Protein AF-0000000080752454 (afdb_homodimer)

pLDDT: mean 98.05, std 1.27, range [89.69, 98.94]

Organism: Azotobacter vinelandii (strain DJ / ATCC BAA-1303) (NCBI:txid322710)

Radius of gyration: 26.25 Å; Cα contacts (8 Å, |Δi|>4): 1149; chains: 2; bounding box: 46×75×59 Å

Solvent-accessible surface area (backbone atoms only — not comparable to full-atom values): 27510 Å² total; per-residue (Å²): 107,42,40,24,46,23,37,59,36,44,54,46,46,35,62,51,36,47,46,53,42,25,49,75,54,68,38,46,20,30,24,40,30,40,70,49,50,50,50,36,44,75,36,77,44,49,52,66,61,52,37,51,52,33,48,71,62,70,34,40,45,54,30,38,42,53,47,70,46,47,53,49,75,54,70,71,51,25,52,49,45,52,50,51,47,48,53,53,46,50,51,29,38,67,40,63,15,49,31,34,31,34,28,52,56,65,94,59,69,87,50,56,70,69,56,47,53,51,46,33,26,53,40,48,38,56,50,42,53,55,20,64,76,56,68,30,29,36,22,41,41,50,34,39,91,37,89,60,33,42,68,67,60,51,53,49,32,46,60,70,42,63,54,92,46,54,34,25,39,52,38,47,40,30,39,50,51,50,64,79,49,50,42,67,62,50,30,68,41,64,36,88,40,53,64,32,32,36,45,43,17,16,48,61,69,53,93,90,47,70,93,43,59,68,66,37,26,48,29,57,72,84,69,39,69,54,62,58,55,55,43,45,50,15,46,50,65,32,62,51,61,53,40,37,21,49,48,40,43,28,65,49,58,36,43,43,35,54,59,62,45,52,33,52,52,52,52,51,50,41,69,60,68,104,108,41,39,24,47,24,38,58,37,44,52,45,46,37,63,50,34,46,47,53,42,25,49,76,53,69,36,47,19,30,24,41,31,40,70,48,50,49,48,35,44,75,36,77,43,48,53,67,61,50,37,50,54,33,49,71,62,68,36,42,46,55,29,38,42,53,47,70,47,48,54,49,75,54,72,70,50,26,52,49,46,52,50,52,47,49,53,54,45,51,52,29,37,66,42,63,14,50,30,34,31,34,29,53,56,65,94,59,68,87,51,57,70,67,56,47,53,51,46,33,26,53,40,46,37,55,52,42,54,55,21,64,77,55,69,30,29,36,22,43,42,49,33,39,91,37,89,58,31,42,68,67,61,51,53,50,32,46,60,70,43,65,53,91,46,56,34,25,39,52,38,48,37,30,38,51,50,50,64,79,51,51,44,66,62,49,32,68,41,64,37,89,39,53,64,31,32,33,46,42,18,16,48,62,69,54,94,89,46,73,94,42,59,67,64,39,25,47,28,56,72,84,69,39,69,56,62,57,55,55,44,45,49,16,47,51,65,33,62,50,63,54,41,38,21,50,51,40,43,29,65,49,59,36,42,42,34,55,58,62,44,51,34,52,51,52,52,50,51,40,69,61,67,105

Structure (mmCIF, N/CA/C/O backbone):
data_AF-0000000080752454-model_v1
#
loop_
_entity.id
_entity.type
_entity.pdbx_description
1 polymer 'Xylose isomerase-like TIM barrel domain-containing protein'
#
loop_
_atom_site.group_PDB
_atom_site.id
_atom_site.type_symbol
_atom_site.label_atom_id
_atom_site.label_alt_id
_atom_site.label_comp_id
_atom_site.label_asym_id
_atom_site.label_entity_id
_atom_site.label_seq_id
_atom_site.pdbx_PDB_ins_code
_atom_site.Cartn_x
_atom_site.Cartn_y
_atom_site.Cartn_z
_atom_site.occupancy
_atom_site.B_iso_or_equiv
_atom_site.auth_seq_id
_atom_site.auth_comp_id
_atom_site.auth_asym_id
_atom_site.auth_atom_id
_atom_site.pdbx_PDB_model_num
ATOM 1 N N . MET A 1 1 ? 2.121 16.859 25.844 1 94.88 1 MET A N 1
ATOM 2 C CA . MET A 1 1 ? 2.441 16.641 24.438 1 94.88 1 MET A CA 1
ATOM 3 C C . MET A 1 1 ? 2.082 15.211 24.016 1 94.88 1 MET A C 1
ATOM 5 O O . MET A 1 1 ? 2.416 14.25 24.719 1 94.88 1 MET A O 1
ATOM 9 N N . MET A 1 2 ? 1.252 15.047 23 1 98 2 MET A N 1
ATOM 10 C CA . MET A 1 2 ? 0.907 13.758 22.406 1 98 2 MET A CA 1
ATOM 11 C C . MET A 1 2 ? 1.688 13.516 21.125 1 98 2 MET A C 1
ATOM 13 O O . MET A 1 2 ? 1.957 14.453 20.375 1 98 2 MET A O 1
ATOM 17 N N . LYS A 1 3 ? 2.088 12.266 20.922 1 98.69 3 LYS A N 1
ATOM 18 C CA . LYS A 1 3 ? 2.777 11.867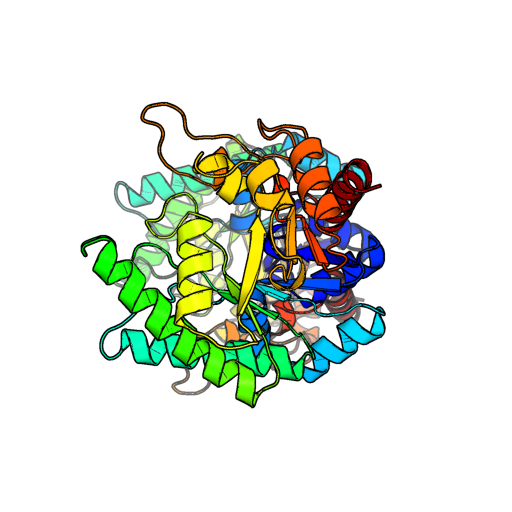 19.688 1 98.69 3 LYS A CA 1
ATOM 19 C C . LYS A 1 3 ? 1.895 10.969 18.828 1 98.69 3 LYS A C 1
ATOM 21 O O . LYS A 1 3 ? 1.38 9.953 19.312 1 98.69 3 LYS A O 1
ATOM 26 N N . ALA A 1 4 ? 1.706 11.375 17.578 1 98.88 4 ALA A N 1
ATOM 27 C CA . ALA A 1 4 ? 0.839 10.625 16.672 1 98.88 4 ALA A CA 1
ATOM 28 C C . ALA A 1 4 ? 1.646 9.977 15.555 1 98.88 4 ALA A C 1
ATOM 30 O O . ALA A 1 4 ? 2.525 10.609 14.969 1 98.88 4 ALA A O 1
ATOM 31 N N . LEU A 1 5 ? 1.422 8.719 15.281 1 98.88 5 LEU A N 1
ATOM 32 C CA . LEU A 1 5 ? 1.955 8.125 14.062 1 98.88 5 LEU A CA 1
ATOM 33 C C . LEU A 1 5 ? 1.236 8.664 12.828 1 98.88 5 LEU A C 1
ATOM 35 O O . LEU A 1 5 ? 0.037 8.438 12.656 1 98.88 5 LEU A O 1
ATOM 39 N N . HIS A 1 6 ? 1.947 9.414 12.062 1 98.81 6 HIS A N 1
ATOM 40 C CA . HIS A 1 6 ? 1.407 9.945 10.82 1 98.81 6 HIS A CA 1
ATOM 41 C C . HIS A 1 6 ? 1.376 8.875 9.727 1 98.81 6 HIS A C 1
ATOM 43 O O . HIS A 1 6 ? 2.418 8.336 9.359 1 98.81 6 HIS A O 1
ATOM 49 N N . GLY A 1 7 ? 0.213 8.664 9.125 1 98.62 7 GLY A N 1
ATOM 50 C CA . GLY A 1 7 ? 0.039 7.621 8.125 1 98.62 7 GLY A CA 1
ATOM 51 C C . GLY A 1 7 ? 0.936 7.805 6.91 1 98.62 7 GLY A C 1
ATOM 52 O O . GLY A 1 7 ? 1.208 6.844 6.184 1 98.62 7 GLY A O 1
ATOM 53 N N . LEU A 1 8 ? 1.366 9 6.664 1 98.38 8 LEU A N 1
ATOM 54 C CA . LEU A 1 8 ? 2.295 9.258 5.57 1 98.38 8 LEU A CA 1
ATOM 55 C C . LEU A 1 8 ? 3.645 8.594 5.836 1 98.38 8 LEU A C 1
ATOM 57 O O . LEU A 1 8 ? 4.34 8.195 4.898 1 98.38 8 LEU A O 1
ATOM 61 N N . SER A 1 9 ? 4.051 8.469 7.094 1 98.25 9 SER A N 1
ATOM 62 C CA . SER A 1 9 ? 5.352 7.918 7.453 1 98.25 9 SER A CA 1
ATOM 63 C C . SER A 1 9 ? 5.438 6.43 7.133 1 98.25 9 SER A C 1
ATOM 65 O O . SER A 1 9 ? 6.5 5.926 6.77 1 98.25 9 SER A O 1
ATOM 67 N N . THR A 1 10 ? 4.305 5.738 7.289 1 98.44 10 THR A N 1
ATOM 68 C CA . THR A 1 10 ? 4.207 4.324 6.953 1 98.44 10 THR A CA 1
ATOM 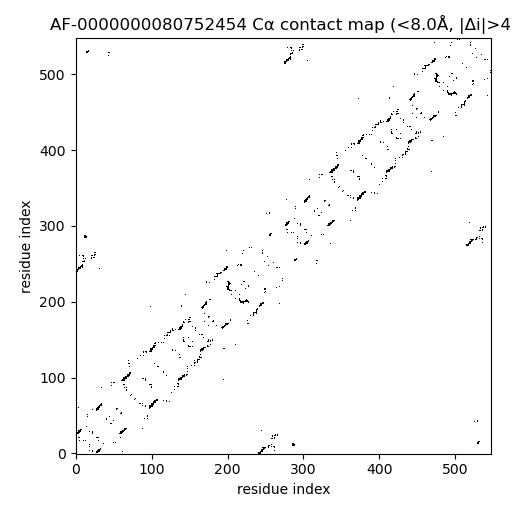69 C C . THR A 1 10 ? 3.34 4.117 5.715 1 98.44 10 THR A C 1
ATOM 71 O O . THR A 1 10 ? 2.443 3.273 5.711 1 98.44 10 THR A O 1
ATOM 74 N N . TYR A 1 11 ? 3.705 4.695 4.691 1 98.5 11 TYR A N 1
ATOM 75 C CA . TYR A 1 11 ? 2.871 4.914 3.514 1 98.5 11 TYR A CA 1
ATOM 76 C C . TYR A 1 11 ? 2.312 3.6 2.986 1 98.5 11 TYR A C 1
ATOM 78 O O . TYR A 1 11 ? 1.143 3.521 2.604 1 98.5 11 TYR A O 1
ATOM 86 N N . HIS A 1 12 ? 3.08 2.533 2.898 1 98.56 12 HIS A N 1
ATOM 87 C CA . HIS A 1 12 ? 2.646 1.254 2.348 1 98.56 12 HIS A CA 1
ATOM 88 C C . HIS A 1 12 ? 2.061 0.357 3.434 1 98.56 12 HIS A C 1
ATOM 90 O O . HIS A 1 12 ? 2.459 -0.803 3.566 1 98.56 12 HIS A O 1
ATOM 96 N N . CYS A 1 13 ? 1.173 0.864 4.254 1 98.81 13 CYS A N 1
ATOM 97 C CA . CYS A 1 13 ? 0.451 0.189 5.324 1 98.81 13 CYS A CA 1
ATOM 98 C C . CYS A 1 13 ? -1.034 0.528 5.281 1 98.81 13 CYS A C 1
ATOM 100 O O . CYS A 1 13 ? -1.496 1.191 4.352 1 98.81 13 CYS A O 1
ATOM 102 N N . ASN A 1 14 ? -1.842 -0.086 6.094 1 98.88 14 ASN A N 1
ATOM 103 C CA . ASN A 1 14 ? -3.246 0.293 6.211 1 98.88 14 ASN A CA 1
ATOM 104 C C . ASN A 1 14 ? -3.574 0.785 7.617 1 98.88 14 ASN A C 1
ATOM 106 O O . ASN A 1 14 ? -2.77 0.633 8.539 1 98.88 14 ASN A O 1
ATOM 110 N N . VAL A 1 15 ? -4.727 1.39 7.801 1 98.88 15 VAL A N 1
ATOM 111 C CA . VAL A 1 15 ? -5.031 2.107 9.031 1 98.88 15 VAL A CA 1
ATOM 112 C C . VAL A 1 15 ? -5.188 1.117 10.188 1 98.88 15 VAL A C 1
ATOM 114 O O . VAL A 1 15 ? -4.875 1.437 11.336 1 98.88 15 VAL A O 1
ATOM 117 N N . VAL A 1 16 ? -5.578 -0.09 9.898 1 98.94 16 VAL A N 1
ATOM 118 C CA . VAL A 1 16 ? -5.805 -1.088 10.938 1 98.94 16 VAL A CA 1
ATOM 119 C C . VAL A 1 16 ? -4.465 -1.562 11.5 1 98.94 16 VAL A C 1
ATOM 121 O O . VAL A 1 16 ? -4.27 -1.599 12.711 1 98.94 16 VAL A O 1
ATOM 124 N N . THR A 1 17 ? -3.559 -1.87 10.625 1 98.94 17 THR A N 1
ATOM 125 C CA . THR A 1 17 ? -2.221 -2.285 11.039 1 98.94 17 THR A CA 1
ATOM 126 C C . THR A 1 17 ? -1.477 -1.134 11.703 1 98.94 17 THR A C 1
ATOM 128 O O . THR A 1 17 ? -0.74 -1.342 12.672 1 98.94 17 THR A O 1
ATOM 131 N N . GLU A 1 18 ? -1.676 0.077 11.219 1 98.94 18 GLU A N 1
ATOM 132 C CA . GLU A 1 18 ? -1.026 1.256 11.781 1 98.94 18 GLU A CA 1
ATOM 133 C C . GLU A 1 18 ? -1.425 1.461 13.234 1 98.94 18 GLU A C 1
ATOM 135 O O . GLU A 1 18 ? -0.616 1.914 14.047 1 98.94 18 GLU A O 1
ATOM 140 N N . ALA A 1 19 ? -2.672 1.15 13.555 1 98.88 19 ALA A N 1
ATOM 141 C CA . ALA A 1 19 ? -3.113 1.277 14.945 1 98.88 19 ALA A CA 1
ATOM 142 C C . ALA A 1 19 ? -2.299 0.375 15.859 1 98.88 19 ALA A C 1
ATOM 144 O O . ALA A 1 19 ? -1.842 0.809 16.922 1 98.88 19 ALA A O 1
ATOM 145 N N . ARG A 1 20 ? -2.086 -0.852 15.43 1 98.75 20 ARG A N 1
ATOM 146 C CA . ARG A 1 20 ? -1.282 -1.764 16.234 1 98.75 20 ARG A CA 1
ATOM 147 C C . ARG A 1 20 ? 0.164 -1.287 16.328 1 98.75 20 ARG A C 1
ATOM 149 O O . ARG A 1 20 ? 0.76 -1.291 17.406 1 98.75 20 ARG A O 1
ATOM 156 N N . ILE A 1 21 ? 0.702 -0.846 15.234 1 98.88 21 ILE A N 1
ATOM 157 C CA . ILE A 1 21 ? 2.088 -0.394 15.188 1 98.88 21 ILE A CA 1
ATOM 158 C C . ILE A 1 21 ? 2.273 0.797 16.125 1 98.88 21 ILE A C 1
ATOM 160 O O . ILE A 1 21 ? 3.256 0.863 16.859 1 98.88 21 ILE A O 1
ATOM 164 N N . ALA A 1 22 ? 1.34 1.716 16.062 1 98.88 22 ALA A N 1
ATOM 165 C CA . ALA A 1 22 ? 1.405 2.883 16.938 1 98.88 22 ALA A CA 1
ATOM 166 C C . ALA A 1 22 ? 1.444 2.467 18.406 1 98.88 22 ALA A C 1
ATOM 168 O O . ALA A 1 22 ? 2.258 2.977 19.172 1 98.88 22 ALA A O 1
ATOM 169 N N . ALA A 1 23 ? 0.587 1.531 18.75 1 98.75 23 ALA A N 1
ATOM 170 C CA . ALA A 1 23 ? 0.527 1.044 20.125 1 98.75 23 ALA A CA 1
ATOM 171 C C . ALA A 1 23 ? 1.835 0.367 20.531 1 98.75 23 ALA A C 1
ATOM 173 O O . ALA A 1 23 ? 2.363 0.618 21.609 1 98.75 23 ALA A O 1
ATOM 174 N N . GLU A 1 24 ? 2.367 -0.408 19.641 1 98.5 24 GLU A N 1
ATOM 175 C CA . GLU A 1 24 ? 3.549 -1.216 19.922 1 98.5 24 GLU A CA 1
ATOM 176 C C . GLU A 1 24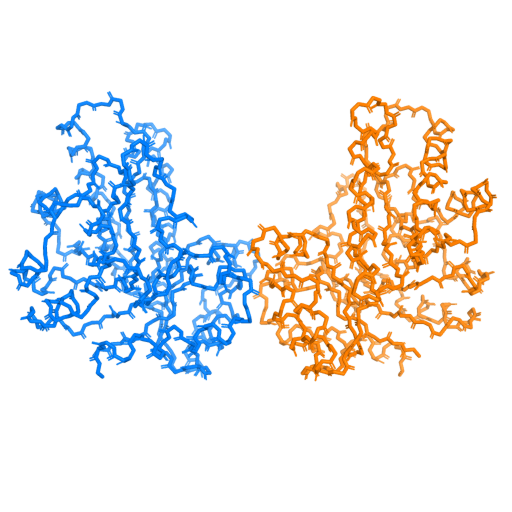 ? 4.805 -0.351 20 1 98.5 24 GLU A C 1
ATOM 178 O O . GLU A 1 24 ? 5.809 -0.755 20.594 1 98.5 24 GLU A O 1
ATOM 183 N N . THR A 1 25 ? 4.742 0.804 19.406 1 98.56 25 THR A N 1
ATOM 184 C CA . THR A 1 25 ? 5.969 1.587 19.297 1 98.56 25 THR A CA 1
ATOM 185 C C . THR A 1 25 ? 5.902 2.82 20.188 1 98.56 25 THR A C 1
ATOM 187 O O . THR A 1 25 ? 6.824 3.639 20.203 1 98.56 25 THR A O 1
ATOM 190 N N . GLY A 1 26 ? 4.789 3.039 20.859 1 98.19 26 GLY A N 1
ATOM 191 C CA . GLY A 1 26 ? 4.785 4.02 21.938 1 98.19 26 GLY A CA 1
ATOM 192 C C . GLY A 1 26 ? 4.133 5.332 21.547 1 98.19 26 GLY A C 1
ATOM 193 O O . GLY A 1 26 ? 4.316 6.348 22.219 1 98.19 26 GLY A O 1
ATOM 194 N N . TYR A 1 27 ? 3.408 5.359 20.516 1 98.81 27 TYR A N 1
ATOM 195 C CA . TYR A 1 27 ? 2.648 6.555 20.156 1 98.81 27 TYR A CA 1
ATOM 196 C C . TYR A 1 27 ? 1.415 6.695 21.047 1 98.81 27 TYR A C 1
ATOM 198 O O . TYR A 1 27 ? 0.957 5.719 21.641 1 98.81 27 TYR A O 1
ATOM 206 N N . ASP A 1 28 ? 0.938 7.918 21.109 1 98.81 28 ASP A N 1
ATOM 207 C CA . ASP A 1 28 ? -0.276 8.195 21.875 1 98.81 28 ASP A CA 1
ATOM 208 C C . ASP A 1 28 ? -1.513 8.117 20.984 1 98.81 28 ASP A C 1
ATOM 210 O O . ASP A 1 28 ? -2.635 7.992 21.469 1 98.81 28 ASP A O 1
ATOM 214 N N . GLY A 1 29 ? -1.278 8.219 19.688 1 98.88 29 GLY A N 1
ATOM 215 C CA . GLY A 1 29 ? -2.4 8.211 18.75 1 98.88 29 GLY A CA 1
ATOM 216 C C . GLY A 1 29 ? -1.975 8.156 17.297 1 98.88 29 GLY A C 1
ATOM 217 O O . GLY A 1 29 ? -0.84 7.789 17 1 98.88 29 GLY A O 1
ATOM 218 N N . LEU A 1 30 ? -2.996 8.406 16.453 1 98.94 30 LEU A N 1
ATOM 219 C CA . LEU A 1 30 ? -2.814 8.273 15.016 1 98.94 30 LEU A CA 1
ATOM 220 C C . LEU A 1 30 ? -3.213 9.562 14.305 1 98.94 30 LEU A C 1
ATOM 222 O O . LEU A 1 30 ? -4.168 10.234 14.703 1 98.94 30 LEU A O 1
ATOM 226 N N . GLU A 1 31 ? -2.479 9.906 13.32 1 98.94 31 GLU A N 1
ATOM 227 C CA . GLU A 1 31 ? -2.91 10.789 12.242 1 98.94 31 GLU A CA 1
ATOM 228 C C . GLU A 1 31 ? -3.123 10.023 10.945 1 98.94 31 GLU A C 1
ATOM 230 O O . GLU A 1 31 ? -2.166 9.742 10.219 1 98.94 31 GLU A O 1
ATOM 235 N N . PHE A 1 32 ? -4.383 9.742 10.656 1 98.88 32 PHE A N 1
ATOM 236 C CA . PHE A 1 32 ? -4.703 8.914 9.5 1 98.88 32 PHE A CA 1
ATOM 237 C C . PHE A 1 32 ? -4.559 9.711 8.203 1 98.88 32 PHE A C 1
ATOM 239 O O . PHE A 1 32 ? -4.992 10.859 8.125 1 98.88 32 PHE A O 1
ATOM 246 N N . LEU A 1 33 ? -3.926 9.086 7.309 1 98.81 33 LEU A N 1
ATOM 247 C CA . LEU A 1 33 ? -3.971 9.609 5.949 1 98.81 33 LEU A CA 1
ATOM 248 C C . LEU A 1 33 ? -5.34 9.383 5.32 1 98.81 33 LEU A C 1
ATOM 250 O O . LEU A 1 33 ? -5.883 8.273 5.395 1 98.81 33 LEU A O 1
ATOM 254 N N . PHE A 1 34 ? -5.879 10.352 4.672 1 98.69 34 PHE A N 1
ATOM 255 C CA . PHE A 1 34 ? -7.27 10.32 4.23 1 98.69 34 PHE A CA 1
ATOM 256 C C . PHE A 1 34 ? -7.492 9.195 3.232 1 98.69 34 PHE A C 1
ATOM 258 O O . PHE A 1 34 ? -8.516 8.508 3.281 1 98.69 34 PHE A O 1
ATOM 265 N N . ASN A 1 35 ? -6.547 9.008 2.332 1 98.31 35 ASN A N 1
ATOM 266 C CA . ASN A 1 35 ? -6.77 8.016 1.291 1 98.31 35 ASN A CA 1
ATOM 267 C C . ASN A 1 35 ? -6.785 6.598 1.864 1 98.31 35 ASN A C 1
ATOM 269 O O . ASN A 1 35 ? -7.527 5.738 1.391 1 98.31 35 ASN A O 1
ATOM 273 N N . LYS A 1 36 ? -5.973 6.316 2.885 1 98.81 36 LYS A N 1
ATOM 274 C CA . LYS A 1 36 ? -6.008 5.023 3.557 1 98.81 36 LYS A CA 1
ATOM 275 C C . LYS A 1 36 ? -7.312 4.836 4.324 1 98.81 36 LYS A C 1
ATOM 277 O O . LYS A 1 36 ? -7.914 3.764 4.285 1 98.81 36 LYS A O 1
ATOM 282 N N . LEU A 1 37 ? -7.691 5.922 5.031 1 98.94 37 LEU A N 1
ATOM 283 C CA . LEU A 1 37 ? -8.922 5.863 5.809 1 98.94 37 LEU A CA 1
ATOM 284 C C . LEU A 1 37 ? -10.125 5.617 4.906 1 98.94 37 LEU A C 1
ATOM 286 O O . LEU A 1 37 ? -10.953 4.746 5.188 1 98.94 37 LEU A O 1
ATOM 290 N N . LEU A 1 38 ? -10.219 6.367 3.801 1 98.81 38 LEU A N 1
ATOM 291 C CA . LEU A 1 38 ? -11.359 6.246 2.895 1 98.81 38 LEU A CA 1
ATOM 292 C C . LEU A 1 38 ? -11.344 4.895 2.186 1 98.81 38 LEU A C 1
ATOM 294 O O . LEU A 1 38 ? -12.398 4.305 1.942 1 98.81 38 LEU A O 1
ATOM 298 N N . ARG A 1 39 ? -10.18 4.414 1.843 1 98.81 39 ARG A N 1
ATOM 299 C CA . ARG A 1 39 ? -10.078 3.086 1.25 1 98.81 39 ARG A CA 1
ATOM 300 C C . ARG A 1 39 ? -10.625 2.023 2.195 1 98.81 39 ARG A C 1
ATOM 302 O O . ARG A 1 39 ? -11.383 1.142 1.777 1 98.81 39 ARG A O 1
ATOM 309 N N . TYR A 1 40 ? -10.227 2.111 3.471 1 98.88 40 TYR A N 1
ATOM 310 C CA . TYR A 1 40 ? -10.742 1.216 4.5 1 98.88 40 TYR A CA 1
ATOM 311 C C . TYR A 1 40 ? -12.266 1.271 4.551 1 98.88 40 TYR A C 1
ATOM 313 O O . TYR A 1 40 ? -12.93 0.234 4.535 1 98.88 40 TYR A O 1
ATOM 321 N N . LEU A 1 41 ? -12.797 2.48 4.527 1 98.88 41 LEU A N 1
ATOM 322 C CA . LEU A 1 41 ? -14.234 2.666 4.633 1 98.88 41 LEU A CA 1
ATOM 323 C C . LEU A 1 41 ? -14.938 2.199 3.363 1 98.88 41 LEU A C 1
ATOM 325 O O . LEU A 1 41 ? -16.031 1.621 3.428 1 98.88 41 LEU A O 1
ATOM 329 N N . ASP A 1 42 ? -14.375 2.426 2.215 1 98.69 42 ASP A N 1
ATOM 330 C CA . ASP A 1 42 ? -14.977 2.094 0.928 1 98.69 42 ASP A CA 1
ATOM 331 C C . ASP A 1 42 ? -14.938 0.588 0.673 1 98.69 42 ASP A C 1
ATOM 333 O O . ASP A 1 42 ? -15.609 0.087 -0.23 1 98.69 42 ASP A O 1
ATOM 337 N N . ASN A 1 43 ? -14.18 -0.143 1.471 1 98.19 43 ASN A N 1
ATOM 338 C CA . ASN A 1 43 ? -14.047 -1.583 1.271 1 98.19 43 ASN A CA 1
ATOM 339 C C . ASN A 1 43 ? -14.586 -2.363 2.465 1 98.19 43 ASN A C 1
ATOM 341 O O . ASN A 1 43 ? -14 -3.365 2.875 1 98.19 43 ASN A O 1
ATOM 345 N N . GLY A 1 44 ? -15.586 -1.802 3.113 1 97.69 44 GLY A N 1
ATOM 346 C CA . GLY A 1 44 ? -16.375 -2.561 4.07 1 97.69 44 GLY A CA 1
ATOM 347 C C . GLY A 1 44 ? -16.031 -2.246 5.516 1 97.69 44 GLY A C 1
ATOM 348 O O . GLY A 1 44 ? -16.719 -2.689 6.438 1 97.69 44 GLY A O 1
ATOM 349 N N . GLY A 1 45 ? -14.914 -1.509 5.73 1 98.5 45 GLY A N 1
ATOM 350 C CA . GLY A 1 45 ? -14.625 -1.05 7.078 1 98.5 45 GLY A CA 1
ATOM 351 C C . GLY A 1 45 ? -15.609 -0.013 7.586 1 98.5 45 GLY A C 1
ATOM 352 O O . GLY A 1 45 ? -16.266 0.657 6.793 1 98.5 45 GLY A O 1
ATOM 353 N N . THR A 1 46 ? -15.688 0.113 8.914 1 98.75 46 THR A N 1
ATOM 354 C CA . THR A 1 46 ? -16.547 1.118 9.523 1 98.75 46 THR A CA 1
ATOM 355 C C . THR A 1 46 ? -15.773 1.952 10.539 1 98.75 46 THR A C 1
ATOM 357 O O . THR A 1 46 ? -14.805 1.475 11.133 1 98.75 46 THR A O 1
ATOM 360 N N . THR A 1 47 ? -16.219 3.154 10.711 1 98.88 47 THR A N 1
ATOM 361 C CA . THR A 1 47 ? -15.602 3.994 11.734 1 98.88 47 THR A CA 1
ATOM 362 C C . THR A 1 47 ? -15.773 3.381 13.117 1 98.88 47 THR A C 1
ATOM 364 O O . THR A 1 47 ? -14.883 3.486 13.961 1 98.88 47 THR A O 1
ATOM 367 N N . ALA A 1 48 ? -16.875 2.752 13.352 1 98.81 48 ALA A N 1
ATOM 368 C CA . ALA A 1 48 ? -17.125 2.107 14.641 1 98.81 48 ALA A CA 1
ATOM 369 C C . ALA A 1 48 ? -16.078 1.029 14.922 1 98.81 48 ALA A C 1
ATOM 371 O O . ALA A 1 48 ? -15.523 0.97 16.016 1 98.81 48 ALA A O 1
ATOM 372 N N . ALA A 1 49 ? -15.859 0.156 13.945 1 98.81 49 ALA A N 1
ATOM 373 C CA . ALA A 1 49 ? -14.875 -0.913 14.117 1 98.81 49 ALA A CA 1
ATOM 374 C C . ALA A 1 49 ? -13.469 -0.344 14.297 1 98.81 49 ALA A C 1
ATOM 376 O O . ALA A 1 49 ? -12.703 -0.828 15.125 1 98.81 49 ALA A O 1
ATOM 377 N N . LEU A 1 50 ? -13.156 0.638 13.492 1 98.88 50 LEU A N 1
ATOM 378 C CA . LEU A 1 50 ? -11.836 1.258 13.594 1 98.88 50 LEU A CA 1
ATOM 379 C C . LEU A 1 50 ? -11.656 1.94 14.945 1 98.88 50 LEU A C 1
ATOM 381 O O . LEU A 1 50 ? -10.609 1.812 15.578 1 98.88 50 LEU A O 1
ATOM 385 N N . LYS A 1 51 ? -12.688 2.676 15.398 1 98.88 51 LYS A N 1
ATOM 386 C CA . LYS A 1 51 ? -12.633 3.324 16.703 1 98.88 51 LYS A CA 1
ATOM 387 C C . LYS A 1 51 ? -12.438 2.301 17.828 1 98.88 51 LYS A C 1
ATOM 389 O O . LYS A 1 51 ? -11.648 2.523 18.734 1 98.88 51 LYS A O 1
ATOM 394 N N . ARG A 1 52 ? -13.148 1.259 17.766 1 98.75 52 ARG A N 1
ATOM 395 C CA . ARG A 1 52 ? -13.008 0.204 18.75 1 98.75 52 ARG A CA 1
ATOM 396 C C . ARG A 1 52 ? -11.578 -0.314 18.812 1 98.75 52 ARG A C 1
ATOM 398 O O . ARG A 1 52 ? -11.031 -0.557 19.891 1 98.75 52 ARG A O 1
ATOM 405 N N . ARG A 1 53 ? -11.008 -0.517 17.703 1 98.62 53 ARG A N 1
ATOM 406 C CA . ARG A 1 53 ? -9.633 -1.001 17.625 1 98.62 53 ARG A CA 1
ATOM 407 C C . ARG A 1 53 ? -8.664 0.016 18.219 1 98.62 53 ARG A C 1
ATOM 409 O O . ARG A 1 53 ? -7.793 -0.339 19.016 1 98.62 53 ARG A O 1
ATOM 416 N N . VAL A 1 54 ? -8.797 1.247 17.781 1 98.81 54 VAL A N 1
ATOM 417 C CA . VAL A 1 54 ? -7.93 2.318 18.266 1 98.81 54 VAL A CA 1
ATOM 418 C C . VAL A 1 54 ? -8.055 2.445 19.781 1 98.81 54 VAL A C 1
ATOM 420 O O . VAL A 1 54 ? -7.051 2.457 20.5 1 98.81 54 VAL A O 1
ATOM 423 N N . ASP A 1 55 ? -9.32 2.451 20.281 1 98.75 55 ASP A N 1
ATOM 424 C CA . ASP A 1 55 ? -9.586 2.531 21.703 1 98.75 55 ASP A CA 1
ATOM 425 C C . ASP A 1 55 ? -9.016 1.318 22.438 1 98.75 55 ASP A C 1
ATOM 427 O O . ASP A 1 55 ? -8.508 1.441 23.562 1 98.75 55 ASP A O 1
ATOM 431 N N . GLY A 1 56 ? -9.188 0.237 21.812 1 98.75 56 GLY A N 1
ATOM 432 C CA . GLY A 1 56 ? -8.703 -0.995 22.406 1 98.75 56 GLY A CA 1
ATOM 433 C C . GLY A 1 56 ? -7.207 -0.973 22.688 1 98.75 56 GLY A C 1
ATOM 434 O O . GLY A 1 56 ? -6.734 -1.63 23.609 1 98.75 56 GLY A O 1
ATOM 435 N N . PHE A 1 57 ? -6.449 -0.223 21.969 1 98.75 57 PHE A N 1
ATOM 436 C CA . PHE A 1 57 ? -5.008 -0.093 22.141 1 98.75 57 PHE A CA 1
ATOM 437 C C . PHE A 1 57 ? -4.684 1.062 23.094 1 98.75 57 PHE A C 1
ATOM 439 O O . PHE A 1 57 ? -3.512 1.347 23.344 1 98.75 57 PHE A O 1
ATOM 446 N N . GLY A 1 58 ? -5.73 1.766 23.516 1 98.69 58 GLY A N 1
ATOM 447 C CA . GLY A 1 58 ? -5.52 2.939 24.344 1 98.69 58 GLY A CA 1
ATOM 448 C C . GLY A 1 58 ? -5.043 4.148 23.562 1 98.69 58 GLY A C 1
ATOM 449 O O . GLY A 1 58 ? -4.441 5.062 24.125 1 98.69 58 GLY A O 1
ATOM 450 N N . LEU A 1 59 ? -5.238 4.152 22.266 1 98.88 59 LEU A N 1
ATOM 451 C CA . LEU A 1 59 ? -4.805 5.227 21.391 1 98.88 59 LEU A CA 1
ATOM 452 C C . LEU A 1 59 ? -5.949 6.195 21.094 1 98.88 59 LEU A C 1
ATOM 454 O O . LEU A 1 59 ? -7.102 5.918 21.438 1 98.88 59 LEU A O 1
ATOM 458 N N . LYS A 1 60 ? -5.617 7.312 20.5 1 98.75 60 LYS A N 1
ATOM 459 C CA . LYS A 1 60 ? -6.582 8.289 20 1 98.75 60 LYS A CA 1
ATOM 460 C C . LYS A 1 60 ? -6.387 8.555 18.516 1 98.75 60 LYS A C 1
ATOM 462 O O . LYS A 1 60 ? -5.27 8.438 18 1 98.75 60 LYS A O 1
ATOM 467 N N . THR A 1 61 ? -7.457 8.789 17.859 1 98.81 61 THR A N 1
ATOM 468 C CA . THR A 1 61 ? -7.336 9.414 16.531 1 98.81 61 THR A CA 1
ATOM 469 C C . THR A 1 61 ? -7.227 10.93 16.656 1 98.81 61 THR A C 1
ATOM 471 O O . THR A 1 61 ? -8.172 11.594 17.094 1 98.81 61 THR A O 1
ATOM 474 N N . LEU A 1 62 ? -6.109 11.445 16.203 1 98.88 62 LEU A N 1
ATOM 475 C CA . LEU A 1 62 ? -5.801 12.812 16.609 1 98.88 62 LEU A CA 1
ATOM 476 C C . LEU A 1 62 ? -5.973 13.773 15.43 1 98.88 62 LEU A C 1
ATOM 478 O O . LEU A 1 62 ? -6.227 14.969 15.633 1 98.88 62 LEU A O 1
ATOM 482 N N . CYS A 1 63 ? -5.812 13.234 14.289 1 98.94 63 CYS A N 1
ATOM 483 C CA . CYS A 1 63 ? -5.957 14.055 13.086 1 98.94 63 CYS A CA 1
ATOM 484 C C . CYS A 1 63 ? -6.266 13.188 11.867 1 98.94 63 CYS A C 1
ATOM 486 O O . CYS A 1 63 ? -5.848 12.031 11.805 1 98.94 63 CYS A O 1
ATOM 488 N N . VAL A 1 64 ? -7.086 13.672 11 1 98.94 64 VAL A N 1
ATOM 489 C CA . VAL A 1 64 ? -7.238 13.102 9.664 1 98.94 64 VAL A CA 1
ATOM 490 C C . VAL A 1 64 ? -6.57 14.008 8.633 1 98.94 64 VAL A C 1
ATOM 492 O O . VAL A 1 64 ? -6.926 15.18 8.5 1 98.94 64 VAL A O 1
ATOM 495 N N . ASN A 1 65 ? -5.555 13.492 8.039 1 98.81 65 ASN A N 1
ATOM 496 C CA . ASN A 1 65 ? -4.738 14.195 7.059 1 98.81 65 ASN A CA 1
ATOM 497 C C . ASN A 1 65 ? -4.992 13.68 5.645 1 98.81 65 ASN A C 1
ATOM 499 O O . ASN A 1 65 ? -4.664 12.531 5.324 1 98.81 65 ASN A O 1
ATOM 503 N N . ALA A 1 66 ? -5.633 14.422 4.68 1 98.25 66 ALA A N 1
ATOM 504 C CA . ALA A 1 66 ? -6.023 15.828 4.645 1 98.25 66 ALA A CA 1
ATOM 505 C C . ALA A 1 66 ? -7.09 16.078 3.58 1 98.25 66 ALA A C 1
ATOM 507 O O . ALA A 1 66 ? -7.301 15.234 2.699 1 98.25 66 ALA A O 1
ATOM 508 N N . LEU A 1 67 ? -7.914 17.047 3.758 1 98.75 67 LEU A N 1
ATOM 509 C CA . LEU A 1 67 ? -8.703 17.625 2.678 1 98.75 67 LEU A CA 1
ATOM 510 C C . LEU A 1 67 ? -7.824 18.453 1.737 1 98.75 67 LEU A C 1
ATOM 512 O O . LEU A 1 67 ? -7.316 19.5 2.115 1 98.75 67 LEU A O 1
ATOM 516 N N . VAL A 1 68 ? -7.676 17.969 0.503 1 98.62 68 VAL A N 1
ATOM 517 C CA . VAL A 1 68 ? -6.738 18.578 -0.441 1 98.62 68 VAL A CA 1
ATOM 518 C C . VAL A 1 68 ? -7.504 19.344 -1.509 1 98.62 68 VAL A C 1
ATOM 520 O O . VAL A 1 68 ? -8.625 18.984 -1.874 1 98.62 68 VAL A O 1
ATOM 523 N N . GLY A 1 69 ? -6.934 20.328 -1.996 1 98.5 69 GLY A N 1
ATOM 524 C CA . GLY A 1 69 ? -7.52 21.094 -3.086 1 98.5 69 GLY A CA 1
ATOM 525 C C . GLY A 1 69 ? -8.648 22 -2.637 1 98.5 69 GLY A C 1
ATOM 526 O O . GLY A 1 69 ? -9.711 22.047 -3.266 1 98.5 69 GLY A O 1
ATOM 527 N N . ILE A 1 70 ? -8.398 22.719 -1.547 1 98.75 70 ILE A N 1
ATOM 528 C CA . ILE A 1 70 ? -9.484 23.5 -0.964 1 98.75 70 ILE A CA 1
ATOM 529 C C . ILE A 1 70 ? -9.648 24.797 -1.74 1 98.75 70 ILE A C 1
ATOM 531 O O . ILE A 1 70 ? -10.516 25.625 -1.412 1 98.75 70 ILE A O 1
ATOM 535 N N . GLU A 1 71 ? -8.859 24.984 -2.801 1 98.5 71 GLU A N 1
ATOM 536 C CA . GLU A 1 71 ? -8.992 26.188 -3.623 1 98.5 71 GLU A CA 1
ATOM 537 C C . GLU A 1 71 ? -9.984 25.969 -4.762 1 98.5 71 GLU A C 1
ATOM 539 O O . GLU A 1 71 ? -10.289 26.891 -5.516 1 98.5 71 GLU A O 1
ATOM 544 N N . ARG A 1 72 ? -10.516 24.766 -4.926 1 97.75 72 ARG A N 1
ATOM 545 C CA . ARG A 1 72 ? -11.523 24.484 -5.949 1 97.75 72 ARG A CA 1
ATOM 546 C C . ARG A 1 72 ? -12.766 25.344 -5.727 1 97.75 72 ARG A C 1
ATOM 548 O O . ARG A 1 72 ? -13.391 25.281 -4.668 1 97.75 72 ARG A O 1
ATOM 555 N N . TYR A 1 73 ? -13.203 26.141 -6.797 1 94.19 73 TYR A N 1
ATOM 556 C CA . TYR A 1 73 ? -14.148 27.203 -6.441 1 94.19 73 TYR A CA 1
ATOM 557 C C . TYR A 1 73 ? -15.281 27.281 -7.457 1 94.19 73 TYR A C 1
ATOM 559 O O . TYR A 1 73 ? -16.25 28.016 -7.246 1 94.19 73 TYR A O 1
ATOM 567 N N . GLN A 1 74 ? -15.281 26.531 -8.453 1 92.25 74 GLN A N 1
ATOM 568 C CA . GLN A 1 74 ? -16.312 26.719 -9.477 1 92.25 74 GLN A CA 1
ATOM 569 C C . GLN A 1 74 ? -17.094 25.438 -9.711 1 92.25 74 GLN A C 1
ATOM 571 O O . GLN A 1 74 ? -16.516 24.344 -9.773 1 92.25 74 GLN A O 1
ATOM 576 N N . GLY A 1 75 ? -18.406 25.578 -9.758 1 94.38 75 GLY A N 1
ATOM 577 C CA . GLY A 1 75 ? -19.297 24.531 -10.25 1 94.38 75 GLY A CA 1
ATOM 578 C C . GLY A 1 75 ? -19.156 23.219 -9.516 1 94.38 75 GLY A C 1
ATOM 579 O O . GLY A 1 75 ? -19.219 23.188 -8.281 1 94.38 75 GLY A O 1
ATOM 580 N N . LYS A 1 76 ? -18.953 22.156 -10.398 1 96.12 76 LYS A N 1
ATOM 581 C CA . LYS A 1 76 ? -18.922 20.781 -9.906 1 96.12 76 LYS A CA 1
ATOM 582 C C . LYS A 1 76 ? -17.703 20.531 -9.031 1 96.12 76 LYS A C 1
ATOM 584 O O . LYS A 1 76 ? -17.75 19.75 -8.086 1 96.12 76 LYS A O 1
ATOM 589 N N . GLU A 1 77 ? -16.656 21.25 -9.266 1 96.88 77 GLU A N 1
ATOM 590 C CA . GLU A 1 77 ? -15.43 21.062 -8.492 1 96.88 77 GLU A CA 1
ATOM 591 C C . GLU A 1 77 ? -15.602 21.562 -7.062 1 96.88 77 GLU A C 1
ATOM 593 O O . GLU A 1 77 ? -15.094 20.938 -6.125 1 96.88 77 GLU A O 1
ATOM 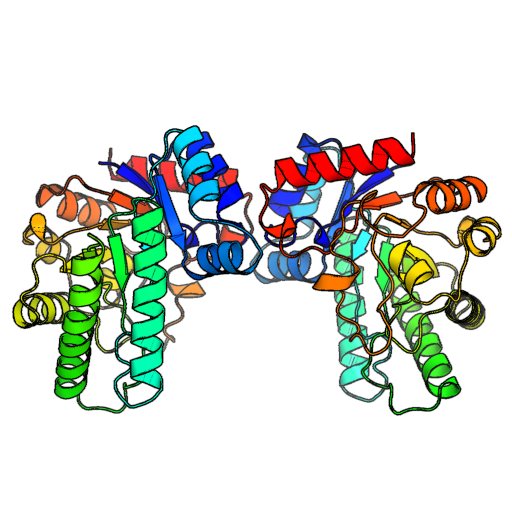598 N N . LYS A 1 78 ? -16.219 22.75 -6.887 1 97.38 78 LYS A N 1
ATOM 599 C CA . LYS A 1 78 ? -16.469 23.25 -5.539 1 97.38 78 LYS A CA 1
ATOM 600 C C . LYS A 1 78 ? -17.438 22.344 -4.789 1 97.38 78 LYS A C 1
ATOM 602 O O . LYS A 1 78 ? -17.234 22.047 -3.607 1 97.38 78 LYS A O 1
ATOM 607 N N . GLU A 1 79 ? -18.438 21.859 -5.5 1 98 79 GLU A N 1
ATOM 608 C CA . GLU A 1 79 ? -19.391 20.938 -4.891 1 98 79 GLU A CA 1
ATOM 609 C C . GLU A 1 79 ? -18.703 19.656 -4.434 1 98 79 GLU A C 1
ATOM 611 O O . GLU A 1 79 ? -18.984 19.141 -3.348 1 98 79 GLU A O 1
ATOM 616 N N . GLN A 1 80 ? -17.828 19.156 -5.277 1 98.25 80 GLN A N 1
ATOM 617 C CA . GLN A 1 80 ? -17.078 17.953 -4.941 1 98.25 80 GLN A CA 1
ATOM 618 C C . GLN A 1 80 ? -16.172 18.188 -3.734 1 98.25 80 GLN A C 1
ATOM 620 O O . GLN A 1 80 ? -16.078 17.328 -2.857 1 98.25 80 GLN A O 1
ATOM 625 N N . MET A 1 81 ? -15.555 19.297 -3.701 1 98.5 81 MET A N 1
ATOM 626 C CA . MET A 1 81 ? -14.688 19.656 -2.574 1 98.5 81 MET A CA 1
ATOM 627 C C . MET A 1 81 ? -15.484 19.688 -1.273 1 98.5 81 MET A C 1
ATOM 629 O O . MET A 1 81 ? -15.055 19.141 -0.261 1 98.5 81 MET A O 1
ATOM 633 N N . LEU A 1 82 ? -16.641 20.281 -1.284 1 98.62 82 LEU A N 1
ATOM 634 C CA . LEU A 1 82 ? -17.453 20.375 -0.085 1 98.62 82 LEU A CA 1
ATOM 635 C C . LEU A 1 82 ? -18 19.016 0.318 1 98.62 82 LEU A C 1
ATOM 637 O O . LEU A 1 82 ? -18.141 18.719 1.508 1 98.62 82 LEU A O 1
ATOM 641 N N . ALA A 1 83 ? -18.297 18.203 -0.679 1 98.69 83 ALA A N 1
ATOM 642 C CA . ALA A 1 83 ? -18.719 16.844 -0.388 1 98.69 83 ALA A CA 1
ATOM 643 C C . ALA A 1 83 ? -17.594 16.047 0.265 1 98.69 83 ALA A C 1
ATOM 645 O O . ALA A 1 83 ? -17.828 15.281 1.205 1 98.69 83 ALA A O 1
ATOM 646 N N . GLU A 1 84 ? -16.406 16.188 -0.247 1 98.81 84 GLU A N 1
ATOM 647 C CA . GLU A 1 84 ? -15.242 15.555 0.348 1 98.81 84 GLU A CA 1
ATOM 648 C C . GLU A 1 84 ? -15.016 16.047 1.775 1 98.81 84 GLU A C 1
ATOM 650 O O . GLU A 1 84 ? -14.727 15.242 2.672 1 98.81 84 GLU A O 1
ATOM 655 N N . ALA A 1 85 ? -15.133 17.344 1.949 1 98.88 85 ALA A N 1
ATOM 656 C CA . ALA A 1 85 ? -15.016 17.922 3.287 1 98.88 85 ALA A CA 1
ATOM 657 C C . ALA A 1 85 ? -16.031 17.297 4.242 1 98.88 85 ALA A C 1
ATOM 659 O O . ALA A 1 85 ? -15.688 16.922 5.367 1 98.88 85 ALA A O 1
ATOM 660 N N . THR A 1 86 ? -17.219 17.188 3.785 1 98.88 86 THR A N 1
ATOM 661 C CA . THR A 1 86 ? -18.281 16.641 4.617 1 98.88 86 THR A CA 1
ATOM 662 C C . THR A 1 86 ? -17.984 15.188 4.98 1 98.88 86 THR A C 1
ATOM 664 O O . THR A 1 86 ? -18.094 14.797 6.148 1 98.88 86 THR A O 1
ATOM 667 N N . ARG A 1 87 ? -17.594 14.391 4.027 1 98.88 87 ARG A N 1
ATOM 668 C CA . ARG A 1 87 ? -17.312 12.977 4.254 1 98.88 87 ARG A CA 1
ATOM 669 C C . ARG A 1 87 ? -16.172 12.797 5.258 1 98.88 87 ARG A C 1
ATOM 671 O O . ARG A 1 87 ? -16.281 12 6.195 1 98.88 87 ARG A O 1
ATOM 678 N N . LEU A 1 88 ? -15.094 13.547 5.086 1 98.88 88 LEU A N 1
ATOM 679 C CA . LEU A 1 88 ? -13.953 13.445 5.984 1 98.88 88 LEU A CA 1
ATOM 680 C C . LEU A 1 88 ? -14.312 13.922 7.387 1 98.88 88 LEU A C 1
ATOM 682 O O . LEU A 1 88 ? -13.891 13.328 8.383 1 98.88 88 LEU A O 1
ATOM 686 N N . THR A 1 89 ? -15.07 15.016 7.418 1 98.88 89 THR A N 1
ATOM 687 C CA . THR A 1 89 ? -15.477 15.57 8.703 1 98.88 89 THR A CA 1
ATOM 688 C C . THR A 1 89 ? -16.375 14.586 9.461 1 98.88 89 THR A C 1
ATOM 690 O O . THR A 1 89 ? -16.219 14.398 10.664 1 98.88 89 THR A O 1
ATOM 693 N N . GLN A 1 90 ? -17.266 13.984 8.742 1 98.88 90 GLN A N 1
ATOM 694 C CA . GLN A 1 90 ? -18.141 12.984 9.359 1 98.88 90 GLN A CA 1
ATOM 695 C C . GLN A 1 90 ? -17.328 11.805 9.891 1 98.88 90 GLN A C 1
ATOM 697 O O . GLN A 1 90 ? -17.578 11.344 11.008 1 98.88 90 GLN A O 1
ATOM 702 N N . ALA A 1 91 ? -16.422 11.297 9.109 1 98.88 91 ALA A N 1
ATOM 703 C CA . ALA A 1 91 ? -15.555 10.203 9.555 1 98.88 91 ALA A CA 1
ATOM 704 C C . ALA A 1 91 ? -14.758 10.602 10.797 1 98.88 91 ALA A C 1
ATOM 706 O O . ALA A 1 91 ? -14.648 9.828 11.75 1 98.88 91 ALA A O 1
ATOM 707 N N . ALA A 1 92 ? -14.203 11.812 10.766 1 98.94 92 ALA A N 1
ATOM 708 C CA . ALA A 1 92 ? -13.453 12.32 11.914 1 98.94 92 ALA A CA 1
ATOM 709 C C . ALA A 1 92 ? -14.328 12.367 13.164 1 98.94 92 ALA A C 1
ATOM 711 O O . ALA A 1 92 ? -13.922 11.898 14.227 1 98.94 92 ALA A O 1
ATOM 712 N N . ALA A 1 93 ? -15.508 12.906 12.992 1 98.94 93 ALA A N 1
ATOM 713 C CA . ALA A 1 93 ? -16.438 13.016 14.117 1 98.94 93 ALA A CA 1
ATOM 714 C C . ALA A 1 93 ? -16.766 11.641 14.695 1 98.94 93 ALA A C 1
ATOM 716 O O . ALA A 1 93 ? -16.75 11.453 15.914 1 98.94 93 ALA A O 1
ATOM 717 N N . GLU A 1 94 ? -17.031 10.711 13.836 1 98.88 94 GLU A N 1
ATOM 718 C CA . GLU A 1 94 ? -17.375 9.359 14.258 1 98.88 94 GLU A CA 1
ATOM 719 C C . GLU A 1 94 ? -16.188 8.68 14.953 1 98.88 94 GLU A C 1
ATOM 721 O O . GLU A 1 94 ? -16.391 7.855 15.852 1 98.88 94 GLU A O 1
ATOM 726 N N . LEU A 1 95 ? -15 9.031 14.633 1 98.88 95 LEU A N 1
ATOM 727 C CA . LEU A 1 95 ? -13.781 8.492 15.234 1 98.88 95 LEU A CA 1
ATOM 728 C C . LEU A 1 95 ? -13.383 9.297 16.469 1 98.88 95 LEU A C 1
ATOM 730 O O . LEU A 1 95 ? -12.344 9.023 17.078 1 98.88 95 LEU A O 1
ATOM 734 N N . GLU A 1 96 ? -14.133 10.352 16.719 1 98.75 96 GLU A N 1
ATOM 735 C CA . GLU A 1 96 ? -13.828 11.297 17.797 1 98.75 96 GLU A CA 1
ATOM 736 C C . GLU A 1 96 ? -12.469 11.961 17.578 1 98.75 96 GLU A C 1
ATOM 738 O O . GLU A 1 96 ? -11.711 12.148 18.531 1 98.75 96 GLU A O 1
ATOM 743 N N . CYS A 1 97 ? -12.164 12.117 16.391 1 98.88 97 CYS A N 1
ATOM 744 C CA . CYS A 1 97 ? -10.992 12.883 15.969 1 98.88 97 CYS A CA 1
ATOM 745 C C . CYS A 1 97 ? -11.297 14.375 15.945 1 98.88 97 CYS A C 1
ATOM 747 O O . CYS A 1 97 ? -12.195 14.82 15.227 1 98.88 97 CYS A O 1
ATOM 749 N N . PRO A 1 98 ? -10.578 15.148 16.609 1 98.75 98 PRO A N 1
ATOM 750 C CA . PRO A 1 98 ? -10.938 16.562 16.734 1 98.75 98 PRO A CA 1
ATOM 751 C C . PRO A 1 98 ? -10.531 17.375 15.516 1 98.75 98 PRO A C 1
ATOM 753 O O . PRO A 1 98 ? -11.055 18.469 15.289 1 98.75 98 PRO A O 1
ATOM 756 N N . THR A 1 99 ? -9.602 16.875 14.719 1 98.94 99 THR A N 1
ATOM 757 C CA . THR A 1 99 ? -8.945 17.766 13.773 1 98.94 99 THR A CA 1
ATOM 758 C C . THR A 1 99 ? -8.867 17.141 12.391 1 98.94 99 THR A C 1
ATOM 760 O O . THR A 1 99 ? -8.547 15.953 12.258 1 98.94 99 THR A O 1
ATOM 763 N N . VAL A 1 100 ? -9.18 17.844 11.367 1 98.94 100 VAL A N 1
ATOM 764 C CA . VAL A 1 100 ? -8.914 17.516 9.969 1 98.94 100 VAL A CA 1
ATOM 765 C C . VAL A 1 100 ? -7.969 18.547 9.367 1 98.94 100 VAL A C 1
ATOM 767 O O . VAL A 1 100 ? -8.102 19.75 9.617 1 98.94 100 VAL A O 1
ATOM 770 N N . GLN A 1 101 ? -7.02 18.094 8.625 1 98.94 101 GLN A N 1
ATOM 771 C CA . GLN A 1 101 ? -6.109 19.016 7.945 1 98.94 101 GLN A CA 1
ATOM 772 C C . GLN A 1 101 ? -6.668 19.438 6.586 1 98.94 101 GLN A C 1
ATOM 774 O O . GLN A 1 101 ? -7.344 18.656 5.918 1 98.94 101 GLN A O 1
ATOM 779 N N . MET A 1 102 ? -6.379 20.641 6.188 1 98.88 102 MET A N 1
ATOM 780 C CA . MET A 1 102 ? -6.746 21.094 4.848 1 98.88 102 MET A CA 1
ATOM 781 C C . MET A 1 102 ? -5.594 21.844 4.191 1 98.88 102 MET A C 1
ATOM 783 O O . MET A 1 102 ? -4.793 22.484 4.879 1 98.88 102 MET A O 1
ATOM 787 N N . GLN A 1 103 ? -5.539 21.781 2.906 1 98.81 103 GLN A N 1
ATOM 788 C CA . GLN A 1 103 ? -4.449 22.438 2.186 1 98.81 103 GLN A CA 1
ATOM 789 C C . GLN A 1 103 ? -4.871 22.812 0.768 1 98.81 103 GLN A C 1
ATOM 791 O O . GLN A 1 103 ? -5.676 22.109 0.15 1 98.81 103 GLN A O 1
ATOM 796 N N . ALA A 1 104 ? -4.324 23.953 0.309 1 98.56 104 ALA A N 1
ATOM 797 C CA . ALA A 1 104 ? -4.418 24.344 -1.098 1 98.56 104 ALA A CA 1
ATOM 798 C C . ALA A 1 104 ? -3.217 23.812 -1.887 1 98.56 104 ALA A C 1
ATOM 800 O O . ALA A 1 104 ? -2.131 23.641 -1.332 1 98.56 104 ALA A O 1
ATOM 801 N N . VAL A 1 105 ? -3.492 23.609 -3.133 1 97.75 105 VAL A N 1
ATOM 802 C CA . VAL A 1 105 ? -2.418 23.094 -3.979 1 97.75 105 VAL A CA 1
ATOM 803 C C . VAL A 1 105 ? -2.291 23.969 -5.23 1 97.75 105 VAL A C 1
ATOM 805 O O . VAL A 1 105 ? -2.021 25.156 -5.141 1 97.75 105 VAL A O 1
ATOM 808 N N . HIS A 1 106 ? -2.572 23.469 -6.496 1 97.62 106 HIS A N 1
ATOM 809 C CA . HIS A 1 106 ? -2.094 24.188 -7.672 1 97.62 106 HIS A CA 1
ATOM 810 C C . HIS A 1 106 ? -3.238 24.5 -8.625 1 97.62 106 HIS A C 1
ATOM 812 O O . HIS A 1 106 ? -3.021 25.109 -9.688 1 97.62 106 HIS A O 1
ATOM 818 N N . SER A 1 107 ? -4.461 24.078 -8.352 1 96.12 107 SER A N 1
ATOM 819 C CA . SER A 1 107 ? -5.496 24.016 -9.375 1 96.12 107 SER A CA 1
ATOM 820 C C . SER A 1 107 ? -5.859 25.406 -9.898 1 96.12 107 SER A C 1
ATOM 822 O O . SER A 1 107 ? -6.449 25.531 -10.969 1 96.12 107 SER A O 1
ATOM 824 N N . ILE A 1 108 ? -5.504 26.547 -9.164 1 97.5 108 ILE A N 1
ATOM 825 C CA . ILE A 1 108 ? -5.918 27.859 -9.625 1 97.5 108 ILE A CA 1
ATOM 826 C C . ILE A 1 108 ? -4.703 28.781 -9.711 1 97.5 108 ILE A C 1
ATOM 828 O O . ILE A 1 108 ? -4.828 30 -9.539 1 97.5 108 ILE A O 1
ATOM 832 N N . ASP A 1 109 ? -3.562 28.25 -9.953 1 97.06 109 ASP A N 1
ATOM 833 C CA . ASP A 1 109 ? -2.307 29 -9.992 1 97.06 109 ASP A CA 1
ATOM 834 C C . ASP A 1 109 ? -2.33 30.047 -11.094 1 97.06 109 ASP A C 1
ATOM 836 O O . ASP A 1 109 ? -1.497 30.953 -11.109 1 97.06 109 ASP A O 1
ATOM 840 N N . HIS A 1 110 ? -3.227 29.922 -11.969 1 97.38 110 HIS A N 1
ATOM 841 C CA . HIS A 1 110 ? -3.326 30.844 -13.094 1 97.38 110 HIS A CA 1
ATOM 842 C C . HIS A 1 110 ? -3.965 32.156 -12.664 1 97.38 110 HIS A C 1
ATOM 844 O O . HIS A 1 110 ? -3.902 33.156 -13.391 1 97.38 110 HIS A O 1
ATOM 850 N N . LEU A 1 111 ? -4.527 32.25 -11.516 1 98.12 111 LEU A N 1
ATOM 851 C CA . LEU A 1 111 ? -5.227 33.469 -11.055 1 98.12 111 LEU A CA 1
ATOM 852 C C . LEU A 1 111 ? -4.273 34.406 -10.32 1 98.12 111 LEU A C 1
ATOM 854 O O . LEU A 1 111 ? -3.221 33.969 -9.844 1 98.12 111 LEU A O 1
ATOM 858 N N . PRO A 1 112 ? -4.668 35.656 -10.242 1 98.12 112 PRO A N 1
ATOM 859 C CA . PRO A 1 112 ? -3.895 36.594 -9.422 1 98.12 112 PRO A CA 1
ATOM 860 C C . PRO A 1 112 ? -3.865 36.188 -7.945 1 98.12 112 PRO A C 1
ATOM 862 O O . PRO A 1 112 ? -4.84 35.656 -7.43 1 98.12 112 PRO A O 1
ATOM 865 N N . GLN A 1 113 ? -2.799 36.531 -7.297 1 98 113 GLN A N 1
ATOM 866 C CA . GLN A 1 113 ? -2.553 36.156 -5.914 1 98 113 GLN A CA 1
ATOM 867 C C . GLN A 1 113 ? -3.721 36.531 -5.012 1 98 113 GLN A C 1
ATOM 869 O O . GLN A 1 113 ? -4.188 35.75 -4.203 1 98 113 GLN A O 1
ATOM 874 N N . GLU A 1 114 ? -4.148 37.75 -5.184 1 97.75 114 GLU A N 1
ATOM 875 C CA . GLU A 1 114 ? -5.234 38.219 -4.344 1 97.75 114 GLU A CA 1
ATOM 876 C C . GLU A 1 114 ? -6.496 37.406 -4.52 1 97.75 114 GLU A C 1
ATOM 878 O O . GLU A 1 114 ? -7.199 37.094 -3.547 1 97.75 114 GLU A O 1
ATOM 883 N N . GLN A 1 115 ? -6.758 37 -5.703 1 98.19 115 GLN A N 1
ATOM 884 C CA . GLN A 1 115 ? -7.93 36.188 -5.98 1 98.19 115 GLN A CA 1
ATOM 885 C C . GLN A 1 115 ? -7.789 34.781 -5.355 1 98.19 115 GLN A C 1
ATOM 887 O O . GLN A 1 115 ? -8.758 34.25 -4.828 1 98.19 115 GLN A O 1
ATOM 892 N N . ILE A 1 116 ? -6.648 34.219 -5.465 1 98.44 116 ILE A N 1
ATOM 893 C CA . ILE A 1 116 ? -6.383 32.938 -4.844 1 98.44 116 ILE A CA 1
ATOM 894 C C . ILE A 1 116 ? -6.668 33 -3.348 1 98.44 116 ILE A C 1
ATOM 896 O O . ILE A 1 116 ? -7.387 32.156 -2.803 1 98.44 116 ILE A O 1
ATOM 900 N N . GLU A 1 117 ? -6.141 34.031 -2.73 1 98.25 117 GLU A N 1
ATOM 901 C CA . GLU A 1 117 ? -6.293 34.188 -1.287 1 98.25 117 GLU A CA 1
ATOM 902 C C . GLU A 1 117 ? -7.754 34.375 -0.904 1 98.25 117 GLU A C 1
ATOM 904 O O . GLU A 1 117 ? -8.219 33.844 0.106 1 98.25 117 GLU A O 1
ATOM 909 N N . ASN A 1 118 ? -8.5 35.125 -1.73 1 98.38 118 ASN A N 1
ATOM 910 C CA . ASN A 1 118 ? -9.914 35.344 -1.479 1 98.38 118 ASN A CA 1
ATOM 911 C C . ASN A 1 118 ? -10.711 34.062 -1.588 1 98.38 118 ASN A C 1
ATOM 913 O O . ASN A 1 118 ? -11.547 33.75 -0.733 1 98.38 118 ASN A O 1
ATOM 917 N N . ILE A 1 119 ? -10.43 33.312 -2.629 1 98.56 119 ILE A N 1
ATOM 918 C CA . ILE A 1 119 ? -11.133 32.031 -2.883 1 98.56 119 ILE A CA 1
ATOM 919 C C . ILE A 1 119 ? -10.836 31.047 -1.759 1 98.56 119 ILE A C 1
ATOM 921 O O . ILE A 1 119 ? -11.758 30.438 -1.215 1 98.56 119 ILE A O 1
ATOM 925 N N . VAL A 1 120 ? -9.586 30.906 -1.392 1 98.69 120 VAL A N 1
ATOM 926 C CA . VAL A 1 120 ? -9.18 29.984 -0.341 1 98.69 120 VAL A CA 1
ATOM 927 C C . VAL A 1 120 ? -9.867 30.359 0.973 1 98.69 120 VAL A C 1
ATOM 929 O O . VAL A 1 120 ? -10.438 29.5 1.647 1 98.69 120 VAL A O 1
ATOM 932 N N . ALA A 1 121 ? -9.875 31.656 1.335 1 98.69 121 ALA A N 1
ATOM 933 C CA . ALA A 1 121 ? -10.492 32.094 2.582 1 98.69 121 ALA A CA 1
ATOM 934 C C . ALA A 1 121 ? -11.992 31.812 2.578 1 98.69 121 ALA A C 1
ATOM 936 O O . ALA A 1 121 ? -12.547 31.359 3.584 1 98.69 121 ALA A O 1
ATOM 937 N N . GLU A 1 122 ? -12.602 32.062 1.499 1 98.38 122 GLU A N 1
ATOM 938 C CA . GLU A 1 122 ? -14.031 31.812 1.385 1 98.38 122 GLU A CA 1
ATOM 939 C C . GLU A 1 122 ? -14.336 30.328 1.56 1 98.38 122 GLU A C 1
ATOM 941 O O . GLU A 1 122 ? -15.281 29.953 2.252 1 98.38 122 GLU A O 1
ATOM 946 N N . ASN A 1 123 ? -13.57 29.531 0.86 1 98.81 123 ASN A N 1
ATOM 947 C CA . ASN A 1 123 ? -13.766 28.078 0.951 1 98.81 123 ASN A CA 1
ATOM 948 C C . ASN A 1 123 ? -13.492 27.562 2.359 1 98.81 123 ASN A C 1
ATOM 950 O O . ASN A 1 123 ? -14.203 26.688 2.854 1 98.81 123 ASN A O 1
ATOM 954 N N . ILE A 1 124 ? -12.445 28.094 3.012 1 98.88 124 ILE A N 1
ATOM 955 C CA . ILE A 1 124 ? -12.148 27.703 4.383 1 98.88 124 ILE A CA 1
ATOM 956 C C . ILE A 1 124 ? -13.336 28.016 5.285 1 98.88 124 ILE A C 1
ATOM 958 O O . ILE A 1 124 ? -13.688 27.234 6.172 1 98.88 124 ILE A O 1
ATOM 962 N N . ALA A 1 125 ? -13.938 29.156 5.062 1 98.75 125 ALA A N 1
ATOM 963 C CA . ALA A 1 125 ? -15.109 29.516 5.855 1 98.75 125 ALA A CA 1
ATOM 964 C C . ALA A 1 125 ? -16.219 28.484 5.695 1 98.75 125 ALA A C 1
ATOM 966 O O . ALA A 1 125 ? -16.828 28.062 6.68 1 98.75 125 ALA A O 1
ATOM 967 N N . ARG A 1 126 ? -16.469 28.094 4.449 1 98.62 126 ARG A N 1
ATOM 968 C CA . ARG A 1 126 ? -17.5 27.109 4.18 1 98.62 126 ARG A CA 1
ATOM 969 C C . ARG A 1 126 ? -17.156 25.766 4.82 1 98.62 126 ARG A C 1
ATOM 971 O O . ARG A 1 126 ? -18.016 25.094 5.379 1 98.62 126 ARG A O 1
ATOM 978 N N . ILE A 1 127 ? -15.945 25.359 4.734 1 98.88 127 ILE A N 1
ATOM 979 C CA . ILE A 1 127 ? -15.469 24.109 5.32 1 98.88 127 ILE A CA 1
ATOM 980 C C . ILE A 1 127 ? -15.586 24.172 6.84 1 98.88 127 ILE A C 1
ATOM 982 O O . ILE A 1 127 ? -16.047 23.219 7.473 1 98.88 127 ILE A O 1
ATOM 986 N N . ALA A 1 128 ? -15.172 25.312 7.395 1 98.88 128 ALA A N 1
ATOM 987 C CA . ALA A 1 128 ? -15.266 25.516 8.836 1 98.88 128 ALA A CA 1
ATOM 988 C C . ALA A 1 128 ? -16.703 25.344 9.328 1 98.88 128 ALA A C 1
ATOM 990 O O . ALA A 1 128 ? -16.938 24.781 10.391 1 98.88 128 ALA A O 1
ATOM 991 N N . ASP A 1 129 ? -17.609 25.859 8.562 1 98.88 129 ASP A N 1
ATOM 992 C CA . ASP A 1 129 ? -19.031 25.75 8.914 1 98.88 129 ASP A CA 1
ATOM 993 C C . ASP A 1 129 ? -19.469 24.281 8.953 1 98.88 129 ASP A C 1
ATOM 995 O O . ASP A 1 129 ? -20.297 23.906 9.789 1 98.88 129 ASP A O 1
ATOM 999 N N . ILE A 1 130 ? -19.016 23.469 8.07 1 98.81 130 ILE A N 1
ATOM 1000 C CA . ILE A 1 130 ? -19.281 22.031 8.109 1 98.81 130 ILE A CA 1
ATOM 1001 C C . ILE A 1 130 ? -18.75 21.438 9.414 1 98.81 130 ILE A C 1
ATOM 1003 O O . ILE A 1 130 ? -19.469 20.703 10.102 1 98.81 130 ILE A O 1
ATOM 1007 N N . GLY A 1 131 ? -17.547 21.797 9.734 1 98.81 131 GLY A N 1
ATOM 1008 C CA . GLY A 1 131 ? -16.938 21.297 10.953 1 98.81 131 GLY A CA 1
ATOM 1009 C C . GLY A 1 131 ? -17.719 21.641 12.203 1 98.81 131 GLY A C 1
ATOM 1010 O O . GLY A 1 131 ? -17.812 20.844 13.133 1 98.81 131 GLY A O 1
ATOM 1011 N N . LEU A 1 132 ? -18.25 22.844 12.266 1 98.69 132 LEU A N 1
ATOM 1012 C CA . LEU A 1 132 ? -19.016 23.297 13.43 1 98.69 132 LEU A CA 1
ATOM 1013 C C . LEU A 1 132 ? -20.234 22.406 13.664 1 98.69 132 LEU A C 1
ATOM 1015 O O . LEU A 1 132 ? -20.625 22.172 14.805 1 98.69 132 LEU A O 1
ATOM 1019 N N . LYS A 1 133 ? -20.797 21.859 12.586 1 98.44 133 LYS A N 1
ATOM 1020 C CA . LYS A 1 133 ? -21.953 20.984 12.695 1 98.44 133 LYS A CA 1
ATOM 1021 C C . LYS A 1 133 ? -21.578 19.656 13.328 1 98.44 133 LYS A C 1
ATOM 1023 O O . LYS A 1 133 ? -22.438 18.984 13.914 1 98.44 133 LYS A O 1
ATOM 1028 N N . TYR A 1 134 ? -20.328 19.281 13.227 1 98.5 134 TYR A N 1
ATOM 1029 C CA . TYR A 1 134 ? -19.922 17.938 13.648 1 98.5 134 TYR A CA 1
ATOM 1030 C C . TYR A 1 134 ? -18.969 18.016 14.828 1 98.5 134 TYR A C 1
ATOM 1032 O O . TYR A 1 134 ? -18.5 16.984 15.328 1 98.5 134 TYR A O 1
ATOM 1040 N N . GLY A 1 135 ? -18.578 19.219 15.266 1 98.56 135 GLY A N 1
ATOM 1041 C CA . GLY A 1 135 ? -17.625 19.375 16.344 1 98.56 135 GLY A CA 1
ATOM 1042 C C . GLY A 1 135 ? -16.203 19.094 15.938 1 98.56 135 GLY A C 1
ATOM 1043 O O . GLY A 1 135 ? -15.422 18.516 16.719 1 98.56 135 GLY A O 1
ATOM 1044 N N . VAL A 1 136 ? -15.836 19.359 14.727 1 98.88 136 VAL A N 1
ATOM 1045 C CA . VAL A 1 136 ? -14.508 19.094 14.172 1 98.88 136 VAL A CA 1
ATOM 1046 C C . VAL A 1 136 ? -13.844 20.422 13.797 1 98.88 136 VAL A C 1
ATOM 1048 O O . VAL A 1 136 ? -14.5 21.328 13.281 1 98.88 136 VAL A O 1
ATOM 1051 N N . ARG A 1 137 ? -12.609 20.578 14.109 1 98.94 137 ARG A N 1
ATOM 1052 C CA . ARG A 1 137 ? -11.82 21.75 13.734 1 98.94 137 ARG A CA 1
ATOM 1053 C C . ARG A 1 137 ? -10.875 21.438 12.586 1 98.94 137 ARG A C 1
ATOM 1055 O O . ARG A 1 137 ? -10.711 20.266 12.211 1 98.94 137 ARG A O 1
ATOM 1062 N N . TYR A 1 138 ? -10.289 22.484 11.961 1 98.94 138 TYR A N 1
ATOM 1063 C CA . TYR A 1 138 ? -9.438 22.312 10.789 1 98.94 138 TYR A CA 1
ATOM 1064 C C . TYR A 1 138 ? -8.094 23 10.984 1 98.94 138 TYR A C 1
ATOM 1066 O O . TYR A 1 138 ? -8.031 24.141 11.484 1 98.94 138 TYR A O 1
ATOM 1074 N N . GLN A 1 139 ? -7.031 22.312 10.711 1 98.94 139 GLN A N 1
ATOM 1075 C CA . GLN A 1 139 ? -5.727 22.969 10.656 1 98.94 139 GLN A CA 1
ATOM 1076 C C . GLN A 1 139 ? -5.281 23.203 9.219 1 98.94 139 GLN A C 1
ATOM 1078 O O . GLN A 1 139 ? -5.363 22.297 8.383 1 98.94 139 GLN A O 1
ATOM 1083 N N . ILE A 1 140 ? -4.844 24.406 8.922 1 98.88 140 ILE A N 1
ATOM 1084 C CA . ILE A 1 140 ? -4.332 24.797 7.609 1 98.88 140 ILE A CA 1
ATOM 1085 C C . ILE A 1 140 ? -2.865 24.391 7.488 1 98.88 140 ILE A C 1
ATOM 1087 O O . ILE A 1 140 ? -2.049 24.719 8.352 1 98.88 140 ILE A O 1
ATOM 1091 N N . GLU A 1 141 ? -2.578 23.688 6.492 1 98.75 141 GLU A N 1
ATOM 1092 C CA . GLU A 1 141 ? -1.182 23.484 6.113 1 98.75 141 GLU A CA 1
ATOM 1093 C C . GLU A 1 141 ? -0.806 24.344 4.906 1 98.75 141 GLU A C 1
ATOM 1095 O O . GLU A 1 141 ? -1.423 24.234 3.846 1 98.75 141 GLU A O 1
ATOM 1100 N N . ILE A 1 142 ? 0.137 25.203 5.102 1 97.75 142 ILE A N 1
ATOM 1101 C CA . ILE A 1 142 ? 0.681 25.938 3.967 1 97.75 142 ILE A CA 1
ATOM 1102 C C . ILE A 1 142 ? 1.717 25.078 3.244 1 97.75 142 ILE A C 1
ATOM 1104 O O . ILE A 1 142 ? 2.586 24.484 3.879 1 97.75 142 ILE A O 1
ATOM 1108 N N . ILE A 1 143 ? 1.64 24.969 1.946 1 98.12 143 ILE A N 1
ATOM 1109 C CA . ILE A 1 143 ? 2.465 24.078 1.154 1 98.12 143 ILE A CA 1
ATOM 1110 C C . ILE A 1 143 ? 3.537 24.859 0.413 1 98.12 143 ILE A C 1
ATOM 1112 O O . ILE A 1 143 ? 3.223 25.703 -0.432 1 98.12 143 ILE A O 1
ATOM 1116 N N . ALA A 1 144 ? 4.707 24.562 0.572 1 97.62 144 ALA A N 1
ATOM 1117 C CA . ALA A 1 144 ? 5.871 25.359 0.211 1 97.62 144 ALA A CA 1
ATOM 1118 C C . ALA A 1 144 ? 5.875 25.688 -1.281 1 97.62 144 ALA A C 1
ATOM 1120 O O . ALA A 1 144 ? 6.184 26.812 -1.681 1 97.62 144 ALA A O 1
ATOM 1121 N N . HIS A 1 145 ? 5.523 24.75 -2.105 1 96.81 145 HIS A N 1
ATOM 1122 C CA . HIS A 1 145 ? 5.707 24.875 -3.547 1 96.81 145 HIS A CA 1
ATOM 1123 C C . HIS A 1 145 ? 4.457 25.453 -4.207 1 96.81 145 HIS A C 1
ATOM 1125 O O . HIS A 1 145 ? 4.367 25.5 -5.434 1 96.81 145 HIS A O 1
ATOM 1131 N N . THR A 1 146 ? 3.52 25.906 -3.379 1 97.62 146 THR A N 1
ATOM 1132 C CA . THR A 1 146 ? 2.279 26.469 -3.902 1 97.62 146 THR A CA 1
ATOM 1133 C C . THR A 1 146 ? 2.244 27.984 -3.705 1 97.62 146 THR A C 1
ATOM 1135 O O . THR A 1 146 ? 3.23 28.578 -3.271 1 97.62 146 THR A O 1
ATOM 1138 N N . ARG A 1 147 ? 1.1 28.594 -4.031 1 97.25 147 ARG A N 1
ATOM 1139 C CA . ARG A 1 147 ? 0.965 30.047 -3.939 1 97.25 147 ARG A CA 1
ATOM 1140 C C . ARG A 1 147 ? 0.286 30.453 -2.637 1 97.25 147 ARG A C 1
ATOM 1142 O O . ARG A 1 147 ? 0.121 31.641 -2.359 1 97.25 147 ARG A O 1
ATOM 1149 N N . PHE A 1 148 ? -0.143 29.547 -1.894 1 97.69 148 PHE A N 1
ATOM 1150 C CA . PHE A 1 148 ? -0.6 29.703 -0.517 1 97.69 148 PHE A CA 1
ATOM 1151 C C . PHE A 1 148 ? 0.346 29 0.447 1 97.69 148 PHE A C 1
ATOM 1153 O O . PHE A 1 148 ? 0.096 27.859 0.849 1 97.69 148 PHE A O 1
ATOM 1160 N N . ASN A 1 149 ? 1.479 29.688 0.836 1 97.56 149 ASN A N 1
ATOM 1161 C CA . ASN A 1 149 ? 2.596 28.938 1.401 1 97.56 149 ASN A CA 1
ATOM 1162 C C . ASN A 1 149 ? 3.279 29.703 2.523 1 97.56 149 ASN A C 1
ATOM 1164 O O . ASN A 1 149 ? 4.395 29.375 2.924 1 97.56 149 ASN A O 1
ATOM 1168 N N . THR A 1 150 ? 2.656 30.781 3.037 1 96.81 150 THR A N 1
ATOM 1169 C CA . THR A 1 150 ? 3.324 31.547 4.082 1 96.81 150 THR A CA 1
ATOM 1170 C C . THR A 1 150 ? 2.434 31.672 5.316 1 96.81 150 THR A C 1
ATOM 1172 O O . THR A 1 150 ? 1.207 31.609 5.211 1 96.81 150 THR A O 1
ATOM 1175 N N . LEU A 1 151 ? 3.074 31.844 6.441 1 97.44 151 LEU A N 1
ATOM 1176 C CA . LEU A 1 151 ? 2.357 32.031 7.699 1 97.44 151 LEU A CA 1
ATOM 1177 C C . LEU A 1 151 ? 1.452 33.25 7.637 1 97.44 151 LEU A C 1
ATOM 1179 O O . LEU A 1 151 ? 0.286 33.188 8.031 1 97.44 151 LEU A O 1
ATOM 1183 N N . PRO A 1 152 ? 1.92 34.375 7.07 1 96.69 152 PRO A N 1
ATOM 1184 C CA . PRO A 1 152 ? 1.037 35.531 6.992 1 96.69 152 PRO A CA 1
ATOM 1185 C C . PRO A 1 152 ? -0.216 35.25 6.16 1 96.69 152 PRO A C 1
ATOM 1187 O O . PRO A 1 152 ? -1.309 35.719 6.523 1 96.69 152 PRO A O 1
ATOM 1190 N N . GLN A 1 153 ? -0.103 34.531 5.066 1 97.56 153 GLN A N 1
ATOM 1191 C CA . GLN A 1 153 ? -1.269 34.188 4.266 1 97.56 153 GLN A CA 1
ATOM 1192 C C . GLN A 1 153 ? -2.279 33.406 5.082 1 97.56 153 GLN A C 1
ATOM 1194 O O . GLN A 1 153 ? -3.48 33.656 5.031 1 97.56 153 GLN A O 1
ATOM 1199 N N . ALA A 1 154 ? -1.775 32.406 5.84 1 98.25 154 ALA A N 1
ATOM 1200 C CA . ALA A 1 154 ? -2.648 31.562 6.645 1 98.25 154 ALA A CA 1
ATOM 1201 C C . ALA A 1 154 ? -3.305 32.375 7.77 1 98.25 154 ALA A C 1
ATOM 1203 O O . ALA A 1 154 ? -4.5 32.219 8.031 1 98.25 154 ALA A O 1
ATOM 1204 N N . LEU A 1 155 ? -2.512 33.219 8.422 1 98.25 155 LEU A N 1
ATOM 1205 C CA . LEU A 1 155 ? -3.035 34.031 9.516 1 98.25 155 LEU A CA 1
ATOM 1206 C C . LEU A 1 155 ? -4.09 35 9.016 1 98.25 155 LEU A C 1
ATOM 1208 O O . LEU A 1 155 ? -5.105 35.219 9.68 1 98.25 155 LEU A O 1
ATOM 1212 N N . GLU A 1 156 ? -3.811 35.562 7.883 1 98.31 156 GLU A N 1
ATOM 1213 C CA . GLU A 1 156 ? -4.809 36.438 7.285 1 98.31 156 GLU A CA 1
ATOM 1214 C C . GLU A 1 156 ? -6.094 35.688 6.969 1 98.31 156 GLU A C 1
ATOM 1216 O O . GLU A 1 156 ? -7.195 36.188 7.188 1 98.31 156 GLU A O 1
ATOM 1221 N N . ALA A 1 157 ? -5.977 34.531 6.383 1 98.69 157 ALA A N 1
ATOM 1222 C CA . ALA A 1 157 ? -7.148 33.688 6.094 1 98.69 157 ALA A CA 1
ATOM 1223 C C . ALA A 1 157 ? -7.945 33.406 7.363 1 98.69 157 ALA A C 1
ATOM 1225 O O . ALA A 1 157 ? -9.172 33.5 7.367 1 98.69 157 ALA A O 1
ATOM 1226 N N . ILE A 1 158 ? -7.266 33.031 8.438 1 98.75 158 ILE A N 1
ATOM 1227 C CA . ILE A 1 158 ? -7.918 32.719 9.703 1 98.75 158 ILE A CA 1
ATOM 1228 C C . ILE A 1 158 ? -8.688 33.938 10.203 1 98.75 158 ILE A C 1
ATOM 1230 O O . ILE A 1 158 ? -9.844 33.812 10.625 1 98.75 158 ILE A O 1
ATOM 1234 N N . GLU A 1 159 ? -8.023 35.031 10.109 1 98.25 159 GLU A N 1
ATOM 1235 C CA . GLU A 1 159 ? -8.664 36.281 10.547 1 98.25 159 GLU A CA 1
ATOM 1236 C C . GLU A 1 159 ? -9.914 36.562 9.719 1 98.25 159 GLU A C 1
ATOM 1238 O O . GLU A 1 159 ? -10.969 36.906 10.266 1 98.25 159 GLU A O 1
ATOM 1243 N N . ARG A 1 160 ? -9.805 36.469 8.461 1 97.94 160 ARG A N 1
ATOM 1244 C CA . ARG A 1 160 ? -10.906 36.75 7.547 1 97.94 160 ARG A CA 1
ATOM 1245 C C . ARG A 1 160 ? -12.062 35.781 7.754 1 97.94 160 ARG A C 1
ATOM 1247 O O . ARG A 1 160 ? -13.227 36.188 7.68 1 97.94 160 ARG A O 1
ATOM 1254 N N . VAL A 1 161 ? -11.758 34.562 7.848 1 98.19 161 VAL A N 1
ATOM 1255 C CA . VAL A 1 161 ? -12.758 33.5 8.023 1 98.19 161 VAL A CA 1
ATOM 1256 C C . VAL A 1 161 ? -13.539 33.719 9.312 1 98.19 161 VAL A C 1
ATOM 1258 O O . VAL A 1 161 ? -14.766 33.594 9.336 1 98.19 161 VAL A O 1
ATOM 1261 N N . GLY A 1 162 ? -12.828 34.031 10.383 1 97.69 162 GLY A N 1
ATOM 1262 C CA . GLY A 1 162 ? -13.445 34.438 11.633 1 97.69 162 GLY A CA 1
ATOM 1263 C C . GLY A 1 162 ? -14.211 33.312 12.312 1 97.69 162 GLY A C 1
ATOM 1264 O O . GLY A 1 162 ? -15.203 33.531 13 1 97.69 162 GLY A O 1
ATOM 1265 N N . ARG A 1 163 ? -13.969 32.125 11.984 1 98.25 163 ARG A N 1
ATOM 1266 C CA . ARG A 1 163 ? -14.531 30.969 12.68 1 98.25 163 ARG A CA 1
ATOM 1267 C C . ARG A 1 163 ? -13.594 30.469 13.773 1 98.25 163 ARG A C 1
ATOM 1269 O O . ARG A 1 163 ? -12.367 30.516 13.617 1 98.25 163 ARG A O 1
ATOM 1276 N N . PRO A 1 164 ? -14.125 29.984 14.875 1 98.44 164 PRO A N 1
ATOM 1277 C CA . PRO A 1 164 ? -13.297 29.594 16.016 1 98.44 164 PRO A CA 1
ATOM 1278 C C . PRO A 1 164 ? -12.602 28.25 15.812 1 98.44 164 PRO A C 1
ATOM 1280 O O . PRO A 1 164 ? -11.75 27.859 16.625 1 98.44 164 PRO A O 1
ATOM 1283 N N . ASN A 1 165 ? -13.016 27.469 14.773 1 98.81 165 ASN A N 1
ATOM 1284 C CA . ASN A 1 165 ? -12.531 26.094 14.609 1 98.81 165 ASN A CA 1
ATOM 1285 C C . ASN A 1 165 ? -11.531 26 13.453 1 98.81 165 ASN A C 1
ATOM 1287 O O . ASN A 1 165 ? -11.492 24.984 12.75 1 98.81 165 ASN A O 1
ATOM 1291 N N . VAL A 1 166 ? -10.773 27.031 13.172 1 98.88 166 VAL A N 1
ATOM 1292 C CA . VAL A 1 166 ? -9.734 27.016 12.156 1 98.88 166 VAL A CA 1
ATOM 1293 C C . VAL A 1 166 ? -8.398 27.422 12.773 1 98.88 166 VAL A C 1
ATOM 1295 O O . VAL A 1 166 ? -8.32 28.453 13.461 1 98.88 166 VAL A O 1
ATOM 1298 N N . GLY A 1 167 ? -7.359 26.656 12.602 1 98.81 167 GLY A N 1
ATOM 1299 C CA . GLY A 1 167 ? -6.012 26.938 13.07 1 98.81 167 GLY A CA 1
ATOM 1300 C C . GLY A 1 167 ? -4.938 26.469 12.109 1 98.81 167 GLY A C 1
ATOM 1301 O O . GLY A 1 167 ? -5.148 26.453 10.891 1 98.81 167 GLY A O 1
ATOM 1302 N N . LEU A 1 168 ? -3.771 26.203 12.719 1 98.5 168 LEU A N 1
ATOM 1303 C CA . LEU A 1 168 ? -2.588 25.938 11.906 1 98.5 168 LEU A CA 1
ATOM 1304 C C . LEU A 1 168 ? -1.939 24.609 12.312 1 98.5 168 LEU A C 1
ATOM 1306 O O . LEU A 1 168 ? -1.991 24.234 13.484 1 98.5 168 LEU A O 1
ATOM 1310 N N . VAL A 1 169 ? -1.411 23.922 11.352 1 98.94 169 VAL A N 1
ATOM 1311 C CA . VAL A 1 169 ? -0.355 22.953 11.648 1 98.94 169 VAL A CA 1
ATOM 1312 C C . VAL A 1 169 ? 1.009 23.578 11.383 1 98.94 169 VAL A C 1
ATOM 1314 O O . VAL A 1 169 ? 1.191 24.281 10.383 1 98.94 169 VAL A O 1
ATOM 1317 N N . ILE A 1 170 ? 1.911 23.469 12.312 1 98.75 170 ILE A N 1
ATOM 1318 C CA . ILE A 1 170 ? 3.283 23.922 12.117 1 98.75 170 ILE A CA 1
ATOM 1319 C C . ILE A 1 170 ? 4.105 22.797 11.477 1 98.75 170 ILE A C 1
ATOM 1321 O O . ILE A 1 170 ? 4.555 21.875 12.164 1 98.75 170 ILE A O 1
ATOM 1325 N N . ASP A 1 171 ? 4.273 22.891 10.219 1 98.62 171 ASP A N 1
ATOM 1326 C CA . ASP A 1 171 ? 5.09 21.922 9.484 1 98.62 171 ASP A CA 1
ATOM 1327 C C . ASP A 1 171 ? 6.512 22.453 9.297 1 98.62 171 ASP A C 1
ATOM 1329 O O . ASP A 1 171 ? 6.73 23.406 8.555 1 98.62 171 ASP A O 1
ATOM 1333 N N . PHE A 1 172 ? 7.438 21.797 9.852 1 98.19 172 PHE A N 1
ATOM 1334 C CA . PHE A 1 172 ? 8.812 22.281 9.867 1 98.19 172 PHE A CA 1
ATOM 1335 C C . PHE A 1 172 ? 9.336 22.453 8.445 1 98.19 172 PHE A C 1
ATOM 1337 O O . PHE A 1 172 ? 9.922 23.5 8.117 1 98.19 172 PHE A O 1
ATOM 1344 N N . TRP A 1 173 ? 9.117 21.562 7.594 1 98.25 173 TRP A N 1
ATOM 1345 C CA . TRP A 1 173 ? 9.758 21.625 6.285 1 98.25 173 TRP A CA 1
ATOM 1346 C C . TRP A 1 173 ? 9.086 22.672 5.398 1 98.25 173 TRP A C 1
ATOM 1348 O O . TRP A 1 173 ? 9.766 23.453 4.734 1 98.25 173 TRP A O 1
ATOM 1358 N N . HIS A 1 174 ? 7.781 22.688 5.406 1 98.06 174 HIS A N 1
ATOM 1359 C CA . HIS A 1 174 ? 7.098 23.641 4.535 1 98.06 174 HIS A CA 1
ATOM 1360 C C . HIS A 1 174 ? 7.422 25.078 4.93 1 98.06 174 HIS A C 1
ATOM 1362 O O . HIS A 1 174 ? 7.629 25.922 4.062 1 98.06 174 HIS A O 1
ATOM 1368 N N . LEU A 1 175 ? 7.461 25.312 6.191 1 97.81 175 LEU A N 1
ATOM 1369 C CA . LEU A 1 175 ? 7.809 26.656 6.652 1 97.81 175 LEU A CA 1
ATOM 1370 C C . LEU A 1 175 ? 9.258 26.984 6.312 1 97.81 175 LEU A C 1
ATOM 1372 O O . LEU A 1 175 ? 9.555 28.078 5.801 1 97.81 175 LEU A O 1
ATOM 1376 N N . TYR A 1 176 ? 10.141 26.047 6.496 1 97.62 176 TYR A N 1
ATOM 1377 C CA . TYR A 1 176 ? 11.562 26.219 6.219 1 97.62 176 TYR A CA 1
ATOM 1378 C C . TYR A 1 176 ? 11.812 26.406 4.723 1 97.62 176 TYR A C 1
ATOM 1380 O O . TYR A 1 176 ? 12.547 27.297 4.312 1 97.62 176 TYR A O 1
ATOM 1388 N N . ALA A 1 177 ? 11.18 25.609 3.922 1 96.81 177 ALA A N 1
ATOM 1389 C CA . ALA A 1 177 ? 11.516 25.484 2.506 1 96.81 177 ALA A CA 1
ATOM 1390 C C . ALA A 1 177 ? 11.109 26.734 1.733 1 96.81 177 ALA A C 1
ATOM 1392 O O . ALA A 1 177 ? 11.758 27.094 0.751 1 96.81 177 ALA A O 1
ATOM 1393 N N . THR A 1 178 ? 10.039 27.375 2.188 1 93.12 178 THR A N 1
ATOM 1394 C CA . THR A 1 178 ? 9.625 28.609 1.532 1 93.12 178 THR A CA 1
ATOM 1395 C C . THR A 1 178 ? 10.648 29.719 1.771 1 93.12 178 THR A C 1
ATOM 1397 O O . THR A 1 178 ? 10.789 30.625 0.95 1 93.12 178 THR A O 1
ATOM 1400 N N . GLY A 1 179 ? 11.234 29.656 2.936 1 92.19 179 GLY A N 1
ATOM 1401 C CA . GLY A 1 179 ? 12.164 30.703 3.328 1 92.19 179 GLY A CA 1
ATOM 1402 C C . GLY A 1 179 ? 11.484 31.938 3.873 1 92.19 179 GLY A C 1
ATOM 1403 O O . GLY A 1 179 ? 12.148 32.938 4.215 1 92.19 179 GLY A O 1
ATOM 1404 N N . ALA A 1 180 ? 10.211 31.875 4.012 1 91.44 180 ALA A N 1
ATOM 1405 C CA . ALA A 1 180 ? 9.438 33.062 4.398 1 91.44 180 ALA A CA 1
ATOM 1406 C C . ALA A 1 180 ? 9.172 33.062 5.898 1 91.44 180 ALA A C 1
ATOM 1408 O O . ALA A 1 180 ? 8.625 34.031 6.43 1 91.44 180 ALA A O 1
ATOM 1409 N N . SER A 1 181 ? 9.516 32 6.559 1 93.31 181 SER A N 1
ATOM 1410 C CA . SER A 1 181 ? 9.266 31.875 7.992 1 93.31 181 SER A CA 1
ATOM 1411 C C . SER A 1 181 ? 10.516 31.422 8.742 1 93.31 181 SER A C 1
ATOM 1413 O O . SER A 1 181 ? 11.336 30.688 8.195 1 93.31 181 SER A O 1
ATOM 1415 N N . THR A 1 182 ? 10.656 31.875 9.922 1 96.06 182 THR A N 1
ATOM 1416 C CA . THR A 1 182 ? 11.742 31.5 10.82 1 96.06 182 THR A CA 1
ATOM 1417 C C . THR A 1 182 ? 11.18 30.922 12.117 1 96.06 182 THR A C 1
ATOM 1419 O O . THR A 1 182 ? 9.992 31.062 12.406 1 96.06 182 THR A O 1
ATOM 1422 N N . PRO A 1 183 ? 12.055 30.266 12.867 1 98 183 PRO A N 1
ATOM 1423 C CA . PRO A 1 183 ? 11.617 29.812 14.195 1 98 183 PRO A CA 1
ATOM 1424 C C . PRO A 1 183 ? 11.07 30.938 15.055 1 98 183 PRO A C 1
ATOM 1426 O O . PRO A 1 183 ? 10.125 30.75 15.82 1 98 183 PRO A O 1
ATOM 1429 N N . ALA A 1 184 ? 11.617 32.125 14.891 1 98 184 ALA A N 1
ATOM 1430 C CA . ALA A 1 184 ? 11.148 33.25 15.664 1 98 184 ALA A CA 1
ATOM 1431 C C . ALA A 1 184 ? 9.703 33.594 15.312 1 98 184 ALA A C 1
ATOM 1433 O O . ALA A 1 184 ? 8.93 34 16.188 1 98 184 ALA A O 1
ATOM 1434 N N . ASP A 1 185 ? 9.359 33.5 14.047 1 98.12 185 ASP A N 1
ATOM 1435 C CA . ASP A 1 185 ? 7.984 33.75 13.617 1 98.12 185 ASP A CA 1
ATOM 1436 C C . ASP A 1 185 ? 7.023 32.75 14.273 1 98.12 185 ASP A C 1
ATOM 1438 O O . ASP A 1 185 ? 5.918 33.125 14.672 1 98.12 185 ASP A O 1
ATOM 1442 N N . VAL A 1 186 ? 7.457 31.531 14.438 1 98.44 186 VAL A N 1
ATOM 1443 C CA . VAL A 1 186 ? 6.645 30.484 15.062 1 98.44 186 VAL A CA 1
ATOM 1444 C C . VAL A 1 186 ? 6.523 30.766 16.562 1 98.44 186 VAL A C 1
ATOM 1446 O O . VAL A 1 186 ? 5.43 30.688 17.125 1 98.44 186 VAL A O 1
ATOM 1449 N N . ALA A 1 187 ? 7.613 31.141 17.188 1 98.62 187 ALA A N 1
ATOM 1450 C CA . ALA A 1 187 ? 7.641 31.375 18.625 1 98.62 187 ALA A CA 1
ATOM 1451 C C . ALA A 1 187 ? 6.695 32.5 19.016 1 98.62 187 ALA A C 1
ATOM 1453 O O . ALA A 1 187 ? 6.219 32.562 20.156 1 98.62 187 ALA A O 1
ATOM 1454 N N . ALA A 1 188 ? 6.387 33.344 18.078 1 98.25 188 ALA A N 1
ATOM 1455 C CA . ALA A 1 188 ? 5.57 34.531 18.328 1 98.25 188 ALA A CA 1
ATOM 1456 C C . ALA A 1 188 ? 4.086 34.219 18.156 1 98.25 188 ALA A C 1
ATOM 1458 O O . ALA A 1 188 ? 3.232 35.062 18.453 1 98.25 188 ALA A O 1
ATOM 1459 N N . LEU A 1 189 ? 3.744 33.062 17.734 1 98.56 189 LEU A N 1
ATOM 1460 C CA . LEU A 1 189 ? 2.359 32.719 17.438 1 98.56 189 LEU A CA 1
ATOM 1461 C C . LEU A 1 189 ? 1.564 32.531 18.734 1 98.56 189 LEU A C 1
ATOM 1463 O O . LEU A 1 189 ? 2.117 32.125 19.766 1 98.56 189 LEU A O 1
ATOM 1467 N N . ASP A 1 190 ? 0.285 32.875 18.703 1 98.31 190 ASP A N 1
ATOM 1468 C CA . ASP A 1 190 ? -0.667 32.438 19.719 1 98.31 190 ASP A CA 1
ATOM 1469 C C . ASP A 1 190 ? -0.819 30.922 19.703 1 98.31 190 ASP A C 1
ATOM 1471 O O . ASP A 1 190 ? -1.234 30.328 18.703 1 98.31 190 ASP A O 1
ATOM 1475 N N . PRO A 1 191 ? -0.468 30.266 20.812 1 98.38 191 PRO A N 1
ATOM 1476 C CA . PRO A 1 191 ? -0.56 28.797 20.844 1 98.38 191 PRO A CA 1
ATOM 1477 C C . PRO A 1 191 ? -1.977 28.297 20.578 1 98.38 191 PRO A C 1
ATOM 1479 O O . PRO A 1 191 ? -2.158 27.156 20.125 1 98.38 191 PRO A O 1
ATOM 1482 N N . ALA A 1 192 ? -2.992 29.141 20.766 1 98.25 192 ALA A N 1
ATOM 1483 C CA . ALA A 1 192 ? -4.379 28.734 20.531 1 98.25 192 ALA A CA 1
ATOM 1484 C C . ALA A 1 192 ? -4.641 28.5 19.047 1 98.25 192 ALA A C 1
ATOM 1486 O O . ALA A 1 192 ? -5.605 27.828 18.688 1 98.25 192 ALA A O 1
ATOM 1487 N N . LEU A 1 193 ? -3.779 29 18.203 1 98.5 193 LEU A N 1
ATOM 1488 C CA . LEU A 1 193 ? -3.936 28.859 16.766 1 98.5 193 LEU A CA 1
ATOM 1489 C C . LEU A 1 193 ? -3.238 27.594 16.266 1 98.5 193 LEU A C 1
ATOM 1491 O O . LEU A 1 193 ? -3.441 27.188 15.117 1 98.5 193 LEU A O 1
ATOM 1495 N N . ILE A 1 194 ? -2.447 26.984 17.109 1 98.81 194 ILE A N 1
ATOM 1496 C CA . ILE A 1 194 ? -1.689 25.812 16.703 1 98.81 194 ILE A CA 1
ATOM 1497 C C . ILE A 1 194 ? -2.461 24.547 17.078 1 98.81 194 ILE A C 1
ATOM 1499 O O . ILE A 1 194 ? -2.736 24.312 18.25 1 98.81 194 ILE A O 1
ATOM 1503 N N . TYR A 1 195 ? -2.811 23.75 16.062 1 98.88 195 TYR A N 1
ATOM 1504 C CA . TYR A 1 195 ? -3.586 22.547 16.312 1 98.88 195 TYR A CA 1
ATOM 1505 C C . TYR A 1 195 ? -2.705 21.297 16.219 1 98.88 195 TYR A C 1
ATOM 1507 O O . TYR A 1 195 ? -3.088 20.219 16.688 1 98.88 195 TYR A O 1
ATOM 1515 N N . GLY A 1 196 ? -1.505 21.422 15.641 1 98.81 196 GLY A N 1
ATOM 1516 C CA . GLY A 1 196 ? -0.586 20.297 15.5 1 98.81 196 GLY A CA 1
ATOM 1517 C C . GLY A 1 196 ? 0.777 20.703 14.977 1 98.81 196 GLY A C 1
ATOM 1518 O O . GLY A 1 196 ? 0.969 21.844 14.555 1 98.81 196 GLY A O 1
ATOM 1519 N N . VAL A 1 197 ? 1.688 19.797 15.062 1 98.88 197 VAL A N 1
ATOM 1520 C CA . VAL A 1 197 ? 3.041 19.969 14.547 1 98.88 197 VAL A CA 1
ATOM 1521 C C . VAL A 1 197 ? 3.404 18.797 13.633 1 98.88 197 VAL A C 1
ATOM 1523 O O . VAL A 1 197 ? 3.217 17.641 14.008 1 98.88 197 VAL A O 1
ATOM 1526 N N . HIS A 1 198 ? 3.775 19.109 12.453 1 98.81 198 HIS A N 1
ATOM 1527 C CA . HIS A 1 198 ? 4.41 18.109 11.594 1 98.81 198 HIS A CA 1
ATOM 1528 C C . HIS A 1 198 ? 5.93 18.188 11.695 1 98.81 198 HIS A C 1
ATOM 1530 O O . HIS A 1 198 ? 6.551 19.109 11.164 1 98.81 198 HIS A O 1
ATOM 1536 N N . PHE A 1 199 ? 6.391 17.188 12.367 1 98.19 199 PHE A N 1
ATOM 1537 C CA . PHE A 1 199 ? 7.809 17.062 12.68 1 98.19 199 PHE A CA 1
ATOM 1538 C C . PHE A 1 199 ? 8.547 16.344 11.547 1 98.19 199 PHE A C 1
ATOM 1540 O O . PHE A 1 199 ? 8.281 15.18 11.258 1 98.19 199 PHE A O 1
ATOM 1547 N N . GLY A 1 200 ? 9.391 17.016 10.844 1 96.75 200 GLY A N 1
ATOM 1548 C CA . GLY A 1 200 ? 10.148 16.453 9.734 1 96.75 200 GLY A CA 1
ATOM 1549 C C . GLY A 1 200 ? 11.336 17.312 9.328 1 96.75 200 GLY A C 1
ATOM 1550 O O . GLY A 1 200 ? 11.539 18.391 9.875 1 96.75 200 GLY A O 1
ATOM 1551 N N . ASP A 1 201 ? 12.125 16.828 8.445 1 98.12 201 ASP A N 1
ATOM 1552 C CA . ASP A 1 201 ? 13.352 17.469 7.98 1 98.12 201 ASP A CA 1
ATOM 1553 C C . ASP A 1 201 ? 13.438 17.438 6.457 1 98.12 201 ASP A C 1
ATOM 1555 O O . ASP A 1 201 ? 12.57 16.875 5.789 1 98.12 201 ASP A O 1
ATOM 1559 N N . GLY A 1 202 ? 14.336 18.203 5.93 1 98.19 202 GLY A N 1
ATOM 1560 C CA . GLY A 1 202 ? 14.57 18.281 4.496 1 98.19 202 GLY A CA 1
ATOM 1561 C C . GLY A 1 202 ? 15.539 19.391 4.109 1 98.19 202 GLY A C 1
ATOM 1562 O O . GLY A 1 202 ? 16.375 19.797 4.918 1 98.19 202 GLY A O 1
ATOM 1563 N N . ARG A 1 203 ? 15.469 19.719 2.896 1 98.12 203 ARG A N 1
ATOM 1564 C CA . ARG A 1 203 ? 16.266 20.828 2.379 1 98.12 203 ARG A CA 1
ATOM 1565 C C . ARG A 1 203 ? 15.461 21.656 1.376 1 98.12 203 ARG A C 1
ATOM 1567 O O . ARG A 1 203 ? 14.383 21.234 0.948 1 98.12 203 ARG A O 1
ATOM 1574 N N . LYS A 1 204 ? 15.984 22.828 1.096 1 97.5 204 LYS A N 1
ATOM 1575 C CA . LYS A 1 204 ? 15.438 23.656 0.03 1 97.5 204 LYS A CA 1
ATOM 1576 C C . LYS A 1 204 ? 15.898 23.188 -1.341 1 97.5 204 LYS A C 1
ATOM 1578 O O . LYS A 1 204 ? 16.953 22.547 -1.459 1 97.5 204 LYS A O 1
ATOM 1583 N N . PRO A 1 205 ? 15.047 23.438 -2.34 1 97.06 205 PRO A N 1
ATOM 1584 C CA . PRO A 1 205 ? 15.57 23.156 -3.68 1 97.06 205 PRO A CA 1
ATOM 1585 C C . PRO A 1 205 ? 16.75 24.047 -4.047 1 97.06 205 PRO A C 1
ATOM 1587 O O . PRO A 1 205 ? 16.781 25.219 -3.676 1 97.06 205 PRO A O 1
ATOM 1590 N N . GLY A 1 206 ? 17.688 23.453 -4.719 1 95.88 206 GLY A N 1
ATOM 1591 C CA . GLY A 1 206 ? 18.75 24.25 -5.297 1 95.88 206 GLY A CA 1
ATOM 1592 C C . GLY A 1 206 ? 18.297 25.094 -6.469 1 95.88 206 GLY A C 1
ATOM 1593 O O . GLY A 1 206 ? 17.156 24.969 -6.918 1 95.88 206 GLY A O 1
ATOM 1594 N N . PRO A 1 207 ? 19.234 26.016 -6.895 1 95.31 207 PRO A N 1
ATOM 1595 C CA . PRO A 1 207 ? 18.875 26.812 -8.07 1 95.31 207 PRO A CA 1
ATOM 1596 C C . PRO A 1 207 ? 18.484 25.938 -9.266 1 95.31 207 PRO A C 1
ATOM 1598 O O . PRO A 1 207 ? 19.25 25.078 -9.695 1 95.31 207 PRO A O 1
ATOM 1601 N N . GLY A 1 208 ? 17.328 26.188 -9.727 1 95.81 208 GLY A N 1
ATOM 1602 C CA . GLY A 1 208 ? 16.859 25.469 -10.906 1 95.81 208 GLY A CA 1
ATOM 1603 C C . GLY A 1 208 ? 16.328 24.094 -10.602 1 95.81 208 GLY A C 1
ATOM 1604 O O . GLY A 1 208 ? 15.781 23.422 -11.484 1 95.81 208 GLY A O 1
ATOM 1605 N N . GLU A 1 209 ? 16.438 23.688 -9.383 1 97.12 209 GLU A N 1
ATOM 1606 C CA . GLU A 1 209 ? 15.945 22.359 -9.008 1 97.12 209 GLU A CA 1
ATOM 1607 C C . GLU A 1 209 ? 14.422 22.375 -8.859 1 97.12 209 GLU A C 1
ATOM 1609 O O . GLU A 1 209 ? 13.852 23.312 -8.305 1 97.12 209 GLU A O 1
ATOM 1614 N N . ALA A 1 210 ? 13.82 21.297 -9.383 1 96.75 210 ALA A N 1
ATOM 1615 C CA . ALA A 1 210 ? 12.367 21.172 -9.312 1 96.75 210 ALA A CA 1
ATOM 1616 C C . ALA A 1 210 ? 11.914 20.938 -7.879 1 96.75 210 ALA A C 1
ATOM 1618 O O . ALA A 1 210 ? 12.633 20.344 -7.074 1 96.75 210 ALA A O 1
ATOM 1619 N N . TRP A 1 211 ? 10.703 21.422 -7.574 1 96.38 211 TRP A N 1
ATOM 1620 C CA . TRP A 1 211 ? 10.055 21.109 -6.305 1 96.38 211 TRP A CA 1
ATOM 1621 C C . TRP A 1 211 ? 9.539 19.672 -6.293 1 96.38 211 TRP A C 1
ATOM 1623 O O . TRP A 1 211 ? 8.469 19.391 -6.828 1 96.38 211 TRP A O 1
ATOM 1633 N N . ASP A 1 212 ? 10.352 18.797 -5.832 1 97.69 212 ASP A N 1
ATOM 1634 C CA . ASP A 1 212 ? 10.023 17.375 -5.672 1 97.69 212 ASP A CA 1
ATOM 1635 C C . ASP A 1 212 ? 10.156 16.953 -4.215 1 97.69 212 ASP A C 1
ATOM 1637 O O . ASP A 1 212 ? 11.258 16.703 -3.73 1 97.69 212 ASP A O 1
ATOM 1641 N N . GLU A 1 213 ? 9.039 16.797 -3.541 1 97 213 GLU A N 1
ATOM 1642 C CA . GLU A 1 213 ? 9.07 16.5 -2.109 1 97 213 GLU A CA 1
ATOM 1643 C C . GLU A 1 213 ? 9.695 15.141 -1.835 1 97 213 GLU A C 1
ATOM 1645 O O . GLU A 1 213 ? 10.289 14.922 -0.776 1 97 213 GLU A O 1
ATOM 1650 N N . SER A 1 214 ? 9.57 14.18 -2.779 1 96.94 214 SER A N 1
ATOM 1651 C CA . SER A 1 214 ? 10.148 12.852 -2.605 1 96.94 214 SER A CA 1
ATOM 1652 C C . SER A 1 214 ? 11.672 12.914 -2.572 1 96.94 214 SER A C 1
ATOM 1654 O O . SER A 1 214 ? 12.328 11.945 -2.172 1 96.94 214 SER A O 1
ATOM 1656 N N . VAL A 1 215 ? 12.188 14.023 -2.986 1 97.25 215 VAL A N 1
ATOM 1657 C CA . VAL A 1 215 ? 13.625 14.258 -2.945 1 97.25 215 VAL A CA 1
ATOM 1658 C C . VAL A 1 215 ? 13.961 15.258 -1.842 1 97.25 215 VAL A C 1
ATOM 1660 O O . VAL A 1 215 ? 14.812 14.984 -0.988 1 97.25 215 VAL A O 1
ATOM 1663 N N . LEU A 1 216 ? 13.234 16.328 -1.761 1 98.25 216 LEU A N 1
ATOM 1664 C CA . LEU A 1 216 ? 13.594 17.484 -0.945 1 98.25 216 LEU A CA 1
ATOM 1665 C C . LEU A 1 216 ? 13.25 17.234 0.521 1 98.25 216 LEU A C 1
ATOM 1667 O O . LEU A 1 216 ? 13.805 17.891 1.409 1 98.25 216 LEU A O 1
ATOM 1671 N N . ARG A 1 217 ? 12.352 16.266 0.807 1 96.81 217 ARG A N 1
ATOM 1672 C CA . ARG A 1 217 ? 11.906 16 2.174 1 96.81 217 ARG A CA 1
ATOM 1673 C C . ARG A 1 217 ? 12.266 14.578 2.604 1 96.81 217 ARG A C 1
ATOM 1675 O O . ARG A 1 217 ? 11.891 14.141 3.691 1 96.81 217 ARG A O 1
ATOM 1682 N N . ALA A 1 218 ? 12.969 13.852 1.753 1 97.25 218 ALA A N 1
ATOM 1683 C CA . ALA A 1 218 ? 13.297 12.445 2.01 1 97.25 218 ALA A CA 1
ATOM 1684 C C . ALA A 1 218 ? 14.469 12.328 2.979 1 97.25 218 ALA A C 1
ATOM 1686 O O . ALA A 1 218 ? 15.484 11.703 2.658 1 97.25 218 ALA A O 1
ATOM 1687 N N . TYR A 1 219 ? 14.227 12.977 4.215 1 96.94 219 TYR A N 1
ATOM 168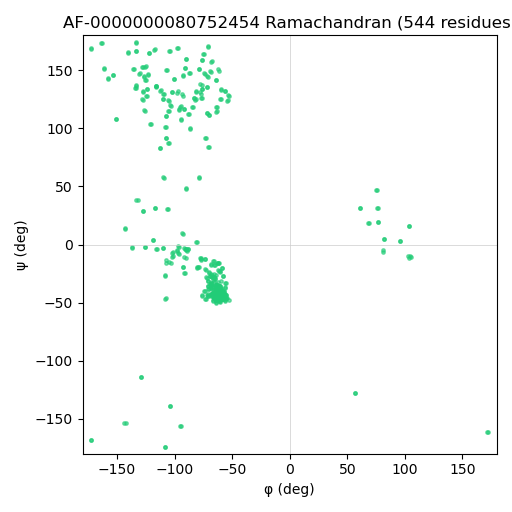8 C CA . TYR A 1 219 ? 15.258 12.984 5.246 1 96.94 219 TYR A CA 1
ATOM 1689 C C . TYR A 1 219 ? 14.672 12.633 6.609 1 96.94 219 TYR A C 1
ATOM 1691 O O . TYR A 1 219 ? 13.57 13.07 6.949 1 96.94 219 TYR A O 1
ATOM 1699 N N . LEU A 1 220 ? 15.406 11.805 7.328 1 95.38 220 LEU A N 1
ATOM 1700 C CA . LEU A 1 220 ? 15.117 11.695 8.758 1 95.38 220 LEU A CA 1
ATOM 1701 C C . LEU A 1 220 ? 15.562 12.953 9.492 1 95.38 220 LEU A C 1
ATOM 1703 O O . LEU A 1 220 ? 16.578 13.555 9.148 1 95.38 220 LEU A O 1
ATOM 1707 N N . PRO A 1 221 ? 14.75 13.258 10.508 1 94.62 221 PRO A N 1
ATOM 1708 C CA . PRO A 1 221 ? 15.172 14.445 11.258 1 94.62 221 PRO A CA 1
ATOM 1709 C C . PRO A 1 221 ? 16.609 14.352 11.742 1 94.62 221 PRO A C 1
ATOM 1711 O O . PRO A 1 221 ? 17.016 13.328 12.32 1 94.62 221 PRO A O 1
ATOM 1714 N N . GLY A 1 222 ? 17.328 15.32 11.461 1 94.81 222 GLY A N 1
ATOM 1715 C CA . GLY A 1 222 ? 18.75 15.359 11.789 1 94.81 222 GLY A CA 1
ATOM 1716 C C . GLY A 1 222 ? 19.641 15.133 10.586 1 94.81 222 GLY A C 1
ATOM 1717 O O . GLY A 1 222 ? 20.844 15.391 10.648 1 94.81 222 GLY A O 1
ATOM 1718 N N . GLU A 1 223 ? 19.094 14.758 9.5 1 96.62 223 GLU A N 1
ATOM 1719 C CA . GLU A 1 223 ? 19.891 14.43 8.32 1 96.62 223 GLU A CA 1
ATOM 1720 C C . GLU A 1 223 ? 19.766 15.5 7.246 1 96.62 223 GLU A C 1
ATOM 1722 O O . GLU A 1 223 ? 20.547 15.539 6.301 1 96.62 223 GLU A O 1
ATOM 1727 N N . GLY A 1 224 ? 18.734 16.375 7.387 1 97.94 224 GLY A N 1
ATOM 1728 C CA . GLY A 1 224 ? 18.531 17.438 6.426 1 97.94 224 GLY A CA 1
ATOM 1729 C C . GLY A 1 224 ? 19.172 18.75 6.848 1 97.94 224 GLY A C 1
ATOM 1730 O O . GLY A 1 224 ? 20.172 18.766 7.566 1 97.94 224 GLY A O 1
ATOM 1731 N N . ASP A 1 225 ? 18.609 19.828 6.297 1 98.12 225 ASP A N 1
ATOM 1732 C CA . ASP A 1 225 ? 19.234 21.125 6.48 1 98.12 225 ASP A CA 1
ATOM 1733 C C . ASP A 1 225 ? 18.516 21.938 7.551 1 98.12 225 ASP A C 1
ATOM 1735 O O . ASP A 1 225 ? 18.984 23 7.953 1 98.12 225 ASP A O 1
ATOM 1739 N N . ILE A 1 226 ? 17.406 21.453 8.055 1 98.12 226 ILE A N 1
ATOM 1740 C CA . ILE A 1 226 ? 16.609 22.219 9.008 1 98.12 226 ILE A CA 1
ATOM 1741 C C . ILE A 1 226 ? 17.25 22.141 10.391 1 98.12 226 ILE A C 1
ATOM 1743 O O . ILE A 1 226 ? 17.672 21.062 10.836 1 98.12 226 ILE A O 1
ATOM 1747 N N . ASP A 1 227 ? 17.406 23.266 11.023 1 98 227 ASP A N 1
ATOM 1748 C CA . ASP A 1 227 ? 17.734 23.25 12.445 1 98 227 ASP A CA 1
ATOM 1749 C C . ASP A 1 227 ? 16.547 22.797 13.281 1 98 227 ASP A C 1
ATOM 1751 O O . ASP A 1 227 ? 15.844 23.625 13.875 1 98 227 ASP A O 1
ATOM 1755 N N . ILE A 1 228 ? 16.391 21.516 13.398 1 98.06 228 ILE A N 1
ATOM 1756 C CA . ILE A 1 228 ? 15.203 20.875 13.969 1 98.06 228 ILE A CA 1
ATOM 1757 C C . ILE A 1 228 ? 15.023 21.328 15.422 1 98.06 228 ILE A C 1
ATOM 1759 O O . ILE A 1 228 ? 13.898 21.578 15.867 1 98.06 228 ILE A O 1
ATOM 1763 N N . GLN A 1 229 ? 16.141 21.422 16.094 1 98.25 229 GLN A N 1
ATOM 1764 C CA . GLN A 1 229 ? 16.047 21.812 17.5 1 98.25 229 GLN A CA 1
ATOM 1765 C C . GLN A 1 229 ? 15.516 23.234 17.641 1 98.25 229 GLN A C 1
ATOM 1767 O O . GLN A 1 229 ? 14.695 23.516 18.516 1 98.25 229 GLN A O 1
ATOM 1772 N N . ALA A 1 230 ? 15.969 24.141 16.812 1 98.44 230 ALA A N 1
ATOM 1773 C CA . ALA A 1 230 ? 15.492 25.531 16.875 1 98.44 230 ALA A CA 1
ATOM 1774 C C . ALA A 1 230 ? 13.992 25.609 16.609 1 98.44 230 ALA A C 1
ATOM 1776 O O . ALA A 1 230 ? 13.281 26.359 17.266 1 98.44 230 ALA A O 1
ATOM 1777 N N . TRP A 1 231 ? 13.508 24.859 15.648 1 98.5 231 TRP A N 1
ATOM 1778 C CA . TRP A 1 231 ? 12.078 24.844 15.344 1 98.5 231 TRP A CA 1
ATOM 1779 C C . TRP A 1 231 ? 11.281 24.219 16.484 1 98.5 231 TRP A C 1
ATOM 1781 O O . TRP A 1 231 ? 10.211 24.703 16.844 1 98.5 231 TRP A O 1
ATOM 1791 N N . THR A 1 232 ? 11.836 23.109 17 1 98.5 232 THR A N 1
ATOM 1792 C CA . THR A 1 232 ? 11.203 22.469 18.141 1 98.5 232 THR A CA 1
ATOM 1793 C C . THR A 1 232 ? 11.094 23.422 19.328 1 98.5 232 THR A C 1
ATOM 1795 O O . THR A 1 232 ? 10.023 23.562 19.906 1 98.5 232 THR A O 1
ATOM 1798 N N . ASP A 1 233 ? 12.172 24.109 19.594 1 98.56 233 ASP A N 1
ATOM 1799 C CA . ASP A 1 233 ? 12.195 25.062 20.688 1 98.56 233 ASP A CA 1
ATOM 1800 C C . ASP A 1 233 ? 11.211 26.203 20.453 1 98.56 233 ASP A C 1
ATOM 1802 O O . ASP A 1 233 ? 10.586 26.703 21.391 1 98.56 233 ASP A O 1
ATOM 1806 N N . ALA A 1 234 ? 11.117 26.625 19.25 1 98.81 234 ALA A N 1
ATOM 1807 C CA . ALA A 1 234 ? 10.203 27.719 18.891 1 98.81 234 ALA A CA 1
ATOM 1808 C C . ALA A 1 234 ? 8.758 27.328 19.188 1 98.81 234 ALA A C 1
ATOM 1810 O O . ALA A 1 234 ? 8.008 28.125 19.766 1 98.81 234 ALA A O 1
ATOM 1811 N N . VAL A 1 235 ? 8.336 26.109 18.797 1 98.75 235 VAL A N 1
ATOM 1812 C CA . VAL A 1 235 ? 6.977 25.672 19.062 1 98.75 235 VAL A CA 1
ATOM 1813 C C . VAL A 1 235 ? 6.754 25.578 20.578 1 98.75 235 VAL A C 1
ATOM 1815 O O . VAL A 1 235 ? 5.738 26.062 21.078 1 98.75 235 VAL A O 1
ATOM 1818 N N . LYS A 1 236 ? 7.703 25.047 21.281 1 98.44 236 LYS A N 1
ATOM 1819 C CA . LYS A 1 236 ? 7.582 24.891 22.719 1 98.44 236 LYS A CA 1
ATOM 1820 C C . LYS A 1 236 ? 7.484 26.25 23.422 1 98.44 236 LYS A C 1
ATOM 1822 O O . LYS A 1 236 ? 6.77 26.391 24.406 1 98.44 236 LYS A O 1
ATOM 1827 N N . ALA A 1 237 ? 8.18 27.172 22.875 1 98.5 237 ALA A N 1
ATOM 1828 C CA . ALA A 1 237 ? 8.203 28.516 23.453 1 98.5 237 ALA A CA 1
ATOM 1829 C C . ALA A 1 237 ? 6.82 29.172 23.406 1 98.5 237 ALA A C 1
ATOM 1831 O O . ALA A 1 237 ? 6.516 30.062 24.188 1 98.5 237 ALA A O 1
ATOM 1832 N N . THR A 1 238 ? 5.988 28.781 22.469 1 98.62 238 THR A N 1
ATOM 1833 C CA . THR A 1 238 ? 4.633 29.312 22.375 1 98.62 238 THR A CA 1
ATOM 1834 C C . THR A 1 238 ? 3.793 28.859 23.562 1 98.62 238 THR A C 1
ATOM 1836 O O . THR A 1 238 ? 2.779 29.469 23.891 1 98.62 238 THR A O 1
ATOM 1839 N N . GLY A 1 239 ? 4.168 27.734 24.109 1 98.38 239 GLY A N 1
ATOM 1840 C CA . GLY A 1 239 ? 3.369 27.094 25.156 1 98.38 239 GLY A CA 1
ATOM 1841 C C . GLY A 1 239 ? 2.43 26.031 24.609 1 98.38 239 GLY A C 1
ATOM 1842 O O . GLY A 1 239 ? 1.663 25.438 25.359 1 98.38 239 GLY A O 1
ATOM 1843 N N . PHE A 1 240 ? 2.461 25.75 23.359 1 98.44 240 PHE A N 1
ATOM 1844 C CA . PHE A 1 240 ? 1.648 24.703 22.766 1 98.44 240 PHE A CA 1
ATOM 1845 C C . PHE A 1 240 ? 1.96 23.359 23.391 1 98.44 240 PHE A C 1
ATOM 1847 O O . PHE A 1 240 ? 3.127 22.984 23.547 1 98.44 240 PHE A O 1
ATOM 1854 N N . ASP A 1 241 ? 0.933 22.641 23.719 1 96.75 241 ASP A N 1
ATOM 1855 C CA . ASP A 1 241 ? 1.107 21.344 24.359 1 96.75 241 ASP A CA 1
ATOM 1856 C C . ASP A 1 241 ? 0.221 20.281 23.719 1 96.75 241 ASP A C 1
ATOM 1858 O O . ASP A 1 241 ? -0.331 19.422 24.391 1 96.75 241 ASP A O 1
ATOM 1862 N N . GLY A 1 242 ? 0.074 20.344 22.406 1 98.12 242 GLY A N 1
ATOM 1863 C CA . GLY A 1 242 ? -0.815 19.438 21.688 1 98.12 242 GLY A CA 1
ATOM 1864 C C . GLY A 1 242 ? -0.079 18.344 20.938 1 98.12 242 GLY A C 1
ATOM 1865 O O . GLY A 1 242 ? 0.855 17.734 21.484 1 98.12 242 GLY A O 1
ATOM 1866 N N . VAL A 1 243 ? -0.489 18.016 19.75 1 98.62 243 VAL A N 1
ATOM 1867 C CA . VAL A 1 243 ? -0.105 16.797 19.031 1 98.62 243 VAL A CA 1
ATOM 1868 C C . VAL A 1 243 ? 1.102 17.078 18.141 1 98.62 243 VAL A C 1
ATOM 1870 O O . VAL A 1 243 ? 1.129 18.078 17.422 1 98.62 243 VAL A O 1
ATOM 1873 N N . TRP A 1 244 ? 2.102 16.266 18.281 1 98.75 244 TRP A N 1
ATOM 1874 C CA . TRP A 1 244 ? 3.246 16.234 17.375 1 98.75 244 TRP A CA 1
ATOM 1875 C C . TRP A 1 244 ? 3.232 14.961 16.531 1 98.75 244 TRP A C 1
ATOM 1877 O O . TRP A 1 244 ? 3.107 13.859 17.062 1 98.75 244 TRP A O 1
ATOM 1887 N N . SER A 1 245 ? 3.363 15.125 15.242 1 98.56 245 SER A N 1
ATOM 1888 C CA . SER A 1 245 ? 3.348 14 14.312 1 98.56 245 SER A CA 1
ATOM 1889 C C . SER A 1 245 ? 4.59 13.992 13.43 1 98.56 245 SER A C 1
ATOM 1891 O O . SER A 1 245 ? 4.805 14.914 12.641 1 98.56 245 SER A O 1
ATOM 1893 N N . PRO A 1 246 ? 5.422 12.984 13.562 1 97.5 246 PRO A N 1
ATOM 1894 C CA . PRO A 1 246 ? 6.453 12.852 12.531 1 97.5 246 PRO A CA 1
ATOM 1895 C C . PRO A 1 246 ? 5.871 12.57 11.141 1 97.5 246 PRO A C 1
ATOM 1897 O O . PRO A 1 246 ? 5.27 11.516 10.93 1 97.5 246 PRO A O 1
ATOM 1900 N N . GLU A 1 247 ? 6.035 13.469 10.305 1 98 247 GLU A N 1
ATOM 1901 C CA . GLU A 1 247 ? 5.547 13.336 8.938 1 98 247 GLU A CA 1
ATOM 1902 C C . GLU A 1 247 ? 6.688 13.055 7.969 1 98 247 GLU A C 1
ATOM 1904 O O . GLU A 1 247 ? 7.262 13.977 7.387 1 98 247 GLU A O 1
ATOM 1909 N N . LEU A 1 248 ? 6.992 11.82 7.816 1 97.81 248 LEU A N 1
ATOM 1910 C CA . LEU A 1 248 ? 8.109 11.391 6.98 1 97.81 248 LEU A CA 1
ATOM 1911 C C . LEU A 1 248 ? 7.645 11.109 5.555 1 97.81 248 LEU A C 1
ATOM 1913 O O . LEU A 1 248 ? 6.797 10.242 5.336 1 97.81 248 LEU A O 1
ATOM 1917 N N . TYR A 1 249 ? 8.188 11.906 4.645 1 97.62 249 TYR A N 1
ATOM 1918 C CA . TYR A 1 249 ? 7.984 11.711 3.213 1 97.62 249 TYR A CA 1
ATOM 1919 C C . TYR A 1 249 ? 9.25 11.188 2.549 1 97.62 249 TYR A C 1
ATOM 1921 O O . TYR A 1 249 ? 10.094 11.969 2.098 1 97.62 249 TYR A O 1
ATOM 1929 N N . SER A 1 250 ? 9.328 9.867 2.482 1 97.94 250 SER A N 1
ATOM 1930 C CA . SER A 1 250 ? 10.562 9.266 1.983 1 97.94 250 SER A CA 1
ATOM 1931 C C . SER A 1 250 ? 10.289 7.922 1.311 1 97.94 250 SER A C 1
ATOM 1933 O O . SER A 1 250 ? 10.07 6.914 1.987 1 97.94 250 SER A O 1
ATOM 1935 N N . PRO A 1 251 ? 10.398 7.922 -0.04 1 98 251 PRO A N 1
ATOM 1936 C CA . PRO A 1 251 ? 10.18 6.664 -0.753 1 98 251 PRO A CA 1
ATOM 1937 C C . PRO A 1 251 ? 11.094 5.539 -0.266 1 98 251 PRO A C 1
ATOM 1939 O O . PRO A 1 251 ? 10.656 4.391 -0.158 1 98 251 PRO A O 1
ATOM 1942 N N . LEU A 1 252 ? 12.305 5.844 0.077 1 97.25 252 LEU A N 1
ATOM 1943 C CA . LEU A 1 252 ? 13.227 4.836 0.595 1 97.25 252 LEU A CA 1
ATOM 1944 C C . LEU A 1 252 ? 12.75 4.309 1.943 1 97.25 252 LEU A C 1
ATOM 1946 O O . LEU A 1 252 ? 12.672 3.094 2.146 1 97.25 252 LEU A O 1
ATOM 1950 N N . CYS A 1 253 ? 12.336 5.191 2.84 1 97.88 253 CYS A N 1
ATOM 1951 C CA . CYS A 1 253 ? 11.953 4.789 4.188 1 97.88 253 CYS A CA 1
ATOM 1952 C C . CYS A 1 253 ? 10.617 4.062 4.184 1 97.88 253 CYS A C 1
ATOM 1954 O O . CYS A 1 253 ? 10.383 3.174 5.008 1 97.88 253 CYS A O 1
ATOM 1956 N N . TRP A 1 254 ? 9.805 4.406 3.207 1 98.56 254 TRP A N 1
ATOM 1957 C CA . TRP A 1 254 ? 8.5 3.76 3.102 1 98.56 254 TRP A CA 1
ATOM 1958 C C . TRP A 1 254 ? 8.656 2.264 2.85 1 98.56 254 TRP A C 1
ATOM 1960 O O . TRP A 1 254 ? 7.699 1.498 3.02 1 98.56 254 TRP A O 1
ATOM 1970 N N . GLU A 1 255 ? 9.875 1.818 2.436 1 98.69 255 GLU A N 1
ATOM 1971 C CA . GLU A 1 255 ? 10.133 0.412 2.139 1 98.69 255 GLU A CA 1
ATOM 1972 C C . GLU A 1 255 ? 10.758 -0.3 3.338 1 98.69 255 GLU A C 1
ATOM 1974 O O . GLU A 1 255 ? 10.984 -1.511 3.297 1 98.69 255 GLU A O 1
ATOM 1979 N N . MET A 1 256 ? 11.016 0.365 4.41 1 98.44 256 MET A N 1
ATOM 1980 C CA . MET A 1 256 ? 11.508 -0.257 5.637 1 98.44 256 MET A CA 1
ATOM 1981 C C . MET A 1 256 ? 10.391 -1.015 6.348 1 98.44 256 MET A C 1
ATOM 1983 O O . MET A 1 256 ? 9.211 -0.836 6.031 1 98.44 256 MET A O 1
ATOM 1987 N N . ASP A 1 257 ? 10.812 -1.875 7.27 1 98.69 257 ASP A N 1
ATOM 1988 C CA . ASP A 1 257 ? 9.797 -2.482 8.117 1 98.69 257 ASP A CA 1
ATOM 1989 C C . ASP A 1 257 ? 8.969 -1.416 8.836 1 98.69 257 ASP A C 1
ATOM 1991 O O . ASP A 1 257 ? 9.523 -0.505 9.453 1 98.69 257 ASP A O 1
ATOM 1995 N N . HIS A 1 258 ? 7.684 -1.558 8.789 1 98.75 258 HIS A N 1
ATOM 1996 C CA . HIS A 1 258 ? 6.797 -0.509 9.281 1 98.75 258 HIS A CA 1
ATOM 1997 C C . HIS A 1 258 ? 7.016 -0.258 10.766 1 98.75 258 HIS A C 1
ATOM 1999 O O . HIS A 1 258 ? 7.027 0.892 11.211 1 98.75 258 HIS A O 1
ATOM 2005 N N . GLY A 1 259 ? 7.121 -1.348 11.516 1 98.62 259 GLY A N 1
ATOM 2006 C CA . GLY A 1 259 ? 7.352 -1.202 12.945 1 98.62 259 GLY A CA 1
ATOM 2007 C C . GLY A 1 259 ? 8.695 -0.589 13.273 1 98.62 259 GLY A C 1
ATOM 2008 O O . GLY A 1 259 ? 8.797 0.288 14.133 1 98.62 259 GLY A O 1
ATOM 2009 N N . GLU A 1 260 ? 9.742 -1.075 12.547 1 98.56 260 GLU A N 1
ATOM 2010 C CA . GLU A 1 260 ? 11.078 -0.524 12.742 1 98.56 260 GLU A CA 1
ATOM 2011 C C . GLU A 1 260 ? 11.117 0.962 12.398 1 98.56 260 GLU A C 1
ATOM 2013 O O . GLU A 1 260 ? 11.734 1.752 13.117 1 98.56 260 GLU A O 1
ATOM 2018 N N . LEU A 1 261 ? 10.469 1.295 11.359 1 98.5 261 LEU A N 1
ATOM 2019 C CA . LEU A 1 261 ? 10.445 2.688 10.93 1 98.5 261 LEU A CA 1
ATOM 2020 C C . LEU A 1 261 ? 9.695 3.555 11.938 1 98.5 261 LEU A C 1
ATOM 2022 O O . LEU A 1 261 ? 10.164 4.637 12.297 1 98.5 261 LEU A O 1
ATOM 2026 N N . ALA A 1 262 ? 8.516 3.096 12.352 1 98.69 262 ALA A N 1
ATOM 2027 C CA . ALA A 1 262 ? 7.727 3.84 13.32 1 98.69 262 ALA A CA 1
ATOM 2028 C C . ALA A 1 262 ? 8.516 4.09 14.602 1 98.69 262 ALA A C 1
ATOM 2030 O O . ALA A 1 262 ? 8.492 5.191 15.156 1 98.69 262 ALA A O 1
ATOM 2031 N N . LYS A 1 263 ? 9.219 3.053 15.031 1 98.56 263 LYS A N 1
ATOM 2032 C CA . LYS A 1 263 ? 10.039 3.176 16.234 1 98.56 263 LYS A CA 1
ATOM 2033 C C . LYS A 1 263 ? 11.164 4.188 16.031 1 98.56 263 LYS A C 1
ATOM 2035 O O . LYS A 1 263 ? 11.391 5.051 16.875 1 98.56 263 LYS A O 1
ATOM 2040 N N . LYS A 1 264 ? 11.828 4.039 14.922 1 97.69 264 LYS A N 1
ATOM 2041 C CA . LYS A 1 264 ? 12.938 4.934 14.602 1 97.69 264 LYS A CA 1
ATOM 2042 C C . LYS A 1 264 ? 12.477 6.391 14.578 1 97.69 264 LYS A C 1
ATOM 2044 O O . LYS A 1 264 ? 13.156 7.266 15.109 1 97.69 264 LYS A O 1
ATOM 2049 N N . VAL A 1 265 ? 11.352 6.656 14.031 1 97.44 265 VAL A N 1
ATOM 2050 C CA . VAL A 1 265 ? 10.867 8.016 13.805 1 97.44 265 VAL A CA 1
ATOM 2051 C C . VAL A 1 265 ? 10.43 8.641 15.125 1 97.44 265 VAL A C 1
ATOM 2053 O O . VAL A 1 265 ? 10.727 9.797 15.406 1 97.44 265 VAL A O 1
ATOM 2056 N N . ILE A 1 266 ? 9.766 7.848 15.992 1 98 266 ILE A N 1
ATOM 2057 C CA . ILE A 1 266 ? 9.32 8.398 17.266 1 98 266 ILE A CA 1
ATOM 2058 C C . ILE A 1 266 ? 10.523 8.641 18.172 1 98 266 ILE A C 1
ATOM 2060 O O . ILE A 1 266 ? 10.547 9.602 18.953 1 98 266 ILE A O 1
ATOM 2064 N N . GLU A 1 267 ? 11.523 7.773 18.109 1 97.62 267 GLU A N 1
ATOM 2065 C CA . GLU A 1 267 ? 12.742 7.953 18.906 1 97.62 267 GLU A CA 1
ATOM 2066 C C . GLU A 1 267 ? 13.477 9.227 18.5 1 97.62 267 GLU A C 1
ATOM 2068 O O . GLU A 1 267 ? 13.992 9.953 19.359 1 97.62 267 GLU A O 1
ATOM 2073 N N . THR A 1 268 ? 13.477 9.453 17.234 1 97 268 THR A N 1
ATOM 2074 C CA . THR A 1 268 ? 14.117 10.672 16.75 1 97 268 THR A CA 1
ATOM 2075 C C . THR A 1 268 ? 13.367 11.906 17.234 1 97 268 THR A C 1
ATOM 2077 O O . THR A 1 268 ? 13.977 12.883 17.672 1 97 268 THR A O 1
ATOM 2080 N N . MET A 1 269 ? 12.055 11.883 17.125 1 97.62 269 MET A N 1
ATOM 2081 C CA . MET A 1 269 ? 11.258 13 17.609 1 97.62 269 MET A CA 1
ATOM 2082 C C . MET A 1 269 ? 11.469 13.211 19.109 1 97.62 269 MET A C 1
ATOM 2084 O O . MET A 1 269 ? 11.578 14.352 19.562 1 97.62 269 MET A O 1
ATOM 2088 N N . THR A 1 270 ? 11.57 12.109 19.859 1 97.31 270 THR A N 1
ATOM 2089 C CA . THR A 1 270 ? 11.766 12.18 21.312 1 97.31 270 THR A CA 1
ATOM 2090 C C . THR A 1 270 ? 13.109 12.812 21.641 1 97.31 270 THR A C 1
ATOM 2092 O O . THR A 1 270 ? 13.219 13.578 22.594 1 97.31 270 THR A O 1
ATOM 2095 N N . LYS A 1 271 ? 14.055 12.547 20.844 1 96.75 271 LYS A N 1
ATOM 2096 C CA . LYS A 1 271 ? 15.375 13.141 21.031 1 96.75 271 LYS A CA 1
ATOM 2097 C C . LYS A 1 271 ? 15.32 14.656 20.953 1 96.75 271 LYS A C 1
ATOM 2099 O O . LYS A 1 271 ? 16 15.352 21.719 1 96.75 271 LYS A O 1
ATOM 2104 N N . TYR A 1 272 ? 14.477 15.18 20.094 1 97.19 272 TYR A N 1
ATOM 2105 C CA . TYR A 1 272 ? 14.438 16.609 19.859 1 97.19 272 TYR A CA 1
ATOM 2106 C C . TYR A 1 272 ? 13.422 17.297 20.781 1 97.19 272 TYR A C 1
ATOM 2108 O O . TYR A 1 272 ? 13.516 18.5 21.031 1 97.19 272 TYR A O 1
ATOM 2116 N N . THR A 1 273 ? 12.445 16.531 21.234 1 96.12 273 THR A N 1
ATOM 2117 C CA . THR A 1 273 ? 11.367 17.156 22 1 96.12 273 THR A CA 1
ATOM 2118 C C . THR A 1 273 ? 11.555 16.906 23.5 1 96.12 273 THR A C 1
ATOM 2120 O O . THR A 1 273 ? 10.93 17.578 24.312 1 96.12 273 THR A O 1
ATOM 2123 N N . GLY A 1 274 ? 12.477 16.031 23.875 1 89.81 274 GLY A N 1
ATOM 2124 C CA . GLY A 1 274 ? 12.695 15.68 25.281 1 89.81 274 GLY A CA 1
ATOM 2125 C C . GLY A 1 274 ? 11.664 14.703 25.812 1 89.81 274 GLY A C 1
ATOM 2126 O O . GLY A 1 274 ? 10.492 15.047 25.953 1 89.81 274 GLY A O 1
ATOM 2127 N N . MET B 1 1 ? 6.133 -30.141 2.061 1 94.81 1 MET B N 1
ATOM 2128 C CA . MET B 1 1 ? 5.297 -29.031 1.619 1 94.81 1 MET B CA 1
ATOM 2129 C C . MET B 1 1 ? 5.727 -27.719 2.291 1 94.81 1 MET B C 1
ATOM 2131 O O . MET B 1 1 ? 5.93 -27.688 3.506 1 94.81 1 MET B O 1
ATOM 2135 N N . MET B 1 2 ? 6.055 -26.703 1.516 1 98 2 MET B N 1
ATOM 2136 C CA . MET B 1 2 ? 6.379 -25.359 2.008 1 98 2 MET B CA 1
ATOM 2137 C C . MET B 1 2 ? 5.188 -24.422 1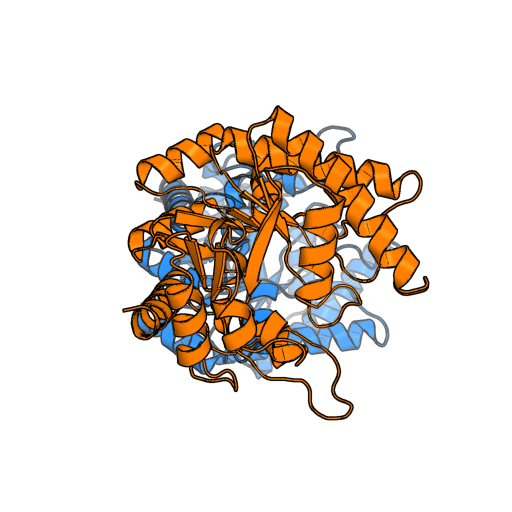.846 1 98 2 MET B C 1
ATOM 2139 O O . MET B 1 2 ? 4.434 -24.531 0.877 1 98 2 MET B O 1
ATOM 2143 N N . LYS B 1 3 ? 5.008 -23.547 2.834 1 98.69 3 LYS B N 1
ATOM 2144 C CA . LYS B 1 3 ? 3.959 -22.531 2.781 1 98.69 3 LYS B CA 1
ATOM 2145 C C . LYS B 1 3 ? 4.555 -21.141 2.609 1 98.69 3 LYS B C 1
ATOM 2147 O O . LYS B 1 3 ? 5.418 -20.719 3.385 1 98.69 3 LYS B O 1
ATOM 2152 N N . ALA B 1 4 ? 4.098 -20.438 1.571 1 98.88 4 ALA B N 1
ATOM 2153 C CA . ALA B 1 4 ? 4.633 -19.125 1.274 1 98.88 4 ALA B CA 1
ATOM 2154 C C . ALA B 1 4 ? 3.578 -18.031 1.506 1 98.88 4 ALA B C 1
ATOM 2156 O O . ALA B 1 4 ? 2.422 -18.188 1.105 1 98.88 4 ALA B O 1
ATOM 2157 N N . LEU B 1 5 ? 3.916 -16.984 2.186 1 98.88 5 LEU B N 1
ATOM 2158 C CA . LEU B 1 5 ? 3.051 -15.812 2.215 1 98.88 5 LEU B CA 1
ATOM 2159 C C . LEU B 1 5 ? 3.049 -15.102 0.863 1 98.88 5 LEU B C 1
ATOM 2161 O O . LEU B 1 5 ? 4.078 -14.586 0.427 1 98.88 5 LEU B O 1
ATOM 2165 N N . HIS B 1 6 ? 1.94 -15.172 0.209 1 98.81 6 HIS B N 1
ATOM 2166 C CA . HIS B 1 6 ? 1.774 -14.484 -1.066 1 98.81 6 HIS B CA 1
ATOM 2167 C C . HIS B 1 6 ? 1.56 -12.984 -0.861 1 98.81 6 HIS B C 1
ATOM 2169 O O . HIS B 1 6 ? 0.596 -12.578 -0.211 1 98.81 6 HIS B O 1
ATOM 2175 N N . GLY B 1 7 ? 2.369 -12.164 -1.516 1 98.62 7 GLY B N 1
ATOM 2176 C CA . GLY B 1 7 ? 2.312 -10.719 -1.348 1 98.62 7 GLY B CA 1
ATOM 2177 C C . GLY B 1 7 ? 0.972 -10.125 -1.74 1 98.62 7 GLY B C 1
ATOM 2178 O O . GLY B 1 7 ? 0.62 -9.031 -1.301 1 98.62 7 GLY B O 1
ATOM 2179 N N . LEU B 1 8 ? 0.239 -10.805 -2.568 1 98.38 8 LEU B N 1
ATOM 2180 C CA . LEU B 1 8 ? -1.097 -10.352 -2.939 1 98.38 8 LEU B CA 1
ATOM 2181 C C . LEU B 1 8 ? -2.039 -10.398 -1.74 1 98.38 8 LEU B C 1
ATOM 2183 O O . LEU B 1 8 ? -2.959 -9.586 -1.637 1 98.38 8 LEU B O 1
ATOM 2187 N N . SER B 1 9 ? -1.839 -11.32 -0.81 1 98.31 9 SER B N 1
ATOM 2188 C CA . SER B 1 9 ? -2.725 -11.492 0.337 1 98.31 9 SER B CA 1
ATOM 2189 C C . SER B 1 9 ? -2.625 -10.312 1.297 1 98.31 9 SER B C 1
ATOM 2191 O O . SER B 1 9 ? -3.615 -9.93 1.925 1 98.31 9 SER B O 1
ATOM 2193 N N . THR B 1 10 ? -1.415 -9.75 1.407 1 98.44 10 THR B N 1
ATOM 2194 C CA . THR B 1 10 ? -1.178 -8.57 2.23 1 98.44 10 THR B CA 1
ATOM 2195 C C . THR B 1 10 ? -0.9 -7.348 1.358 1 98.44 10 THR B C 1
ATOM 2197 O O . THR B 1 10 ? 0.061 -6.613 1.597 1 98.44 10 THR B O 1
ATOM 2200 N N . TYR B 1 11 ? -1.77 -7.047 0.54 1 98.5 11 TYR B N 1
ATOM 2201 C CA . TYR B 1 11 ? -1.578 -6.152 -0.597 1 98.5 11 TYR B CA 1
ATOM 2202 C C . TYR B 1 11 ? -1.04 -4.801 -0.143 1 98.5 11 TYR B C 1
ATOM 2204 O O . TYR B 1 11 ? -0.147 -4.238 -0.778 1 98.5 11 TYR B O 1
ATOM 2212 N N . HIS B 1 12 ? -1.545 -4.203 0.929 1 98.56 12 HIS B N 1
ATOM 2213 C CA . HIS B 1 12 ? -1.133 -2.883 1.395 1 98.56 12 HIS B CA 1
ATOM 2214 C C . HIS B 1 12 ? 0.028 -2.984 2.379 1 98.56 12 HIS B C 1
ATOM 2216 O O . HIS B 1 12 ? -0.03 -2.418 3.473 1 98.56 12 HIS B O 1
ATOM 2222 N N . CYS B 1 13 ? 1.06 -3.736 2.051 1 98.81 13 CYS B N 1
ATOM 2223 C CA . CYS B 1 13 ? 2.291 -3.943 2.805 1 98.81 13 CYS B CA 1
ATOM 2224 C C . CYS B 1 13 ? 3.512 -3.826 1.9 1 98.81 13 CYS B C 1
ATOM 2226 O O . CYS B 1 13 ? 3.385 -3.484 0.723 1 98.81 13 CYS B O 1
ATOM 2228 N N . ASN B 1 14 ? 4.691 -3.857 2.434 1 98.88 14 ASN B N 1
ATOM 2229 C CA . ASN B 1 14 ? 5.902 -3.904 1.62 1 98.88 14 ASN B CA 1
ATOM 2230 C C . ASN B 1 14 ? 6.691 -5.191 1.858 1 98.88 14 ASN B C 1
ATOM 2232 O O . ASN B 1 14 ? 6.398 -5.938 2.795 1 98.88 14 ASN B O 1
ATOM 2236 N N . VAL B 1 15 ? 7.664 -5.477 1.026 1 98.88 15 VAL B N 1
ATO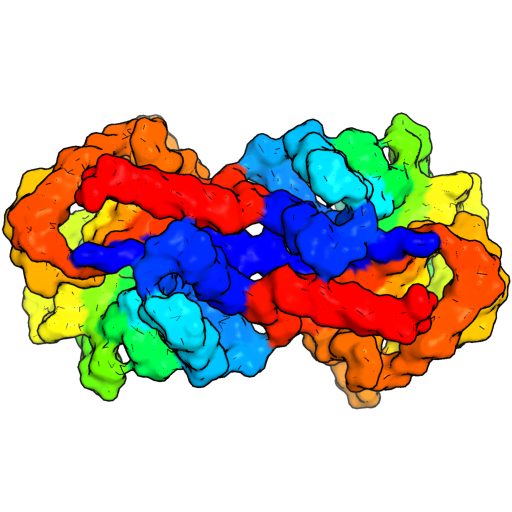M 2237 C CA . VAL B 1 15 ? 8.312 -6.785 1.018 1 98.88 15 VAL B CA 1
ATOM 2238 C C . VAL B 1 15 ? 9.141 -6.961 2.287 1 98.88 15 VAL B C 1
ATOM 2240 O O . VAL B 1 15 ? 9.289 -8.078 2.789 1 98.88 15 VAL B O 1
ATOM 2243 N N . VAL B 1 16 ? 9.609 -5.895 2.861 1 98.94 16 VAL B N 1
ATOM 2244 C CA . VAL B 1 16 ? 10.453 -5.969 4.047 1 98.94 16 VAL B CA 1
ATOM 2245 C C . VAL B 1 16 ? 9.609 -6.348 5.262 1 98.94 16 VAL B C 1
ATOM 2247 O O . VAL B 1 16 ? 9.961 -7.258 6.016 1 98.94 16 VAL B O 1
ATOM 2250 N N . THR B 1 17 ? 8.508 -5.695 5.418 1 98.94 17 THR B N 1
ATOM 2251 C CA . THR B 1 17 ? 7.586 -6.004 6.508 1 98.94 17 THR B CA 1
ATOM 2252 C C . THR B 1 17 ? 6.98 -7.391 6.328 1 98.94 17 THR B C 1
ATOM 2254 O O . THR B 1 17 ? 6.793 -8.125 7.305 1 98.94 17 THR B O 1
ATOM 2257 N N . GLU B 1 18 ? 6.691 -7.777 5.094 1 98.88 18 GLU B N 1
ATOM 2258 C CA . GLU B 1 18 ? 6.117 -9.086 4.805 1 98.88 18 GLU B CA 1
ATOM 2259 C C . GLU B 1 18 ? 7.047 -10.211 5.25 1 98.88 18 GLU B C 1
ATOM 2261 O O . GLU B 1 18 ? 6.59 -11.266 5.691 1 98.88 18 GLU B O 1
ATOM 2266 N N . ALA B 1 19 ? 8.352 -9.984 5.109 1 98.88 19 ALA B N 1
ATOM 2267 C CA . ALA B 1 19 ? 9.305 -11 5.559 1 98.88 19 ALA B CA 1
ATOM 2268 C C . ALA B 1 19 ? 9.164 -11.266 7.055 1 98.88 19 ALA B C 1
ATOM 2270 O O . ALA B 1 19 ? 9.125 -12.414 7.484 1 98.88 19 ALA B O 1
ATOM 2271 N N . ARG B 1 20 ? 9.047 -10.195 7.82 1 98.75 20 ARG B N 1
ATOM 2272 C CA . ARG B 1 20 ? 8.867 -10.367 9.258 1 98.75 20 ARG B CA 1
ATOM 2273 C C . ARG B 1 20 ? 7.531 -11.031 9.57 1 98.75 20 ARG B C 1
ATOM 2275 O O . ARG B 1 20 ? 7.469 -11.945 10.398 1 98.75 20 ARG B O 1
ATOM 2282 N N . ILE B 1 21 ? 6.504 -10.625 8.898 1 98.88 21 ILE B N 1
ATOM 2283 C CA . ILE B 1 21 ? 5.168 -11.164 9.133 1 98.88 21 ILE B CA 1
ATOM 2284 C C . ILE B 1 21 ? 5.16 -12.664 8.828 1 98.88 21 ILE B C 1
ATOM 2286 O O . ILE B 1 21 ? 4.598 -13.453 9.594 1 98.88 21 ILE B O 1
ATOM 2290 N N . ALA B 1 22 ? 5.762 -13.016 7.719 1 98.88 22 ALA B N 1
ATOM 2291 C CA . ALA B 1 22 ? 5.832 -14.422 7.348 1 98.88 22 ALA B CA 1
ATOM 2292 C C . ALA B 1 22 ? 6.512 -15.242 8.445 1 98.88 22 ALA B C 1
ATOM 2294 O O . ALA B 1 22 ? 6.02 -16.312 8.82 1 98.88 22 ALA B O 1
ATOM 2295 N N . ALA B 1 23 ? 7.613 -14.711 8.945 1 98.75 23 ALA B N 1
ATOM 2296 C CA . ALA B 1 23 ? 8.352 -15.398 10 1 98.75 23 ALA B CA 1
ATOM 2297 C C . ALA B 1 23 ? 7.508 -15.531 11.266 1 98.75 23 ALA B C 1
ATOM 2299 O O . ALA B 1 23 ? 7.449 -16.594 11.875 1 98.75 23 ALA B O 1
ATOM 2300 N N . GLU B 1 24 ? 6.812 -14.484 11.602 1 98.5 24 GLU B N 1
ATOM 2301 C CA . GLU B 1 24 ? 6.059 -14.422 12.852 1 98.5 24 GLU B CA 1
ATOM 2302 C C . GLU B 1 24 ? 4.812 -15.297 12.789 1 98.5 24 GLU B C 1
ATOM 2304 O O . GLU B 1 24 ? 4.262 -15.68 13.828 1 98.5 24 GLU B O 1
ATOM 2309 N N . THR B 1 25 ? 4.379 -15.586 11.594 1 98.5 25 THR B N 1
ATOM 2310 C CA . THR B 1 25 ? 3.092 -16.266 11.484 1 98.5 25 THR B CA 1
ATOM 2311 C C . THR B 1 25 ? 3.277 -17.703 11.023 1 98.5 25 THR B C 1
ATOM 2313 O O . THR B 1 25 ? 2.299 -18.422 10.82 1 98.5 25 THR B O 1
ATOM 2316 N N . GLY B 1 26 ? 4.492 -18.109 10.734 1 98.12 26 GLY B N 1
ATOM 2317 C CA . GLY B 1 26 ? 4.754 -19.531 10.578 1 98.12 26 GLY B CA 1
ATOM 2318 C C . GLY B 1 26 ? 4.895 -19.953 9.133 1 98.12 26 GLY B C 1
ATOM 2319 O O . GLY B 1 26 ? 4.805 -21.156 8.812 1 98.12 26 GLY B O 1
ATOM 2320 N N . TYR B 1 27 ? 5.09 -19.078 8.258 1 98.81 27 TYR B N 1
ATOM 2321 C CA . TYR B 1 27 ? 5.363 -19.438 6.871 1 98.81 27 TYR B CA 1
ATOM 2322 C C . TYR B 1 27 ? 6.797 -19.922 6.707 1 98.81 27 TYR B C 1
ATOM 2324 O O . TYR B 1 27 ? 7.656 -19.641 7.547 1 98.81 27 TYR B O 1
ATOM 2332 N N . ASP B 1 28 ? 7 -20.656 5.637 1 98.75 28 ASP B N 1
ATOM 2333 C CA . ASP B 1 28 ? 8.336 -21.141 5.312 1 98.75 28 ASP B CA 1
ATOM 2334 C C . ASP B 1 28 ? 9.062 -20.188 4.375 1 98.75 28 ASP B C 1
ATOM 2336 O O . ASP B 1 28 ? 10.289 -20.234 4.25 1 98.75 28 ASP B O 1
ATOM 2340 N N . GLY B 1 29 ? 8.273 -19.344 3.719 1 98.88 29 GLY B N 1
ATOM 2341 C CA . GLY B 1 29 ? 8.875 -18.422 2.76 1 98.88 29 GLY B CA 1
ATOM 2342 C C . GLY B 1 29 ? 7.887 -17.406 2.213 1 98.88 29 GLY B C 1
ATOM 2343 O O . GLY B 1 29 ? 6.832 -17.172 2.809 1 98.88 29 GLY B O 1
ATOM 2344 N N . LEU B 1 30 ? 8.383 -16.734 1.153 1 98.94 30 LEU B N 1
ATOM 2345 C CA . LEU B 1 30 ? 7.629 -15.633 0.568 1 98.94 30 LEU B CA 1
ATOM 2346 C C . LEU B 1 30 ? 7.41 -15.859 -0.925 1 98.94 30 LEU B C 1
ATOM 2348 O O . LEU B 1 30 ? 8.289 -16.391 -1.613 1 98.94 30 LEU B O 1
ATOM 2352 N N . GLU B 1 31 ? 6.277 -15.5 -1.378 1 98.94 31 GLU B N 1
ATOM 2353 C CA . GLU B 1 31 ? 6.012 -15.188 -2.779 1 98.94 31 GLU B CA 1
ATOM 2354 C C . GLU B 1 31 ? 5.809 -13.688 -2.984 1 98.94 31 GLU B C 1
ATOM 2356 O O . GLU B 1 31 ? 4.715 -13.172 -2.754 1 98.94 31 GLU B O 1
ATOM 2361 N N . PHE B 1 32 ? 6.852 -13.047 -3.473 1 98.88 32 PHE B N 1
ATOM 2362 C CA . PHE B 1 32 ? 6.812 -11.594 -3.605 1 98.88 32 PHE B CA 1
ATOM 2363 C C . PHE B 1 32 ? 5.973 -11.18 -4.809 1 98.88 32 PHE B C 1
ATOM 2365 O O . PHE B 1 32 ? 6.094 -11.773 -5.887 1 98.88 32 PHE B O 1
ATOM 2372 N N . LEU B 1 33 ? 5.156 -10.25 -4.555 1 98.81 33 LEU B N 1
ATOM 2373 C CA . LEU B 1 33 ? 4.512 -9.578 -5.68 1 98.81 33 LEU B CA 1
ATOM 2374 C C . LEU B 1 33 ? 5.504 -8.688 -6.422 1 98.81 33 LEU B C 1
ATOM 2376 O O . LEU B 1 33 ? 6.242 -7.918 -5.797 1 98.81 33 LEU B O 1
ATOM 2380 N N . PHE B 1 34 ? 5.504 -8.719 -7.711 1 98.62 34 PHE B N 1
ATOM 2381 C CA . PHE B 1 34 ? 6.547 -8.094 -8.508 1 98.62 34 PHE B CA 1
ATOM 2382 C C . PHE B 1 34 ? 6.551 -6.582 -8.297 1 98.62 34 PHE B C 1
ATOM 2384 O O . PHE B 1 34 ? 7.617 -5.965 -8.203 1 98.62 34 PHE B O 1
ATOM 2391 N N . ASN B 1 35 ? 5.371 -6 -8.234 1 98.25 35 ASN B N 1
ATOM 2392 C CA . ASN B 1 35 ? 5.332 -4.543 -8.141 1 98.25 35 ASN B CA 1
ATOM 2393 C C . ASN B 1 35 ? 5.871 -4.051 -6.801 1 98.25 35 ASN B C 1
ATOM 2395 O O . ASN B 1 35 ? 6.5 -2.992 -6.734 1 98.25 35 ASN B O 1
ATOM 2399 N N . LYS B 1 36 ? 5.656 -4.785 -5.719 1 98.81 36 LYS B N 1
ATOM 2400 C CA . LYS B 1 36 ? 6.238 -4.438 -4.426 1 98.81 36 LYS B CA 1
ATOM 2401 C C . LYS B 1 36 ? 7.754 -4.617 -4.441 1 98.81 36 LYS B C 1
ATOM 2403 O O . LYS B 1 36 ? 8.492 -3.771 -3.93 1 98.81 36 LYS B O 1
ATOM 2408 N N . LEU B 1 37 ? 8.172 -5.758 -5.031 1 98.94 37 LEU B N 1
ATOM 2409 C CA . LEU B 1 37 ? 9.602 -6.039 -5.102 1 98.94 37 LEU B CA 1
ATOM 2410 C C . LEU B 1 37 ? 10.328 -4.969 -5.91 1 98.94 37 LEU B C 1
ATOM 2412 O O . LEU B 1 37 ? 11.352 -4.445 -5.473 1 98.94 37 LEU B O 1
ATOM 2416 N N . LEU B 1 38 ? 9.773 -4.621 -7.078 1 98.81 38 LEU B N 1
ATOM 2417 C CA . LEU B 1 38 ? 10.414 -3.641 -7.949 1 98.81 38 LEU B CA 1
ATOM 2418 C C . LEU B 1 38 ? 10.383 -2.252 -7.32 1 98.81 38 LEU B C 1
ATOM 2420 O O . LEU B 1 38 ? 11.328 -1.478 -7.461 1 98.81 38 LEU B O 1
ATOM 2424 N N . ARG B 1 39 ? 9.312 -1.936 -6.652 1 98.81 39 ARG B N 1
ATOM 2425 C CA . ARG B 1 39 ? 9.242 -0.663 -5.941 1 98.81 39 ARG B CA 1
ATOM 2426 C C . ARG B 1 39 ? 10.352 -0.562 -4.895 1 98.81 39 ARG B C 1
ATOM 2428 O O . ARG B 1 39 ? 11.016 0.47 -4.785 1 98.81 39 ARG B O 1
ATOM 2435 N N . TYR B 1 40 ? 10.516 -1.634 -4.121 1 98.88 40 TYR B N 1
ATOM 2436 C CA . TYR B 1 40 ? 11.602 -1.706 -3.145 1 98.88 40 TYR B CA 1
ATOM 2437 C C . TYR B 1 40 ? 12.953 -1.468 -3.807 1 98.88 40 TYR B C 1
ATOM 2439 O O . TYR B 1 40 ? 13.742 -0.652 -3.332 1 98.88 40 TYR B O 1
ATOM 2447 N N . LEU B 1 41 ? 13.164 -2.117 -4.934 1 98.88 41 LEU B N 1
ATOM 2448 C CA . LEU B 1 41 ? 14.438 -2.014 -5.633 1 98.88 41 LEU B CA 1
ATOM 2449 C C . LEU B 1 41 ? 14.609 -0.632 -6.25 1 98.88 41 LEU B C 1
ATOM 2451 O O . LEU B 1 41 ? 15.711 -0.081 -6.254 1 98.88 41 LEU B O 1
ATOM 2455 N N . ASP B 1 42 ? 13.562 -0.055 -6.777 1 98.69 42 ASP B N 1
ATOM 2456 C CA . ASP B 1 42 ? 13.609 1.232 -7.465 1 98.69 42 ASP B CA 1
ATOM 2457 C C . ASP B 1 42 ? 13.781 2.379 -6.473 1 98.69 42 ASP B C 1
ATOM 2459 O O . ASP B 1 42 ? 14.094 3.506 -6.863 1 98.69 42 ASP B O 1
ATOM 2463 N N . ASN B 1 43 ? 13.602 2.105 -5.191 1 98.12 43 ASN B N 1
ATOM 2464 C CA . ASN B 1 43 ? 13.703 3.154 -4.184 1 98.12 43 ASN B CA 1
ATOM 2465 C C . ASN B 1 43 ? 14.852 2.893 -3.213 1 98.12 43 ASN B C 1
ATOM 2467 O O . ASN B 1 43 ? 14.719 3.127 -2.01 1 98.12 43 ASN B O 1
ATOM 2471 N N . GLY B 1 44 ? 15.891 2.258 -3.705 1 97.56 44 GLY B N 1
ATOM 2472 C CA . GLY B 1 44 ? 17.156 2.203 -2.98 1 97.56 44 GLY B CA 1
ATOM 2473 C C . GLY B 1 44 ? 17.391 0.869 -2.299 1 97.56 44 GLY B C 1
ATOM 2474 O O . GLY B 1 44 ? 18.484 0.618 -1.778 1 97.56 44 GLY B O 1
ATOM 2475 N N . GLY B 1 45 ? 16.359 -0.001 -2.258 1 98.5 45 GLY B N 1
ATOM 2476 C CA . GLY B 1 45 ? 16.578 -1.35 -1.762 1 98.5 45 GLY B CA 1
ATOM 2477 C C . GLY B 1 45 ? 17.438 -2.189 -2.682 1 98.5 45 GLY B C 1
ATOM 2478 O O . GLY B 1 45 ? 17.547 -1.902 -3.875 1 98.5 45 GLY B O 1
ATOM 2479 N N . THR B 1 46 ? 18.062 -3.225 -2.117 1 98.75 46 THR B N 1
ATOM 2480 C CA . THR B 1 46 ? 18.875 -4.145 -2.904 1 98.75 46 THR B CA 1
ATOM 2481 C C . THR B 1 46 ? 18.438 -5.59 -2.656 1 98.75 46 THR B C 1
ATOM 2483 O O . THR B 1 46 ? 17.938 -5.918 -1.58 1 98.75 46 THR B O 1
ATOM 2486 N N . THR B 1 47 ? 18.672 -6.402 -3.643 1 98.88 47 THR B N 1
ATOM 2487 C CA . THR B 1 47 ? 18.375 -7.82 -3.463 1 98.88 47 THR B CA 1
ATOM 2488 C C . THR B 1 47 ? 19.25 -8.414 -2.354 1 98.88 47 THR B C 1
ATOM 2490 O O . THR B 1 47 ? 18.797 -9.289 -1.609 1 98.88 47 THR B O 1
ATOM 2493 N N . ALA B 1 48 ? 20.453 -7.945 -2.238 1 98.81 48 ALA B N 1
ATOM 2494 C CA . ALA B 1 48 ? 21.344 -8.43 -1.192 1 98.81 48 ALA B CA 1
ATOM 2495 C C . ALA B 1 48 ? 20.766 -8.156 0.194 1 98.81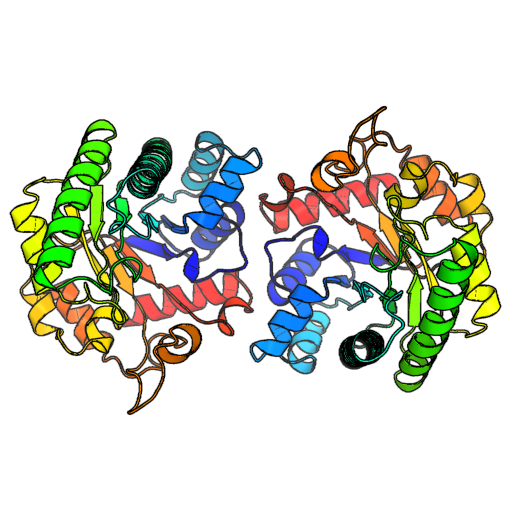 48 ALA B C 1
ATOM 2497 O O . ALA B 1 48 ? 20.75 -9.047 1.052 1 98.81 48 ALA B O 1
ATOM 2498 N N . ALA B 1 49 ? 20.328 -6.922 0.42 1 98.81 49 ALA B N 1
ATOM 2499 C CA . ALA B 1 49 ? 19.75 -6.559 1.714 1 98.81 49 ALA B CA 1
ATOM 2500 C C . ALA B 1 49 ? 18.484 -7.352 1.989 1 98.81 49 ALA B C 1
ATOM 2502 O O . ALA B 1 49 ? 18.266 -7.812 3.109 1 98.81 49 ALA B O 1
ATOM 2503 N N . LEU B 1 50 ? 17.656 -7.461 0.979 1 98.88 50 LEU B N 1
ATOM 2504 C CA . LEU B 1 50 ? 16.422 -8.211 1.137 1 98.88 50 LEU B CA 1
ATOM 2505 C C . LEU B 1 50 ? 16.703 -9.68 1.42 1 98.88 50 LEU B C 1
ATOM 2507 O O . LEU B 1 50 ? 16.078 -10.281 2.293 1 98.88 50 LEU B O 1
ATOM 2511 N N . LYS B 1 51 ? 17.641 -10.273 0.679 1 98.88 51 LYS B N 1
ATOM 2512 C CA . LYS B 1 51 ? 18.031 -11.664 0.909 1 98.88 51 LYS B CA 1
ATOM 2513 C C . LYS B 1 51 ? 18.531 -11.867 2.332 1 98.88 51 LYS B C 1
ATOM 2515 O O . LYS B 1 51 ? 18.188 -12.852 2.99 1 98.88 51 LYS B O 1
ATOM 2520 N N . ARG B 1 52 ? 19.359 -11.008 2.766 1 98.75 52 ARG B N 1
ATOM 2521 C CA . ARG B 1 52 ? 19.875 -11.086 4.129 1 98.75 52 ARG B CA 1
ATOM 2522 C C . ARG B 1 52 ? 18.734 -11.086 5.145 1 98.75 52 ARG B C 1
ATOM 2524 O O . ARG B 1 52 ? 18.766 -11.836 6.121 1 98.75 52 ARG B O 1
ATOM 2531 N N . ARG B 1 53 ? 17.812 -10.258 4.957 1 98.62 53 ARG B N 1
ATOM 2532 C CA . ARG B 1 53 ? 16.672 -10.172 5.859 1 98.62 53 ARG B CA 1
ATOM 2533 C C . ARG B 1 53 ? 15.852 -11.461 5.836 1 98.62 53 ARG B C 1
ATOM 2535 O O . ARG B 1 53 ? 15.5 -12 6.887 1 98.62 53 ARG B O 1
ATOM 2542 N N . VAL B 1 54 ? 15.531 -11.906 4.648 1 98.81 54 VAL B N 1
ATOM 2543 C CA . VAL B 1 54 ? 14.75 -13.133 4.484 1 98.81 54 VAL B CA 1
ATOM 2544 C C . VAL B 1 54 ? 15.477 -14.305 5.133 1 98.81 54 VAL B C 1
ATOM 2546 O O . VAL B 1 54 ? 14.898 -15.047 5.926 1 98.81 54 VAL B O 1
ATOM 2549 N N . ASP B 1 55 ? 16.797 -14.414 4.844 1 98.75 55 ASP B N 1
ATOM 2550 C CA . ASP B 1 55 ? 17.625 -15.469 5.422 1 98.75 55 ASP B CA 1
ATOM 2551 C C . ASP B 1 55 ? 17.688 -15.336 6.945 1 98.75 55 ASP B C 1
ATOM 2553 O O . ASP B 1 55 ? 17.703 -16.344 7.656 1 98.75 55 ASP B O 1
ATOM 2557 N N . GLY B 1 56 ? 17.797 -14.141 7.332 1 98.75 56 GLY B N 1
ATOM 2558 C CA . GLY B 1 56 ? 17.875 -13.883 8.758 1 98.75 56 GLY B CA 1
ATOM 2559 C C . GLY B 1 56 ? 16.672 -14.406 9.523 1 98.75 56 GLY B C 1
ATOM 2560 O O . GLY B 1 56 ? 16.781 -14.773 10.703 1 98.75 56 GLY B O 1
ATOM 2561 N N . PHE B 1 57 ? 15.539 -14.516 8.922 1 98.75 57 PHE B N 1
ATOM 2562 C CA . PHE B 1 57 ? 14.328 -15.031 9.539 1 98.75 57 PHE B CA 1
ATOM 2563 C C . PHE B 1 57 ? 14.203 -16.531 9.32 1 98.75 57 PHE B C 1
ATOM 2565 O O . PHE B 1 57 ? 13.227 -17.156 9.75 1 98.75 57 PHE B O 1
ATOM 2572 N N . GLY B 1 58 ? 15.164 -17.078 8.578 1 98.69 58 GLY B N 1
ATOM 2573 C CA . GLY B 1 58 ? 15.094 -18.5 8.242 1 98.69 58 GLY B CA 1
ATOM 2574 C C . GLY B 1 58 ? 14.086 -18.797 7.148 1 98.69 58 GLY B C 1
ATOM 2575 O O . GLY B 1 58 ? 13.609 -19.938 7.031 1 98.69 58 GLY B O 1
ATOM 2576 N N . LEU B 1 59 ? 13.711 -17.812 6.379 1 98.88 59 LEU B N 1
ATOM 2577 C CA . LEU B 1 59 ? 12.727 -17.938 5.309 1 98.88 59 LEU B CA 1
ATOM 2578 C C . LEU B 1 59 ? 13.414 -18.125 3.959 1 98.88 59 LEU B C 1
ATOM 2580 O O . LEU B 1 59 ? 14.633 -17.969 3.852 1 98.88 59 LEU B O 1
ATOM 2584 N N . LYS B 1 60 ? 12.641 -18.469 2.953 1 98.75 60 LYS B N 1
ATOM 2585 C CA . LYS B 1 60 ? 13.078 -18.531 1.562 1 98.75 60 LYS B CA 1
ATOM 2586 C C . LYS B 1 60 ? 12.211 -17.641 0.669 1 98.75 60 LYS B C 1
ATOM 2588 O O . LYS B 1 60 ? 11.039 -17.422 0.963 1 98.75 60 LYS B O 1
ATOM 2593 N N . THR B 1 61 ? 12.82 -17.109 -0.306 1 98.81 61 THR B N 1
ATOM 2594 C CA . THR B 1 61 ? 12.023 -16.562 -1.401 1 98.81 61 THR B CA 1
ATOM 2595 C C . THR B 1 61 ? 11.664 -17.656 -2.404 1 98.81 61 THR B C 1
ATOM 2597 O O . THR B 1 61 ? 12.547 -18.203 -3.074 1 98.81 61 THR B O 1
ATOM 2600 N N . LEU B 1 62 ? 10.375 -17.875 -2.553 1 98.88 62 LEU B N 1
ATOM 2601 C CA . LEU B 1 62 ? 9.992 -19.109 -3.217 1 98.88 62 LEU B CA 1
ATOM 2602 C C . LEU B 1 62 ? 9.445 -18.828 -4.613 1 98.88 62 LEU B C 1
ATOM 2604 O O . LEU B 1 62 ? 9.508 -19.703 -5.488 1 98.88 62 LEU B O 1
ATOM 2608 N N . CYS B 1 63 ? 8.922 -17.672 -4.75 1 98.94 63 CYS B N 1
ATOM 2609 C CA . CYS B 1 63 ? 8.375 -17.297 -6.043 1 98.94 63 CYS B CA 1
ATOM 2610 C C . CYS B 1 63 ? 8.305 -15.773 -6.18 1 98.94 63 CYS B C 1
ATOM 2612 O O . CYS B 1 63 ? 8.141 -15.062 -5.184 1 98.94 63 CYS B O 1
ATOM 2614 N N . VAL B 1 64 ? 8.57 -15.273 -7.34 1 98.94 64 VAL B N 1
ATOM 2615 C CA . VAL B 1 64 ? 8.258 -13.891 -7.691 1 98.94 64 VAL B CA 1
ATOM 2616 C C . VAL B 1 64 ? 7.035 -13.859 -8.609 1 98.94 64 VAL B C 1
ATOM 2618 O O . VAL B 1 64 ? 7.051 -14.438 -9.695 1 98.94 64 VAL B O 1
ATOM 2621 N N . ASN B 1 65 ? 5.996 -13.289 -8.109 1 98.81 65 ASN B N 1
ATOM 2622 C CA . ASN B 1 65 ? 4.711 -13.188 -8.789 1 98.81 65 ASN B CA 1
ATOM 2623 C C . ASN B 1 65 ? 4.441 -11.758 -9.266 1 98.81 65 ASN B C 1
ATOM 2625 O O . ASN B 1 65 ? 4.258 -10.852 -8.445 1 98.81 65 ASN B O 1
ATOM 2629 N N . ALA B 1 66 ? 4.438 -11.398 -10.602 1 98.25 66 ALA B N 1
ATOM 2630 C CA . ALA B 1 66 ? 4.469 -12.203 -11.82 1 98.25 66 ALA B CA 1
ATOM 2631 C C . ALA B 1 66 ? 4.902 -11.359 -13.016 1 98.25 66 ALA B C 1
ATOM 2633 O O . ALA B 1 66 ? 4.871 -10.125 -12.961 1 98.25 66 ALA B O 1
ATOM 2634 N N . LEU B 1 67 ? 5.512 -11.953 -13.984 1 98.81 67 LEU B N 1
ATOM 2635 C CA . LEU B 1 67 ? 5.629 -11.367 -15.312 1 98.81 67 LEU B CA 1
ATOM 2636 C C . LEU B 1 67 ? 4.285 -11.383 -16.031 1 98.81 67 LEU B C 1
ATOM 2638 O O . LEU B 1 67 ? 3.783 -12.453 -16.391 1 98.81 67 LEU B O 1
ATOM 2642 N N . VAL B 1 68 ? 3.719 -10.211 -16.281 1 98.62 68 VAL B N 1
ATOM 2643 C CA . VAL B 1 68 ? 2.367 -10.094 -16.812 1 98.62 68 VAL B CA 1
ATOM 2644 C C . VAL B 1 68 ? 2.426 -9.656 -18.281 1 98.62 68 VAL B C 1
ATOM 2646 O O . VAL B 1 68 ? 3.336 -8.93 -18.672 1 98.62 68 VAL B O 1
ATOM 2649 N N . GLY B 1 69 ? 1.508 -10.039 -19.016 1 98.5 69 GLY B N 1
ATOM 2650 C CA . GLY B 1 69 ? 1.4 -9.609 -20.406 1 98.5 69 GLY B CA 1
ATOM 2651 C C . GLY B 1 69 ? 2.398 -10.297 -21.312 1 98.5 69 GLY B C 1
ATOM 2652 O O . GLY B 1 69 ? 3.055 -9.641 -22.125 1 98.5 69 GLY B O 1
ATOM 2653 N N . ILE B 1 70 ? 2.492 -11.617 -21.172 1 98.75 70 ILE B N 1
ATOM 2654 C CA . ILE B 1 70 ? 3.537 -12.32 -21.891 1 98.75 70 ILE B CA 1
ATOM 2655 C C . ILE B 1 70 ? 3.086 -12.562 -23.344 1 98.75 70 ILE B C 1
ATOM 2657 O O . ILE B 1 70 ? 3.816 -13.156 -24.125 1 98.75 70 ILE B O 1
ATOM 2661 N N . GLU B 1 71 ? 1.895 -12.062 -23.688 1 98.5 71 GLU B N 1
ATOM 2662 C CA . GLU B 1 71 ? 1.417 -12.203 -25.062 1 98.5 71 GLU B CA 1
ATOM 2663 C C . GLU B 1 71 ? 1.854 -11.016 -25.922 1 98.5 71 GLU B C 1
ATOM 2665 O O . GLU B 1 71 ? 1.607 -11 -27.125 1 98.5 71 GLU B O 1
ATOM 2670 N N . ARG B 1 72 ? 2.494 -10.008 -25.344 1 97.88 72 ARG B N 1
ATOM 2671 C CA . ARG B 1 72 ? 3.006 -8.883 -26.109 1 97.88 72 ARG B CA 1
ATOM 2672 C C . ARG B 1 72 ? 4.023 -9.344 -27.156 1 97.88 72 ARG B C 1
ATOM 2674 O O . ARG B 1 72 ? 5.035 -9.953 -26.812 1 97.88 72 ARG B O 1
ATOM 2681 N N . TYR B 1 73 ? 3.799 -8.984 -28.5 1 94.31 73 TYR B N 1
ATOM 2682 C CA . TYR B 1 73 ? 4.562 -9.734 -29.484 1 94.31 73 TYR B CA 1
ATOM 2683 C C . TYR B 1 73 ? 5.109 -8.82 -30.562 1 94.31 73 TYR B C 1
ATOM 2685 O O . TYR B 1 73 ? 5.902 -9.25 -31.406 1 94.31 73 TYR B O 1
ATOM 2693 N N . GLN B 1 74 ? 4.84 -7.586 -30.531 1 92.38 74 GLN B N 1
ATOM 2694 C CA . GLN B 1 74 ? 5.27 -6.746 -31.641 1 92.38 74 GLN B CA 1
ATOM 2695 C C . GLN B 1 74 ? 6.133 -5.586 -31.156 1 92.38 74 GLN B C 1
ATOM 2697 O O . GLN B 1 74 ? 5.824 -4.957 -30.156 1 92.38 74 GLN B O 1
ATOM 2702 N N . GLY B 1 75 ? 7.246 -5.367 -31.844 1 94.31 75 GLY B N 1
ATOM 2703 C CA . GLY B 1 75 ? 8.039 -4.156 -31.719 1 94.31 75 GLY B CA 1
ATOM 2704 C C . GLY B 1 75 ? 8.492 -3.875 -30.297 1 94.31 75 GLY B C 1
ATOM 2705 O O . GLY B 1 75 ? 9.078 -4.742 -29.641 1 94.31 75 GLY B O 1
ATOM 2706 N N . LYS B 1 76 ? 8.156 -2.572 -29.891 1 96.12 76 LYS B N 1
ATOM 2707 C CA . LYS B 1 76 ? 8.617 -2.049 -28.609 1 96.12 76 LYS B CA 1
ATOM 2708 C C . LYS B 1 76 ? 7.961 -2.781 -27.438 1 96.12 76 LYS B C 1
ATOM 2710 O O . LYS B 1 76 ? 8.57 -2.961 -26.391 1 96.12 76 LYS B O 1
ATOM 2715 N N . GLU B 1 77 ? 6.793 -3.283 -27.656 1 96.94 77 GLU B N 1
ATOM 2716 C CA . GLU B 1 77 ? 6.082 -3.979 -26.594 1 96.94 77 GLU B CA 1
ATOM 2717 C C . GLU B 1 77 ? 6.734 -5.32 -26.281 1 96.94 77 GLU B C 1
ATOM 2719 O O . GLU B 1 77 ? 6.816 -5.719 -25.109 1 96.94 77 GLU B O 1
ATOM 2724 N N . LYS B 1 78 ? 7.102 -6.086 -27.328 1 97.44 78 LYS B N 1
ATOM 2725 C CA . LYS B 1 78 ? 7.797 -7.348 -27.094 1 97.44 78 LYS B CA 1
ATOM 2726 C C . LYS B 1 78 ? 9.156 -7.121 -26.438 1 97.44 78 LYS B C 1
ATOM 2728 O O . LYS B 1 78 ? 9.539 -7.848 -25.531 1 97.44 78 LYS B O 1
ATOM 2733 N N . GLU B 1 79 ? 9.836 -6.086 -26.891 1 98.06 79 GLU B N 1
ATOM 2734 C CA . GLU B 1 79 ? 11.133 -5.742 -26.297 1 98.06 79 GLU B CA 1
ATOM 2735 C C . GLU B 1 79 ? 10.984 -5.395 -24.812 1 98.06 79 GLU B C 1
ATOM 2737 O O . GLU B 1 79 ? 11.797 -5.812 -24 1 98.06 79 GLU B O 1
ATOM 2742 N N . GLN B 1 80 ? 9.953 -4.629 -24.516 1 98.25 80 GLN B N 1
ATOM 2743 C CA . GLN B 1 80 ? 9.68 -4.254 -23.141 1 98.25 80 GLN B CA 1
ATOM 2744 C C . GLN B 1 80 ? 9.359 -5.48 -22.297 1 98.25 80 GLN B C 1
ATOM 2746 O O . GLN B 1 80 ? 9.812 -5.594 -21.156 1 98.25 80 GLN B O 1
ATOM 2751 N N . MET B 1 81 ? 8.586 -6.355 -22.828 1 98.5 81 MET B N 1
ATOM 2752 C CA . MET B 1 81 ? 8.234 -7.586 -22.125 1 98.5 81 MET B CA 1
ATOM 2753 C C . MET B 1 81 ? 9.484 -8.406 -21.812 1 98.5 81 MET B C 1
ATOM 2755 O O . MET B 1 81 ? 9.648 -8.883 -20.688 1 98.5 81 MET B O 1
ATOM 2759 N N . LEU B 1 82 ? 10.367 -8.539 -22.734 1 98.62 82 LEU B N 1
ATOM 2760 C CA . LEU B 1 82 ? 11.586 -9.32 -22.531 1 98.62 82 LEU B CA 1
ATOM 2761 C C . LEU B 1 82 ? 12.516 -8.617 -21.547 1 98.62 82 LEU B C 1
ATOM 2763 O O . LEU B 1 82 ? 13.211 -9.281 -20.766 1 98.62 82 LEU B O 1
ATOM 2767 N N . ALA B 1 83 ? 12.523 -7.309 -21.609 1 98.75 83 ALA B N 1
ATOM 2768 C CA . ALA B 1 83 ? 13.305 -6.555 -20.625 1 98.75 83 ALA B CA 1
ATOM 2769 C C . ALA B 1 83 ? 12.758 -6.75 -19.219 1 98.75 83 ALA B C 1
ATOM 2771 O O . ALA B 1 83 ? 13.523 -6.91 -18.266 1 98.75 83 ALA B O 1
ATOM 2772 N N . GLU B 1 84 ? 11.469 -6.711 -19.094 1 98.81 84 GLU B N 1
ATOM 2773 C CA . GLU B 1 84 ? 10.82 -6.977 -17.797 1 98.81 84 GLU B CA 1
ATOM 2774 C C . GLU B 1 84 ? 11.133 -8.391 -17.312 1 98.81 84 GLU B C 1
ATOM 2776 O O . GLU B 1 84 ? 11.43 -8.594 -16.141 1 98.81 84 GLU B O 1
ATOM 2781 N N . ALA B 1 85 ? 11.047 -9.328 -18.234 1 98.88 85 ALA B N 1
ATOM 2782 C CA . ALA B 1 85 ? 11.391 -10.711 -17.906 1 98.88 85 ALA B CA 1
ATOM 2783 C C . ALA B 1 85 ? 12.82 -10.812 -17.375 1 98.88 85 ALA B C 1
ATOM 2785 O O . ALA B 1 85 ? 13.07 -11.461 -16.359 1 98.88 85 ALA B O 1
ATOM 2786 N N . THR B 1 86 ? 13.695 -10.156 -18.047 1 98.88 86 THR B N 1
ATOM 2787 C CA . THR B 1 86 ? 15.102 -10.195 -17.656 1 98.88 86 THR B CA 1
ATOM 2788 C C . THR B 1 86 ? 15.297 -9.586 -16.281 1 98.88 86 THR B C 1
ATOM 2790 O O . THR B 1 86 ? 15.961 -10.18 -15.422 1 98.88 86 THR B O 1
ATOM 2793 N N . ARG B 1 87 ? 14.695 -8.453 -16.016 1 98.88 87 ARG B N 1
ATOM 2794 C CA . ARG B 1 87 ? 14.836 -7.77 -14.734 1 98.88 87 ARG B CA 1
ATOM 2795 C C . ARG B 1 87 ? 14.305 -8.625 -13.594 1 98.88 87 ARG B C 1
ATOM 2797 O O . ARG B 1 87 ? 14.969 -8.781 -12.562 1 98.88 87 ARG B O 1
ATOM 2804 N N . LEU B 1 88 ? 13.133 -9.195 -13.781 1 98.88 88 LEU B N 1
ATOM 2805 C CA . LEU B 1 88 ? 12.523 -10.023 -12.742 1 98.88 88 LEU B CA 1
ATOM 2806 C C . LEU B 1 88 ? 13.344 -11.289 -12.516 1 98.88 88 LEU B C 1
ATOM 2808 O O . LEU B 1 88 ? 13.523 -11.719 -11.367 1 98.88 88 LEU B O 1
ATOM 2812 N N . THR B 1 89 ? 13.805 -11.867 -13.617 1 98.88 89 THR B N 1
ATOM 2813 C CA . THR B 1 89 ? 14.594 -13.086 -13.523 1 98.88 89 THR B CA 1
ATOM 2814 C C . THR B 1 89 ? 15.906 -12.828 -12.789 1 98.88 89 THR B C 1
ATOM 2816 O O . THR B 1 89 ? 16.328 -13.625 -11.945 1 98.88 89 THR B O 1
ATOM 2819 N N . GLN B 1 90 ? 16.516 -11.727 -13.102 1 98.88 90 GLN B N 1
ATOM 2820 C CA . GLN B 1 90 ? 17.75 -11.352 -12.414 1 98.88 90 GLN B CA 1
ATOM 2821 C C . GLN B 1 90 ? 17.516 -11.156 -10.922 1 98.88 90 GLN B C 1
ATOM 2823 O O . GLN B 1 90 ? 18.297 -11.625 -10.094 1 98.88 90 GLN B O 1
ATOM 2828 N N . ALA B 1 91 ? 16.469 -10.438 -10.562 1 98.88 91 ALA B N 1
ATOM 2829 C CA . ALA B 1 91 ? 16.125 -10.234 -9.156 1 98.88 91 ALA B CA 1
ATOM 2830 C C . ALA B 1 91 ? 15.875 -11.57 -8.461 1 98.88 91 ALA B C 1
ATOM 2832 O O . ALA B 1 91 ? 16.344 -11.797 -7.348 1 98.88 91 ALA B O 1
ATOM 2833 N N . ALA B 1 92 ? 15.125 -12.445 -9.133 1 98.94 92 ALA B N 1
ATOM 2834 C CA . ALA B 1 92 ? 14.852 -13.766 -8.578 1 98.94 92 ALA B CA 1
ATOM 2835 C C . ALA B 1 92 ? 16.141 -14.539 -8.336 1 98.94 92 ALA B C 1
ATOM 2837 O O . ALA B 1 92 ? 16.344 -15.109 -7.258 1 98.94 92 ALA B O 1
ATOM 2838 N N . ALA B 1 93 ? 17 -14.523 -9.328 1 98.94 93 ALA B N 1
ATOM 2839 C CA . ALA B 1 93 ? 18.266 -15.234 -9.211 1 98.94 93 ALA B CA 1
ATOM 2840 C C . ALA B 1 93 ? 19.094 -14.703 -8.039 1 98.94 93 ALA B C 1
ATOM 2842 O O . ALA B 1 93 ? 19.625 -15.484 -7.25 1 98.94 93 ALA B O 1
ATOM 2843 N N . GLU B 1 94 ? 19.156 -13.422 -7.91 1 98.88 94 GLU B N 1
ATOM 2844 C CA . GLU B 1 94 ? 19.922 -12.789 -6.84 1 98.88 94 GLU B CA 1
ATOM 2845 C C . GLU B 1 94 ? 19.312 -13.102 -5.473 1 98.88 94 GLU B C 1
ATOM 2847 O O . GLU B 1 94 ? 20.031 -13.195 -4.477 1 98.88 94 GLU B O 1
ATOM 2852 N N . LEU B 1 95 ? 18.047 -13.336 -5.395 1 98.88 95 LEU B N 1
ATOM 2853 C CA . LEU B 1 95 ? 17.344 -13.688 -4.16 1 98.88 95 LEU B CA 1
ATOM 2854 C C . LEU B 1 95 ? 17.359 -15.195 -3.938 1 98.88 95 LEU B C 1
ATOM 2856 O O . LEU B 1 95 ? 16.766 -15.688 -2.971 1 98.88 95 LEU B O 1
ATOM 2860 N N . GLU B 1 96 ? 17.906 -15.898 -4.895 1 98.75 96 GLU B N 1
ATOM 2861 C CA . GLU B 1 96 ? 17.906 -17.359 -4.902 1 98.75 96 GLU B CA 1
ATOM 2862 C C . GLU B 1 96 ? 16.469 -17.906 -4.926 1 98.75 96 GLU B C 1
ATOM 2864 O O . GLU B 1 96 ? 16.172 -18.891 -4.25 1 98.75 96 GLU B O 1
ATOM 2869 N N . CYS B 1 97 ? 15.656 -17.188 -5.527 1 98.88 97 CYS B N 1
ATOM 2870 C CA . CYS B 1 97 ? 14.289 -17.625 -5.809 1 98.88 97 CYS B CA 1
ATOM 2871 C C . CYS B 1 97 ? 14.242 -18.516 -7.047 1 98.88 97 CYS B C 1
ATOM 2873 O O . CYS B 1 97 ? 14.633 -18.094 -8.133 1 98.88 97 CYS B O 1
ATOM 2875 N N . PRO B 1 98 ? 13.734 -19.641 -6.953 1 98.75 98 PRO B N 1
ATOM 2876 C CA . PRO B 1 98 ? 13.812 -20.578 -8.078 1 98.75 98 PRO B CA 1
ATOM 2877 C C . PRO B 1 98 ? 12.758 -20.281 -9.156 1 98.75 98 PRO B C 1
ATOM 2879 O O . PRO B 1 98 ? 12.906 -20.719 -10.297 1 98.75 98 PRO B O 1
ATOM 2882 N N . THR B 1 99 ? 11.711 -19.562 -8.805 1 98.94 99 THR B N 1
ATOM 2883 C CA . THR B 1 99 ? 10.547 -19.578 -9.688 1 98.94 99 THR B CA 1
ATOM 2884 C C . THR B 1 99 ? 10.016 -18.172 -9.914 1 98.94 99 THR B C 1
ATOM 2886 O O . THR B 1 99 ? 9.922 -17.375 -8.977 1 98.94 99 THR B O 1
ATOM 2889 N N . VAL B 1 100 ? 9.711 -17.812 -11.109 1 98.94 100 VAL B N 1
ATOM 2890 C CA . VAL B 1 100 ? 8.953 -16.625 -11.492 1 98.94 100 VAL B CA 1
ATOM 2891 C C . VAL B 1 100 ? 7.645 -17.031 -12.164 1 98.94 100 VAL B C 1
ATOM 2893 O O . VAL B 1 100 ? 7.625 -17.969 -12.969 1 98.94 100 VAL B O 1
ATOM 2896 N N . GLN B 1 101 ? 6.586 -16.391 -11.805 1 98.94 101 GLN B N 1
ATOM 2897 C CA . GLN B 1 101 ? 5.309 -16.672 -12.453 1 98.94 101 GLN B CA 1
ATOM 2898 C C . GLN B 1 101 ? 5.137 -15.836 -13.719 1 98.94 101 GLN B C 1
ATOM 2900 O O . GLN B 1 101 ? 5.609 -14.695 -13.781 1 98.94 101 GLN B O 1
ATOM 2905 N N . MET B 1 102 ? 4.457 -16.375 -14.695 1 98.88 102 MET B N 1
ATOM 2906 C CA . MET B 1 102 ? 4.117 -15.602 -15.883 1 98.88 102 MET B CA 1
ATOM 2907 C C . MET B 1 102 ? 2.668 -15.844 -16.297 1 98.88 102 MET B C 1
ATOM 2909 O O . MET B 1 102 ? 2.125 -16.922 -16.062 1 98.88 102 MET B O 1
ATOM 2913 N N . GLN B 1 103 ? 2.084 -14.875 -16.906 1 98.81 103 GLN B N 1
ATOM 2914 C CA . GLN B 1 103 ? 0.683 -14.992 -17.297 1 98.81 103 GLN B CA 1
ATOM 2915 C C . GLN B 1 103 ? 0.374 -14.102 -18.5 1 98.81 103 GLN B C 1
ATOM 2917 O O . GLN B 1 103 ? 0.962 -13.031 -18.656 1 98.81 103 GLN B O 1
ATOM 2922 N N . ALA B 1 104 ? -0.548 -14.617 -19.359 1 98.56 104 ALA B N 1
ATOM 2923 C CA . ALA B 1 104 ? -1.145 -13.812 -20.422 1 98.56 104 ALA B CA 1
ATOM 2924 C C . ALA B 1 104 ? -2.432 -13.141 -19.938 1 98.56 104 ALA B C 1
ATOM 2926 O O . ALA B 1 104 ? -3.113 -13.664 -19.047 1 98.56 104 ALA B O 1
ATOM 2927 N N . VAL B 1 105 ? -2.674 -12.031 -20.562 1 97.81 105 VAL B N 1
ATOM 2928 C CA . VAL B 1 105 ? -3.877 -11.305 -20.172 1 97.81 105 VAL B CA 1
ATOM 2929 C C . VAL B 1 105 ? -4.695 -10.961 -21.406 1 97.81 105 VAL B C 1
ATOM 2931 O O . VAL B 1 105 ? -5.141 -11.852 -22.141 1 97.81 105 VAL B O 1
ATOM 2934 N N . HIS B 1 106 ? -4.891 -9.648 -21.828 1 97.62 106 HIS B N 1
ATOM 2935 C CA . HIS B 1 106 ? -5.965 -9.352 -22.781 1 97.62 106 HIS B CA 1
ATOM 2936 C C . HIS B 1 106 ? -5.43 -8.617 -24 1 97.62 106 HIS B C 1
ATOM 2938 O O . HIS B 1 106 ? -6.195 -8.273 -24.906 1 97.62 106 HIS B O 1
ATOM 2944 N N . SER B 1 107 ? -4.152 -8.297 -24.078 1 96.12 107 SER B N 1
ATOM 2945 C CA . SER B 1 107 ? -3.664 -7.281 -25 1 96.12 107 SER B CA 1
ATOM 2946 C C . SER B 1 107 ? -3.854 -7.719 -26.453 1 96.12 107 SER B C 1
ATOM 2948 O O . SER B 1 107 ? -3.828 -6.895 -27.359 1 96.12 107 SER B O 1
ATOM 2950 N N . ILE B 1 108 ? -4.086 -9.07 -26.75 1 97.56 108 ILE B N 1
ATOM 2951 C CA . ILE B 1 108 ? -4.191 -9.492 -28.141 1 97.56 108 ILE B CA 1
ATOM 2952 C C . ILE B 1 108 ? -5.484 -10.281 -28.344 1 97.56 108 ILE B C 1
ATOM 2954 O O . ILE B 1 108 ? -5.555 -11.164 -29.203 1 97.56 108 ILE B O 1
ATOM 2958 N N . ASP B 1 109 ? -6.477 -10.008 -27.594 1 97.06 109 ASP B N 1
ATOM 2959 C CA . ASP B 1 109 ? -7.75 -10.719 -27.625 1 97.06 109 ASP B CA 1
ATOM 2960 C C . ASP B 1 109 ? -8.422 -10.578 -28.984 1 97.06 109 ASP B C 1
ATOM 2962 O O . ASP B 1 109 ? -9.352 -11.328 -29.312 1 97.06 109 ASP B O 1
ATOM 2966 N N . HIS B 1 110 ? -7.984 -9.656 -29.734 1 97.38 110 HIS B N 1
ATOM 2967 C CA . HIS B 1 110 ? -8.57 -9.406 -31.047 1 97.38 110 HIS B CA 1
ATOM 2968 C C . HIS B 1 110 ? -8.094 -10.445 -32.062 1 97.38 110 HIS B C 1
ATOM 2970 O O . HIS B 1 110 ? -8.664 -10.555 -33.156 1 97.38 110 HIS B O 1
ATOM 2976 N N . LEU B 1 111 ? -7.125 -11.242 -31.781 1 98.19 111 LEU B N 1
ATOM 2977 C CA . LEU B 1 111 ? -6.559 -12.211 -32.719 1 98.19 111 LEU B CA 1
ATOM 2978 C C . LEU B 1 111 ? -7.285 -13.547 -32.625 1 98.19 111 LEU B C 1
ATOM 2980 O O . LEU B 1 111 ? -7.91 -13.844 -31.594 1 98.19 111 LEU B O 1
ATOM 2984 N N . PRO B 1 112 ? -7.156 -14.336 -33.656 1 98.12 112 PRO B N 1
ATOM 2985 C CA . PRO B 1 112 ? -7.684 -15.703 -33.594 1 98.12 112 PRO B CA 1
ATOM 2986 C C . PRO B 1 112 ? -6.996 -16.531 -32.5 1 98.12 112 PRO B C 1
ATOM 2988 O O . PRO B 1 112 ? -5.805 -16.359 -32.25 1 98.12 112 PRO B O 1
ATOM 2991 N N . GLN B 1 113 ? -7.73 -17.469 -31.969 1 98 113 GLN B N 1
ATOM 2992 C CA . GLN B 1 113 ? -7.273 -18.281 -30.844 1 98 113 GLN B CA 1
ATOM 2993 C C . GLN B 1 113 ? -5.941 -18.953 -31.156 1 98 113 GLN B C 1
ATOM 2995 O O . GLN B 1 113 ? -5.02 -18.938 -30.344 1 98 113 GLN B O 1
ATOM 3000 N N . GLU B 1 114 ? -5.879 -19.516 -32.312 1 97.75 114 GLU B N 1
ATOM 3001 C CA . GLU B 1 114 ? -4.668 -20.219 -32.688 1 97.75 114 GLU B CA 1
ATOM 3002 C C . GLU B 1 114 ? -3.459 -19.297 -32.719 1 97.75 114 GLU B C 1
ATOM 3004 O O . GLU B 1 114 ? -2.365 -19.672 -32.281 1 97.75 114 GLU B O 1
ATOM 3009 N N . GLN B 1 115 ? -3.646 -18.109 -33.156 1 98.19 115 GLN B N 1
ATOM 3010 C CA . GLN B 1 115 ? -2.564 -17.141 -33.188 1 98.19 115 GLN B CA 1
ATOM 3011 C C . GLN B 1 115 ? -2.137 -16.734 -31.797 1 98.19 115 GLN B C 1
ATOM 3013 O O . GLN B 1 115 ? -0.944 -16.562 -31.516 1 98.19 115 GLN B O 1
ATOM 3018 N N . ILE B 1 116 ? -3.078 -16.516 -30.953 1 98.5 116 ILE B N 1
ATOM 3019 C CA . ILE B 1 116 ? -2.781 -16.188 -29.562 1 98.5 116 ILE B CA 1
ATOM 3020 C C . ILE B 1 116 ? -1.909 -17.281 -28.938 1 98.5 116 ILE B C 1
ATOM 3022 O O . ILE B 1 116 ? -0.869 -17 -28.344 1 98.5 116 ILE B O 1
ATOM 3026 N N . GLU B 1 117 ? -2.312 -18.516 -29.141 1 98.19 117 GLU B N 1
ATOM 3027 C CA . GLU B 1 117 ? -1.594 -19.641 -28.562 1 98.19 117 GLU B CA 1
ATOM 3028 C C . GLU B 1 117 ? -0.185 -19.75 -29.125 1 98.19 117 GLU B C 1
ATOM 3030 O O . GLU B 1 117 ? 0.765 -20.047 -28.406 1 98.19 117 GLU B O 1
ATOM 3035 N N . ASN B 1 118 ? -0.04 -19.484 -30.438 1 98.31 118 ASN B N 1
ATOM 3036 C CA . ASN B 1 118 ? 1.274 -19.516 -31.062 1 98.31 118 ASN B CA 1
ATOM 3037 C C . ASN B 1 118 ? 2.193 -18.438 -30.516 1 98.31 118 ASN B C 1
ATOM 3039 O O . ASN B 1 118 ? 3.355 -18.703 -30.203 1 98.31 118 ASN B O 1
ATOM 3043 N N . ILE B 1 119 ? 1.658 -17.234 -30.375 1 98.56 119 ILE B N 1
ATOM 3044 C CA . ILE B 1 119 ? 2.424 -16.094 -29.891 1 98.56 119 ILE B CA 1
ATOM 3045 C C . ILE B 1 119 ? 2.85 -16.328 -28.438 1 98.56 119 ILE B C 1
ATOM 3047 O O . ILE B 1 119 ? 4.016 -16.141 -28.094 1 98.56 119 ILE B O 1
ATOM 3051 N N . VAL B 1 120 ? 1.931 -16.766 -27.609 1 98.69 120 VAL B N 1
ATOM 3052 C CA . VAL B 1 120 ? 2.211 -17.016 -26.203 1 98.69 120 VAL B CA 1
ATOM 3053 C C . VAL B 1 120 ? 3.293 -18.094 -26.078 1 98.69 120 VAL B C 1
ATOM 3055 O O . VAL B 1 120 ? 4.266 -17.922 -25.328 1 98.69 120 VAL B O 1
ATOM 3058 N N . ALA B 1 121 ? 3.189 -19.188 -26.844 1 98.69 121 ALA B N 1
ATOM 3059 C CA . ALA B 1 121 ? 4.172 -20.266 -26.766 1 98.69 121 ALA B CA 1
ATOM 3060 C C . ALA B 1 121 ? 5.551 -19.781 -27.203 1 98.69 121 ALA B C 1
ATOM 3062 O O . ALA B 1 121 ? 6.559 -20.109 -26.578 1 98.69 121 ALA B O 1
ATOM 3063 N N . GLU B 1 122 ? 5.578 -19.016 -28.234 1 98.38 122 GLU B N 1
ATOM 3064 C CA . GLU B 1 122 ? 6.848 -18.469 -28.703 1 98.38 122 GLU B CA 1
ATOM 3065 C C . GLU B 1 122 ? 7.492 -17.578 -27.656 1 98.38 122 GLU B C 1
ATOM 3067 O O . GLU B 1 122 ? 8.703 -17.656 -27.422 1 98.38 122 GLU B O 1
ATOM 3072 N N . ASN B 1 123 ? 6.684 -16.719 -27.109 1 98.81 123 ASN B N 1
ATOM 3073 C CA . ASN B 1 123 ? 7.195 -15.805 -26.078 1 98.81 123 ASN B CA 1
ATOM 3074 C C . ASN B 1 123 ? 7.66 -16.562 -24.844 1 98.81 123 ASN B C 1
ATOM 3076 O O . ASN B 1 123 ? 8.68 -16.219 -24.25 1 98.81 123 ASN B O 1
ATOM 3080 N N . ILE B 1 124 ? 6.906 -17.594 -24.453 1 98.88 124 ILE B N 1
ATOM 3081 C CA . ILE B 1 124 ? 7.312 -18.406 -23.297 1 98.88 124 ILE B CA 1
ATOM 3082 C C . ILE B 1 124 ? 8.68 -19.047 -23.578 1 98.88 124 ILE B C 1
ATOM 3084 O O . ILE B 1 124 ? 9.523 -19.109 -22.688 1 98.88 124 ILE B O 1
ATOM 3088 N N . ALA B 1 125 ? 8.875 -19.484 -24.781 1 98.75 125 ALA B N 1
ATOM 3089 C CA . ALA B 1 125 ? 10.172 -20.062 -25.125 1 98.75 125 ALA B CA 1
ATOM 3090 C C . ALA B 1 125 ? 11.297 -19.047 -24.938 1 98.75 125 ALA B C 1
ATOM 3092 O O . ALA B 1 125 ? 12.336 -19.375 -24.359 1 98.75 125 ALA B O 1
ATOM 3093 N N . ARG B 1 126 ? 11.062 -17.844 -25.406 1 98.62 126 ARG B N 1
ATOM 3094 C CA . ARG B 1 126 ? 12.062 -16.781 -25.25 1 98.62 126 ARG B CA 1
ATOM 3095 C C . ARG B 1 126 ? 12.305 -16.469 -23.781 1 98.62 126 ARG B C 1
ATOM 3097 O O . ARG B 1 126 ? 13.445 -16.266 -23.359 1 98.62 126 ARG B O 1
ATOM 3104 N N . ILE B 1 127 ? 11.281 -16.375 -23.016 1 98.88 127 ILE B N 1
ATOM 3105 C CA . ILE B 1 127 ? 11.367 -16.109 -21.578 1 98.88 127 ILE B CA 1
ATOM 3106 C C . ILE B 1 127 ? 12.109 -17.25 -20.891 1 98.88 127 ILE B C 1
ATOM 3108 O O . ILE B 1 127 ? 12.984 -17 -20.047 1 98.88 127 ILE B O 1
ATOM 3112 N N . ALA B 1 128 ? 11.742 -18.469 -21.25 1 98.88 128 ALA B N 1
ATOM 3113 C CA . ALA B 1 128 ? 12.398 -19.641 -20.672 1 98.88 128 ALA B CA 1
ATOM 3114 C C . ALA B 1 128 ? 13.906 -19.609 -20.906 1 98.88 128 ALA B C 1
ATOM 3116 O O . ALA B 1 128 ? 14.688 -19.969 -20.031 1 98.88 128 ALA B O 1
ATOM 3117 N N . ASP B 1 129 ? 14.289 -19.188 -22.078 1 98.88 129 ASP B N 1
ATOM 3118 C CA . ASP B 1 129 ? 15.703 -19.094 -22.422 1 98.88 129 ASP B CA 1
ATOM 3119 C C . ASP B 1 129 ? 16.422 -18.078 -21.516 1 98.88 129 ASP B C 1
ATOM 3121 O O . ASP B 1 129 ? 17.578 -18.281 -21.141 1 98.88 129 ASP B O 1
ATOM 3125 N N . ILE B 1 130 ? 15.797 -16.984 -21.172 1 98.81 130 ILE B N 1
ATOM 3126 C CA . ILE B 1 130 ? 16.344 -16.047 -20.203 1 98.81 130 ILE B CA 1
ATOM 3127 C C . ILE B 1 130 ? 16.562 -16.734 -18.859 1 98.81 130 ILE B C 1
ATOM 3129 O O . ILE B 1 130 ? 17.641 -16.625 -18.266 1 98.81 130 ILE B O 1
ATOM 3133 N N . GLY B 1 131 ? 15.562 -17.453 -18.453 1 98.81 131 GLY B N 1
ATOM 3134 C CA . GLY B 1 131 ? 15.648 -18.156 -17.172 1 98.81 131 GLY B CA 1
ATOM 3135 C C . GLY B 1 131 ? 16.797 -19.141 -17.109 1 98.81 131 GLY B C 1
ATOM 3136 O O . GLY B 1 131 ? 17.438 -19.281 -16.062 1 98.81 131 GLY B O 1
ATOM 3137 N N . LEU B 1 132 ? 17.062 -19.828 -18.188 1 98.69 132 LEU B N 1
ATOM 3138 C CA . LEU B 1 132 ? 18.125 -20.828 -18.234 1 98.69 132 LEU B CA 1
ATOM 3139 C C . LEU B 1 132 ? 19.484 -20.172 -17.969 1 98.69 132 LEU B C 1
ATOM 3141 O O . LEU B 1 132 ? 20.359 -20.781 -17.375 1 98.69 132 LEU B O 1
ATOM 3145 N N . LYS B 1 133 ? 19.625 -18.922 -18.391 1 98.44 133 LYS B N 1
ATOM 3146 C CA . LYS B 1 133 ? 20.891 -18.203 -18.188 1 98.44 133 LYS B CA 1
ATOM 3147 C C . LYS B 1 133 ? 21.094 -17.875 -16.719 1 98.44 133 LYS B C 1
ATOM 3149 O O . LYS B 1 133 ? 22.234 -17.688 -16.266 1 98.44 133 LYS B O 1
ATOM 3154 N N . TYR B 1 134 ? 20.031 -17.812 -15.945 1 98.5 134 TYR B N 1
ATOM 3155 C CA . TYR B 1 134 ? 20.125 -17.344 -14.57 1 98.5 134 TYR B CA 1
ATOM 3156 C C . TYR B 1 134 ? 19.766 -18.453 -13.586 1 98.5 134 TYR B C 1
ATOM 3158 O O . TYR B 1 134 ? 19.781 -18.25 -12.375 1 98.5 134 TYR B O 1
ATOM 3166 N N . GLY B 1 135 ? 19.359 -19.625 -14.078 1 98.56 135 GLY B N 1
ATOM 3167 C CA . GLY B 1 135 ? 18.969 -20.719 -13.211 1 98.56 135 GLY B CA 1
ATOM 3168 C C . GLY B 1 135 ? 17.578 -20.531 -12.602 1 98.56 135 GLY B C 1
ATOM 3169 O O . GLY B 1 135 ? 17.359 -20.891 -11.445 1 98.56 135 GLY B O 1
ATOM 3170 N N . VAL B 1 136 ? 16.688 -19.891 -13.281 1 98.88 136 VAL B N 1
ATOM 3171 C CA . VAL B 1 136 ? 15.336 -19.594 -12.82 1 98.88 136 VAL B CA 1
ATOM 3172 C C . VAL B 1 136 ? 14.32 -20.312 -13.711 1 98.88 136 VAL B C 1
ATOM 3174 O O . VAL B 1 136 ? 14.484 -20.375 -14.93 1 98.88 136 VAL B O 1
ATOM 3177 N N . ARG B 1 137 ? 13.336 -20.891 -13.141 1 98.94 137 ARG B N 1
ATOM 3178 C CA . ARG B 1 137 ? 12.242 -21.531 -13.867 1 98.94 137 ARG B CA 1
ATOM 3179 C C . ARG B 1 137 ? 10.977 -20.672 -13.828 1 98.94 137 ARG B C 1
ATOM 3181 O O . ARG B 1 137 ? 10.922 -19.688 -13.102 1 98.94 137 ARG B O 1
ATOM 3188 N N . TYR B 1 138 ? 9.984 -21.016 -14.688 1 98.94 138 TYR B N 1
ATOM 3189 C CA . TYR B 1 138 ? 8.773 -20.219 -14.812 1 98.94 138 TYR B CA 1
ATOM 3190 C C . TYR B 1 138 ? 7.527 -21.094 -14.648 1 98.94 138 TYR B C 1
ATOM 3192 O O . TYR B 1 138 ? 7.457 -22.188 -15.188 1 98.94 138 TYR B O 1
ATOM 3200 N N . GLN B 1 139 ? 6.613 -20.656 -13.836 1 98.94 139 GLN B N 1
ATOM 3201 C CA . GLN B 1 139 ? 5.309 -21.297 -13.781 1 98.94 139 GLN B CA 1
ATOM 3202 C C . GLN B 1 139 ? 4.258 -20.484 -14.523 1 98.94 139 GLN B C 1
ATOM 3204 O O . GLN B 1 139 ? 4.156 -19.266 -14.328 1 98.94 139 GLN B O 1
ATOM 3209 N N . ILE B 1 140 ? 3.488 -21.141 -15.375 1 98.88 140 ILE B N 1
ATOM 3210 C CA . ILE B 1 140 ? 2.398 -20.531 -16.125 1 98.88 140 ILE B CA 1
ATOM 3211 C C . ILE B 1 140 ? 1.139 -20.484 -15.266 1 98.88 140 ILE B C 1
ATOM 3213 O O . ILE B 1 140 ? 0.722 -21.5 -14.711 1 98.88 140 ILE B O 1
ATOM 3217 N N . GLU B 1 141 ? 0.603 -19.344 -15.156 1 98.75 141 GLU B N 1
ATOM 3218 C CA . GLU B 1 141 ? -0.747 -19.234 -14.609 1 98.75 141 GLU B CA 1
ATOM 3219 C C . GLU B 1 141 ? -1.767 -18.969 -15.719 1 98.75 141 GLU B C 1
ATOM 3221 O O . GLU B 1 141 ? -1.65 -18 -16.469 1 98.75 141 GLU B O 1
ATOM 3226 N N . ILE B 1 142 ? -2.689 -19.859 -15.844 1 97.69 142 ILE B N 1
ATOM 3227 C CA . ILE B 1 142 ? -3.805 -19.609 -16.75 1 97.69 142 ILE B CA 1
ATOM 3228 C C . ILE B 1 142 ? -4.848 -18.734 -16.062 1 97.69 142 ILE B C 1
ATOM 3230 O O . ILE B 1 142 ? -5.219 -19 -14.906 1 97.69 142 ILE B O 1
ATOM 3234 N N . ILE B 1 143 ? -5.316 -17.703 -16.688 1 98.12 143 ILE B N 1
ATOM 3235 C CA . ILE B 1 143 ? -6.191 -16.703 -16.078 1 98.12 143 ILE B CA 1
ATOM 3236 C C . ILE B 1 143 ? -7.617 -16.891 -16.594 1 98.12 143 ILE B C 1
ATOM 3238 O O . ILE B 1 143 ? -7.871 -16.75 -17.797 1 98.12 143 ILE B O 1
ATOM 3242 N N . ALA B 1 144 ? -8.516 -17.047 -15.789 1 97.56 144 ALA B N 1
ATOM 3243 C CA . ALA B 1 144 ? -9.859 -17.531 -16.078 1 97.56 144 ALA B CA 1
ATOM 3244 C C . ALA B 1 144 ? -10.562 -16.641 -17.094 1 97.56 144 ALA B C 1
ATOM 3246 O O . ALA B 1 144 ? -11.234 -17.141 -18 1 97.56 144 ALA B O 1
ATOM 3247 N N . HIS B 1 145 ? -10.406 -15.359 -17 1 96.75 145 HIS B N 1
ATOM 3248 C CA . HIS B 1 145 ? -11.211 -14.43 -17.781 1 96.75 145 HIS B CA 1
ATOM 3249 C C . HIS B 1 145 ? -10.508 -14.062 -19.078 1 96.75 145 HIS B C 1
ATOM 3251 O O . HIS B 1 145 ? -10.969 -13.18 -19.812 1 96.75 145 HIS B O 1
ATOM 3257 N N . THR B 1 146 ? -9.422 -14.766 -19.375 1 97.56 146 THR B N 1
ATOM 3258 C CA . THR B 1 146 ? -8.672 -14.492 -20.594 1 97.56 146 THR B CA 1
ATOM 3259 C C . THR B 1 146 ? -8.867 -15.609 -21.609 1 97.56 146 THR B C 1
ATOM 3261 O O . THR B 1 146 ? -9.672 -16.516 -21.406 1 97.56 146 THR B O 1
ATOM 3264 N N . ARG B 1 147 ? -8.125 -15.531 -22.734 1 97.25 147 ARG B N 1
ATOM 3265 C CA . ARG B 1 147 ? -8.273 -16.516 -23.812 1 97.25 147 ARG B CA 1
ATOM 3266 C C . ARG B 1 147 ? -7.199 -17.594 -23.719 1 97.25 147 ARG B C 1
ATOM 3268 O O . ARG B 1 147 ? -7.176 -18.531 -24.516 1 97.25 147 ARG B O 1
ATOM 3275 N N . PHE B 1 148 ? -6.32 -17.469 -22.844 1 97.69 148 PHE B N 1
ATOM 3276 C CA . PHE B 1 148 ? -5.363 -18.484 -22.422 1 97.69 148 PHE B CA 1
ATOM 3277 C C . PHE B 1 148 ? -5.641 -18.922 -21 1 97.69 148 PHE B C 1
ATOM 3279 O O . PHE B 1 148 ? -5.02 -18.438 -20.062 1 97.69 148 PHE B O 1
ATOM 3286 N N . ASN B 1 149 ? -6.617 -19.891 -20.812 1 97.5 149 ASN B N 1
ATOM 3287 C CA . ASN B 1 149 ? -7.203 -20.062 -19.484 1 97.5 149 ASN B CA 1
ATOM 3288 C C . ASN B 1 149 ? -7.488 -21.516 -19.172 1 97.5 149 ASN B C 1
ATOM 3290 O O . ASN B 1 149 ? -8.234 -21.828 -18.234 1 97.5 149 ASN B O 1
ATOM 3294 N N . THR B 1 150 ? -6.941 -22.453 -19.953 1 96.81 150 THR B N 1
ATOM 3295 C CA . THR B 1 150 ? -7.242 -23.859 -19.688 1 96.81 150 THR B CA 1
ATOM 3296 C C . THR B 1 150 ? -5.957 -24.672 -19.516 1 96.81 150 THR B C 1
ATOM 3298 O O . THR B 1 150 ? -4.91 -24.297 -20.047 1 96.81 150 THR B O 1
ATOM 3301 N N . LEU B 1 151 ? -6.078 -25.734 -18.766 1 97.38 151 LEU B N 1
ATOM 3302 C CA . LEU B 1 151 ? -4.945 -26.625 -18.547 1 97.38 151 LEU B CA 1
ATOM 3303 C C . LEU B 1 151 ? -4.426 -27.188 -19.875 1 97.38 151 LEU B C 1
ATOM 3305 O O . LEU B 1 151 ? -3.219 -27.203 -20.125 1 97.38 151 LEU B O 1
ATOM 3309 N N . PRO B 1 152 ? -5.305 -27.594 -20.797 1 96.69 152 PRO B N 1
ATOM 3310 C CA . PRO B 1 152 ? -4.801 -28.094 -22.062 1 96.69 152 PRO B CA 1
ATOM 3311 C C . PRO B 1 152 ? -3.998 -27.062 -22.844 1 96.69 152 PRO B C 1
ATOM 3313 O O . PRO B 1 152 ? -2.973 -27.391 -23.453 1 96.69 152 PRO B O 1
ATOM 3316 N N . GLN B 1 153 ? -4.426 -25.828 -22.844 1 97.56 153 GLN B N 1
ATOM 3317 C CA . GLN B 1 153 ? -3.67 -24.766 -23.5 1 97.56 153 GLN B CA 1
ATOM 3318 C C . GLN B 1 153 ? -2.266 -24.641 -22.922 1 97.56 153 GLN B C 1
ATOM 3320 O O . GLN B 1 153 ? -1.286 -24.547 -23.656 1 97.56 153 GLN B O 1
ATOM 3325 N N . ALA B 1 154 ? -2.186 -24.656 -21.578 1 98.25 154 ALA B N 1
ATOM 3326 C CA . ALA B 1 154 ? -0.897 -24.531 -20.906 1 98.25 154 ALA B CA 1
ATOM 3327 C C . ALA B 1 154 ? -0.006 -25.734 -21.188 1 98.25 154 ALA B C 1
ATOM 3329 O O . ALA B 1 154 ? 1.19 -25.594 -21.438 1 98.25 154 ALA B O 1
ATOM 3330 N N . LEU B 1 155 ? -0.593 -26.922 -21.125 1 98.25 155 LEU B N 1
ATOM 3331 C CA . LEU B 1 155 ? 0.169 -28.156 -21.359 1 98.25 155 LEU B CA 1
ATOM 3332 C C . LEU B 1 155 ? 0.684 -28.203 -22.797 1 98.25 155 LEU B C 1
ATOM 3334 O O . LEU B 1 155 ? 1.817 -28.625 -23.047 1 98.25 155 LEU B O 1
ATOM 3338 N N . GLU B 1 156 ? -0.164 -27.797 -23.688 1 98.31 156 GLU B N 1
ATOM 3339 C CA . GLU B 1 156 ? 0.278 -27.719 -25.078 1 98.31 156 GLU B CA 1
ATOM 3340 C C . GLU B 1 156 ? 1.433 -26.734 -25.234 1 98.31 156 GLU B C 1
ATOM 3342 O O . GLU B 1 156 ? 2.389 -27 -25.969 1 98.31 156 GLU B O 1
ATOM 3347 N N . ALA B 1 157 ? 1.32 -25.562 -24.641 1 98.69 157 ALA B N 1
ATOM 3348 C CA . ALA B 1 157 ? 2.398 -24.578 -24.688 1 98.69 157 ALA B CA 1
ATOM 3349 C C . ALA B 1 157 ? 3.701 -25.172 -24.141 1 98.69 157 ALA B C 1
ATOM 3351 O O . ALA B 1 157 ? 4.766 -25 -24.734 1 98.69 157 ALA B O 1
ATOM 3352 N N . ILE B 1 158 ? 3.635 -25.859 -23.016 1 98.75 158 ILE B N 1
ATOM 3353 C CA . ILE B 1 158 ? 4.812 -26.453 -22.391 1 98.75 158 ILE B CA 1
ATOM 3354 C C . ILE B 1 158 ? 5.457 -27.453 -23.344 1 98.75 158 ILE B C 1
ATOM 3356 O O . ILE B 1 158 ? 6.676 -27.453 -23.531 1 98.75 158 ILE B O 1
ATOM 3360 N N . GLU B 1 159 ? 4.609 -28.219 -23.938 1 98.19 159 GLU B N 1
ATOM 3361 C CA . GLU B 1 159 ? 5.102 -29.219 -24.891 1 98.19 159 GLU B CA 1
ATOM 3362 C C . GLU B 1 159 ? 5.789 -28.531 -26.078 1 98.19 159 GLU B C 1
ATOM 3364 O O . GLU B 1 159 ? 6.883 -28.938 -26.469 1 98.19 159 GLU B O 1
ATOM 3369 N N . ARG B 1 160 ? 5.18 -27.562 -26.594 1 97.94 160 ARG B N 1
ATOM 3370 C CA . ARG B 1 160 ? 5.703 -26.859 -27.766 1 97.94 160 ARG B CA 1
ATOM 3371 C C . ARG B 1 160 ? 7.012 -26.141 -27.438 1 97.94 160 ARG B C 1
ATOM 3373 O O . ARG B 1 160 ? 7.926 -26.109 -28.266 1 97.94 160 ARG B O 1
ATOM 3380 N N . VAL B 1 161 ? 7.043 -25.469 -26.359 1 98.12 161 VAL B N 1
ATOM 3381 C CA . VAL B 1 161 ? 8.211 -24.719 -25.906 1 98.12 161 VAL B CA 1
ATOM 3382 C C . VAL B 1 161 ? 9.398 -25.672 -25.734 1 98.12 161 VAL B C 1
ATOM 3384 O O . VAL B 1 161 ? 10.516 -25.359 -26.156 1 98.12 161 VAL B O 1
ATOM 3387 N N . GLY B 1 162 ? 9.156 -26.781 -25.078 1 97.62 162 GLY B N 1
ATOM 3388 C CA . GLY B 1 162 ? 10.148 -27.844 -24.984 1 97.62 162 GLY B CA 1
ATOM 3389 C C . GLY B 1 162 ? 11.344 -27.453 -24.125 1 97.62 162 GLY B C 1
ATOM 3390 O O . GLY B 1 162 ? 12.461 -27.922 -24.375 1 97.62 162 GLY B O 1
ATOM 3391 N N . ARG B 1 163 ? 11.25 -26.5 -23.328 1 98.25 163 ARG B N 1
ATOM 3392 C CA . ARG B 1 163 ? 12.281 -26.156 -22.359 1 98.25 163 ARG B CA 1
ATOM 3393 C C . ARG B 1 163 ? 12.023 -26.828 -21.016 1 98.25 163 ARG B C 1
ATOM 3395 O O . ARG B 1 163 ? 10.867 -27 -20.609 1 98.25 163 ARG B O 1
ATOM 3402 N N . PRO B 1 164 ? 13.055 -27.219 -20.297 1 98.44 164 PRO B N 1
ATOM 3403 C CA . PRO B 1 164 ? 12.898 -27.984 -19.062 1 98.44 164 PRO B CA 1
ATOM 3404 C C . PRO B 1 164 ? 12.469 -27.094 -17.891 1 98.44 164 PRO B C 1
ATOM 3406 O O . PRO B 1 164 ? 12.156 -27.609 -16.812 1 98.44 164 PRO B O 1
ATOM 3409 N N . ASN B 1 165 ? 12.555 -25.734 -18.016 1 98.81 165 ASN B N 1
ATOM 3410 C CA . ASN B 1 165 ? 12.328 -24.828 -16.891 1 98.81 165 ASN B CA 1
ATOM 3411 C C . ASN B 1 165 ? 10.977 -24.125 -17 1 98.81 165 ASN B C 1
ATOM 3413 O O . ASN B 1 165 ? 10.852 -22.969 -16.609 1 98.81 165 ASN B O 1
ATOM 3417 N N . VAL B 1 166 ? 9.984 -24.75 -17.594 1 98.88 166 VAL B N 1
ATOM 3418 C CA . VAL B 1 166 ? 8.641 -24.188 -17.672 1 98.88 166 VAL B CA 1
ATOM 3419 C C . VAL B 1 166 ? 7.641 -25.188 -17.094 1 98.88 166 VAL B C 1
ATOM 3421 O O . VAL B 1 166 ? 7.652 -26.375 -17.438 1 98.88 166 VAL B O 1
ATOM 3424 N N . GLY B 1 167 ? 6.812 -24.781 -16.156 1 98.81 167 GLY B N 1
ATOM 3425 C CA . GLY B 1 167 ? 5.766 -25.578 -15.547 1 98.81 167 GLY B CA 1
ATOM 3426 C C . GLY B 1 167 ? 4.5 -24.797 -15.258 1 98.81 167 GLY B C 1
ATOM 3427 O O . GLY B 1 167 ? 4.172 -23.844 -15.984 1 98.81 167 GLY B O 1
ATOM 3428 N N . LEU B 1 168 ? 3.791 -25.312 -14.242 1 98.5 168 LEU B N 1
ATOM 3429 C CA . LEU B 1 168 ? 2.459 -24.781 -13.961 1 98.5 168 LEU B CA 1
ATOM 3430 C C . LEU B 1 168 ? 2.334 -24.359 -12.5 1 98.5 168 LEU B C 1
ATOM 3432 O O . LEU B 1 168 ? 2.955 -24.969 -11.625 1 98.5 168 LEU B O 1
ATOM 3436 N N . VAL B 1 169 ? 1.604 -23.297 -12.266 1 98.94 169 VAL B N 1
ATOM 3437 C CA . VAL B 1 169 ? 1 -23.125 -10.953 1 98.94 169 VAL B CA 1
ATOM 3438 C C . VAL B 1 169 ? -0.447 -23.609 -10.977 1 98.94 169 VAL B C 1
ATOM 3440 O O . VAL B 1 169 ? -1.178 -23.359 -11.938 1 98.94 169 VAL B O 1
ATOM 3443 N N . ILE B 1 170 ? -0.824 -24.406 -10.016 1 98.75 170 ILE B N 1
ATOM 3444 C CA . ILE B 1 170 ? -2.213 -24.828 -9.867 1 98.75 170 ILE B CA 1
ATOM 3445 C C . ILE B 1 170 ? -2.977 -23.797 -9.031 1 98.75 170 ILE B C 1
ATOM 3447 O O . ILE B 1 170 ? -2.889 -23.812 -7.797 1 98.75 170 ILE B O 1
ATOM 3451 N N . ASP B 1 171 ? -3.678 -22.984 -9.688 1 98.62 171 ASP B N 1
ATOM 3452 C CA . ASP B 1 171 ? -4.512 -21.984 -9.016 1 98.62 171 ASP B CA 1
ATOM 3453 C C . ASP B 1 171 ? -5.953 -22.469 -8.891 1 98.62 171 ASP B C 1
ATOM 3455 O O . ASP B 1 171 ? -6.66 -22.594 -9.898 1 98.62 171 ASP B O 1
ATOM 3459 N N . PHE B 1 172 ? -6.398 -22.656 -7.719 1 98.19 172 PHE B N 1
ATOM 3460 C CA . PHE B 1 172 ? -7.707 -23.266 -7.488 1 98.19 172 PHE B CA 1
ATOM 3461 C C . PHE B 1 172 ? -8.812 -22.438 -8.141 1 98.19 172 PHE B C 1
ATOM 3463 O O . PHE B 1 172 ? -9.68 -22.969 -8.828 1 98.19 172 PHE B O 1
ATOM 3470 N N . TRP B 1 173 ? -8.789 -21.188 -8.016 1 98.25 173 TRP B N 1
ATOM 3471 C CA . TRP B 1 173 ? -9.93 -20.391 -8.477 1 98.25 173 TRP B CA 1
ATOM 3472 C C . TRP B 1 173 ? -9.93 -20.266 -10 1 98.25 173 TRP B C 1
ATOM 3474 O O . TRP B 1 173 ? -10.969 -20.438 -10.641 1 98.25 173 TRP B O 1
ATOM 3484 N N . HIS B 1 174 ? -8.781 -20.016 -10.562 1 98.12 174 HIS B N 1
ATOM 3485 C CA . HIS B 1 174 ? -8.75 -19.859 -12.016 1 98.12 174 HIS B CA 1
ATOM 3486 C C . HIS B 1 174 ? -9.164 -21.141 -12.727 1 98.12 174 HIS B C 1
ATOM 3488 O O . HIS B 1 174 ? -9.891 -21.094 -13.719 1 98.12 174 HIS B O 1
ATOM 3494 N N . LEU B 1 175 ? -8.711 -22.234 -12.234 1 97.81 175 LEU B N 1
ATOM 3495 C CA . LEU B 1 175 ? -9.102 -23.5 -12.828 1 97.81 175 LEU B CA 1
ATOM 3496 C C . LEU B 1 175 ? -10.594 -23.766 -12.625 1 97.81 175 LEU B C 1
ATOM 3498 O O . LEU B 1 175 ? -11.289 -24.141 -13.57 1 97.81 175 LEU B O 1
ATOM 3502 N N . TYR B 1 176 ? -11.094 -23.484 -11.453 1 97.62 176 TYR B N 1
ATOM 3503 C CA . TYR B 1 176 ? -12.5 -23.672 -11.117 1 97.62 176 TYR B CA 1
ATOM 3504 C C . TYR B 1 176 ? -13.391 -22.734 -11.93 1 97.62 176 TYR B C 1
ATOM 3506 O O . TYR B 1 176 ? -14.398 -23.172 -12.492 1 97.62 176 TYR B O 1
ATOM 3514 N N . ALA B 1 177 ? -13.008 -21.5 -12.031 1 96.75 177 ALA B N 1
ATOM 3515 C CA . ALA B 1 177 ? -13.883 -20.453 -12.539 1 96.75 177 ALA B CA 1
ATOM 3516 C C . ALA B 1 177 ? -14.117 -20.609 -14.039 1 96.75 177 ALA B C 1
ATOM 3518 O O . ALA B 1 177 ? -15.188 -20.266 -14.547 1 96.75 177 ALA B O 1
ATOM 3519 N N . THR B 1 178 ? -13.109 -21.141 -14.734 1 93.12 178 THR B N 1
ATOM 3520 C CA . THR B 1 178 ? -13.281 -21.359 -16.156 1 93.12 178 THR B CA 1
ATOM 3521 C C . THR B 1 178 ? -14.312 -22.469 -16.422 1 93.12 178 THR B C 1
ATOM 3523 O O . THR B 1 178 ? -14.969 -22.469 -17.453 1 93.12 178 THR B O 1
ATOM 3526 N N . GLY B 1 179 ? -14.312 -23.406 -15.508 1 92.12 179 GLY B N 1
ATOM 3527 C CA . GLY B 1 179 ? -15.18 -24.562 -15.672 1 92.12 179 GLY B CA 1
ATOM 3528 C C . GLY B 1 179 ? -14.602 -25.625 -16.594 1 92.12 179 GLY B C 1
ATOM 3529 O O . GLY B 1 179 ? -15.242 -26.641 -16.859 1 92.12 179 GLY B O 1
ATOM 3530 N N . ALA B 1 180 ? -13.422 -25.406 -17.016 1 91.44 180 ALA B N 1
ATOM 3531 C CA . ALA B 1 180 ? -12.82 -26.297 -18.016 1 91.44 180 ALA B CA 1
ATOM 3532 C C . ALA B 1 180 ? -11.945 -27.359 -17.359 1 91.44 180 ALA B C 1
ATOM 3534 O O . ALA B 1 180 ? -11.438 -28.25 -18.016 1 91.44 180 ALA B O 1
ATOM 3535 N N . SER B 1 181 ? -11.734 -27.219 -16.078 1 93.12 181 SER B N 1
ATOM 3536 C CA . SER B 1 181 ? -10.875 -28.156 -15.352 1 93.12 181 SER B CA 1
ATOM 3537 C C . SER B 1 181 ? -11.562 -28.672 -14.086 1 93.12 181 SER B C 1
ATOM 3539 O O . SER B 1 181 ? -12.359 -27.953 -13.469 1 93.12 181 SER B O 1
ATOM 3541 N N . THR B 1 182 ? -11.281 -29.859 -13.727 1 96 182 THR B N 1
ATOM 3542 C CA . THR B 1 182 ? -11.773 -30.5 -12.516 1 96 182 THR B CA 1
ATOM 3543 C C . THR B 1 182 ? -10.609 -30.969 -11.641 1 96 182 THR B C 1
ATOM 3545 O O . THR B 1 182 ? -9.469 -31.031 -12.102 1 96 182 THR B O 1
ATOM 3548 N N . PRO B 1 183 ? -10.922 -31.281 -10.398 1 98 183 PRO B N 1
ATOM 3549 C CA . PRO B 1 183 ? -9.883 -31.859 -9.555 1 98 183 PRO B CA 1
ATOM 3550 C C . PRO B 1 183 ? -9.273 -33.125 -10.172 1 98 183 PRO B C 1
ATOM 3552 O O . PRO B 1 183 ? -8.07 -33.375 -10.031 1 98 183 PRO B O 1
ATOM 3555 N N . ALA B 1 184 ? -10.055 -33.875 -10.875 1 98 184 ALA B N 1
ATOM 3556 C CA . ALA B 1 184 ? -9.555 -35.094 -11.516 1 98 184 ALA B CA 1
ATOM 3557 C C . ALA B 1 184 ? -8.508 -34.75 -12.57 1 98 184 ALA B C 1
ATOM 3559 O O . ALA B 1 184 ? -7.535 -35.5 -12.742 1 98 184 ALA B O 1
ATOM 3560 N N . ASP B 1 185 ? -8.734 -33.688 -13.32 1 98.12 185 ASP B N 1
ATOM 3561 C CA . ASP B 1 185 ? -7.754 -33.25 -14.305 1 98.12 185 ASP B CA 1
ATOM 3562 C C . ASP B 1 185 ? -6.422 -32.906 -13.648 1 98.12 185 ASP B C 1
ATOM 3564 O O . ASP B 1 185 ? -5.355 -33.219 -14.188 1 98.12 185 ASP B O 1
ATOM 3568 N N . VAL B 1 186 ? -6.469 -32.312 -12.469 1 98.44 186 VAL B N 1
ATOM 3569 C CA . VAL B 1 186 ? -5.273 -31.938 -11.719 1 98.44 186 VAL B CA 1
ATOM 3570 C C . VAL B 1 186 ? -4.586 -33.188 -11.18 1 98.44 186 VAL B C 1
ATOM 3572 O O . VAL B 1 186 ? -3.365 -33.312 -11.297 1 98.44 186 VAL B O 1
ATOM 3575 N N . ALA B 1 187 ? -5.359 -34.125 -10.664 1 98.62 187 ALA B N 1
ATOM 3576 C CA . ALA B 1 187 ? -4.812 -35.344 -10.07 1 98.62 187 ALA B CA 1
ATOM 3577 C C . ALA B 1 187 ? -4.051 -36.156 -11.102 1 98.62 187 ALA B C 1
ATOM 3579 O O . ALA B 1 187 ? -3.162 -36.938 -10.75 1 98.62 187 ALA B O 1
ATOM 3580 N N . ALA B 1 188 ? -4.352 -35.938 -12.352 1 98.25 188 ALA B N 1
ATOM 3581 C CA . ALA B 1 188 ? -3.766 -36.719 -13.43 1 98.25 188 ALA B CA 1
ATOM 3582 C C . ALA B 1 188 ? -2.475 -36.094 -13.938 1 98.25 188 ALA B C 1
ATOM 3584 O O . ALA B 1 188 ? -1.771 -36.688 -14.766 1 98.25 188 ALA B O 1
ATOM 3585 N N . LEU B 1 189 ? -2.115 -34.969 -13.445 1 98.56 189 LEU B N 1
ATOM 3586 C CA . LEU B 1 189 ? -0.945 -34.219 -13.93 1 98.56 189 LEU B CA 1
ATOM 3587 C C . LEU B 1 189 ? 0.341 -34.906 -13.453 1 98.56 189 LEU B C 1
ATOM 3589 O O . LEU B 1 189 ? 0.375 -35.5 -12.383 1 98.56 189 LEU B O 1
ATOM 3593 N N . ASP B 1 190 ? 1.385 -34.844 -14.273 1 98.31 190 ASP B N 1
ATOM 3594 C CA . ASP B 1 190 ? 2.746 -35.125 -13.82 1 98.31 190 ASP B CA 1
ATOM 3595 C C . ASP B 1 190 ? 3.191 -34.094 -12.773 1 98.31 190 ASP B C 1
ATOM 3597 O O . ASP B 1 190 ? 3.246 -32.906 -13.039 1 98.31 190 ASP B O 1
ATOM 3601 N N . PRO B 1 191 ? 3.492 -34.562 -11.547 1 98.38 191 PRO B N 1
ATOM 3602 C CA . PRO B 1 191 ? 3.885 -33.625 -10.5 1 98.38 191 PRO B CA 1
ATOM 3603 C C . PRO B 1 191 ? 5.129 -32.812 -10.867 1 98.38 191 PRO B C 1
ATOM 3605 O O . PRO B 1 191 ? 5.328 -31.719 -10.352 1 98.38 191 PRO B O 1
ATOM 3608 N N . ALA B 1 192 ? 5.93 -33.281 -11.828 1 98.25 192 ALA B N 1
ATOM 3609 C CA . ALA B 1 192 ? 7.137 -32.594 -12.242 1 98.25 192 ALA B CA 1
ATOM 3610 C C . ALA B 1 192 ? 6.785 -31.281 -12.961 1 98.25 192 ALA B C 1
ATOM 3612 O O . ALA B 1 192 ? 7.617 -30.375 -13.062 1 98.25 192 ALA B O 1
ATOM 3613 N N . LEU B 1 193 ? 5.559 -31.141 -13.398 1 98.5 193 LEU B N 1
ATOM 3614 C CA . LEU B 1 193 ? 5.109 -29.953 -14.125 1 98.5 193 LEU B CA 1
ATOM 3615 C C . LEU B 1 193 ? 4.539 -28.922 -13.164 1 98.5 193 LEU B C 1
ATOM 3617 O O . LEU B 1 193 ? 4.312 -27.766 -13.547 1 98.5 193 LEU B O 1
ATOM 3621 N N . ILE B 1 194 ? 4.332 -29.312 -11.938 1 98.81 194 ILE B N 1
ATOM 3622 C CA . ILE B 1 194 ? 3.73 -28.406 -10.961 1 98.81 194 ILE B CA 1
ATOM 3623 C C . ILE B 1 194 ? 4.828 -27.719 -10.164 1 98.81 194 ILE B C 1
ATOM 3625 O O . ILE B 1 194 ? 5.617 -28.359 -9.477 1 98.81 194 ILE B O 1
ATOM 3629 N N . TYR B 1 195 ? 4.879 -26.391 -10.273 1 98.88 195 TYR B N 1
ATOM 3630 C CA . TYR B 1 195 ? 5.918 -25.625 -9.578 1 98.88 195 TYR B CA 1
ATOM 3631 C C . TYR B 1 195 ? 5.359 -24.938 -8.336 1 98.88 195 TYR B C 1
ATOM 3633 O O . TYR B 1 195 ? 6.117 -24.516 -7.465 1 98.88 195 TYR B O 1
ATOM 3641 N N . GLY B 1 196 ? 4.035 -24.828 -8.211 1 98.81 196 GLY B N 1
ATOM 3642 C CA . GLY B 1 196 ? 3.396 -24.203 -7.07 1 98.81 196 GLY B CA 1
ATOM 3643 C C . GLY B 1 196 ? 1.888 -24.359 -7.062 1 98.81 196 GLY B C 1
ATOM 3644 O O . GLY B 1 196 ? 1.304 -24.812 -8.047 1 98.81 196 GLY B O 1
ATOM 3645 N N . VAL B 1 197 ? 1.307 -24.016 -5.969 1 98.88 197 VAL B N 1
ATOM 3646 C CA . VAL B 1 197 ? -0.142 -24.031 -5.797 1 98.88 197 VAL B CA 1
ATOM 3647 C C . VAL B 1 197 ? -0.604 -22.672 -5.254 1 98.88 197 VAL B C 1
ATOM 3649 O O . VAL B 1 197 ? -0.038 -22.156 -4.289 1 98.88 197 VAL B O 1
ATOM 3652 N N . HIS B 1 198 ? -1.502 -22.078 -5.938 1 98.81 198 HIS B N 1
ATOM 3653 C CA . HIS B 1 198 ? -2.225 -20.938 -5.387 1 98.81 198 HIS B CA 1
ATOM 3654 C C . HIS B 1 198 ? -3.535 -21.375 -4.742 1 98.81 198 HIS B C 1
ATOM 3656 O O . HIS B 1 198 ? -4.496 -21.703 -5.438 1 98.81 198 HIS B O 1
ATOM 3662 N N . PHE B 1 199 ? -3.457 -21.297 -3.455 1 98.19 199 PHE B N 1
ATOM 3663 C CA . PHE B 1 199 ? -4.547 -21.75 -2.592 1 98.19 199 PHE B CA 1
ATOM 3664 C C . PHE B 1 199 ? -5.535 -20.609 -2.35 1 98.19 199 PHE B C 1
ATOM 3666 O O . PHE B 1 199 ? -5.184 -19.594 -1.75 1 98.19 199 PHE B O 1
ATOM 3673 N N . GLY B 1 200 ? -6.707 -20.703 -2.857 1 96.88 200 GLY B N 1
ATOM 3674 C CA . GLY B 1 200 ? -7.723 -19.672 -2.719 1 96.88 200 GLY B CA 1
ATOM 3675 C C . GLY B 1 200 ? -9.117 -20.172 -3.041 1 96.88 200 GLY B C 1
ATOM 3676 O O . GLY B 1 200 ? -9.297 -21.312 -3.459 1 96.88 200 GLY B O 1
ATOM 3677 N N . ASP B 1 201 ? -10.086 -19.359 -2.816 1 98.19 201 ASP B N 1
ATOM 3678 C CA . ASP B 1 201 ? -11.5 -19.688 -2.99 1 98.19 201 ASP B CA 1
ATOM 3679 C C . ASP B 1 201 ? -12.227 -18.562 -3.742 1 98.19 201 ASP B C 1
ATOM 3681 O O . ASP B 1 201 ? -11.633 -17.531 -4.055 1 98.19 201 ASP B O 1
ATOM 3685 N N . GLY B 1 202 ? -13.406 -18.859 -4.191 1 98.19 202 GLY B N 1
ATOM 3686 C CA . GLY B 1 202 ? -14.234 -17.906 -4.902 1 98.19 202 GLY B CA 1
ATOM 3687 C C . GLY B 1 202 ? -15.477 -18.531 -5.504 1 98.19 202 GLY B C 1
ATOM 3688 O O . GLY B 1 202 ? -15.961 -19.562 -5.027 1 98.19 202 GLY B O 1
ATOM 3689 N N . ARG B 1 203 ? -16 -17.828 -6.414 1 98.12 203 ARG B N 1
ATOM 3690 C CA . ARG B 1 203 ? -17.156 -18.328 -7.164 1 98.12 203 ARG B CA 1
ATOM 3691 C C . ARG B 1 203 ? -17.047 -17.953 -8.641 1 98.12 203 ARG B C 1
ATOM 3693 O O . ARG B 1 203 ? -16.203 -17.156 -9.023 1 98.12 203 ARG B O 1
ATOM 3700 N N . LYS B 1 204 ? -17.875 -18.625 -9.422 1 97.5 204 LYS B N 1
ATOM 3701 C CA . LYS B 1 204 ? -18.016 -18.266 -10.828 1 97.5 204 LYS B CA 1
ATOM 3702 C C . LYS B 1 204 ? -18.922 -17.047 -11 1 97.5 204 LYS B C 1
ATOM 3704 O O . LYS B 1 204 ? -19.766 -16.766 -10.148 1 97.5 204 LYS B O 1
ATOM 3709 N N . PRO B 1 205 ? -18.641 -16.297 -12.07 1 97.06 205 PRO B N 1
ATOM 3710 C CA . PRO B 1 205 ? -19.625 -15.242 -12.352 1 97.06 205 PRO B CA 1
ATOM 3711 C C . PRO B 1 205 ? -21 -15.789 -12.703 1 97.06 205 PRO B C 1
ATOM 3713 O O . PRO B 1 205 ? -21.109 -16.828 -13.352 1 97.06 205 PRO B O 1
ATOM 3716 N N . GLY B 1 206 ? -22 -15.094 -12.211 1 95.81 206 GLY B N 1
ATOM 3717 C CA . GLY B 1 206 ? -23.344 -15.406 -12.656 1 95.81 206 GLY B CA 1
ATOM 3718 C C . GLY B 1 206 ? -23.609 -14.984 -14.094 1 95.81 206 GLY B C 1
ATOM 3719 O O . GLY B 1 206 ? -22.766 -14.344 -14.719 1 95.81 206 GLY B O 1
ATOM 3720 N N . PRO B 1 207 ? -24.797 -15.453 -14.594 1 95.25 207 PRO B N 1
ATOM 3721 C CA . PRO B 1 207 ? -25.141 -15.023 -15.953 1 95.25 207 PRO B CA 1
ATOM 3722 C C . PRO B 1 207 ? -25.109 -13.508 -16.109 1 95.25 207 PRO B C 1
ATOM 3724 O O . PRO B 1 207 ? -25.797 -12.789 -15.375 1 95.25 207 PRO B O 1
ATOM 3727 N N . GLY B 1 208 ? -24.344 -13.094 -17.031 1 95.69 208 GLY B N 1
ATOM 3728 C CA . GLY B 1 208 ? -24.297 -11.672 -17.328 1 95.69 208 GLY B CA 1
ATOM 3729 C C . GLY B 1 208 ? -23.406 -10.891 -16.375 1 95.69 208 GLY B C 1
ATOM 3730 O O . GLY B 1 208 ? -23.172 -9.703 -16.578 1 95.69 208 GLY B O 1
ATOM 3731 N N . GLU B 1 209 ? -22.922 -11.555 -15.375 1 97.12 209 GLU B N 1
ATOM 3732 C CA . GLU B 1 209 ? -22.047 -10.883 -14.422 1 97.12 209 GLU B CA 1
ATOM 3733 C C . GLU B 1 209 ? -20.656 -10.68 -14.992 1 97.12 209 GLU B C 1
ATOM 3735 O O . GLU B 1 209 ? -20.094 -11.578 -15.633 1 97.12 209 GLU B O 1
ATOM 3740 N N . ALA B 1 210 ? -20.109 -9.477 -14.742 1 96.81 210 ALA B N 1
ATOM 3741 C CA . ALA B 1 210 ? -18.766 -9.148 -15.227 1 96.81 210 ALA B CA 1
ATOM 3742 C C . ALA B 1 210 ? -17.703 -9.969 -14.508 1 96.81 210 ALA B C 1
ATOM 3744 O O . ALA B 1 210 ? -17.875 -10.32 -13.336 1 96.81 210 ALA B O 1
ATOM 3745 N N . TRP B 1 211 ? -16.625 -10.266 -15.219 1 96.38 211 TRP B N 1
ATOM 3746 C CA . TRP B 1 211 ? -15.438 -10.859 -14.594 1 96.38 211 TRP B CA 1
ATOM 3747 C C . TRP B 1 211 ? -14.688 -9.836 -13.758 1 96.38 211 TRP B C 1
ATOM 3749 O O . TRP B 1 211 ? -13.914 -9.031 -14.289 1 96.38 211 TRP B O 1
ATOM 3759 N N . ASP B 1 212 ? -15.016 -9.773 -12.516 1 97.69 212 ASP B N 1
ATOM 3760 C CA . ASP B 1 212 ? -14.359 -8.906 -11.539 1 97.69 212 ASP B CA 1
ATOM 3761 C C . ASP B 1 212 ? -13.766 -9.727 -10.391 1 97.69 212 ASP B C 1
ATOM 3763 O O . ASP B 1 212 ? -14.492 -10.164 -9.492 1 97.69 212 ASP B O 1
ATOM 3767 N N . GLU B 1 213 ? -12.477 -9.898 -10.398 1 97 213 GLU B N 1
ATOM 3768 C CA . GLU B 1 213 ? -11.828 -10.766 -9.414 1 97 213 GLU B CA 1
ATOM 3769 C C . GLU B 1 213 ? -11.977 -10.211 -8 1 97 213 GLU B C 1
ATOM 3771 O O . GLU B 1 213 ? -12 -10.969 -7.031 1 97 213 GLU B O 1
ATOM 3776 N N . SER B 1 214 ? -12.078 -8.883 -7.852 1 96.94 214 SER B N 1
ATOM 3777 C CA . SER B 1 214 ? -12.242 -8.266 -6.539 1 96.94 214 SER B CA 1
ATOM 3778 C C . SER B 1 214 ? -13.586 -8.633 -5.918 1 96.94 214 SER B C 1
ATOM 3780 O O . SER B 1 214 ? -13.797 -8.438 -4.719 1 96.94 214 SER B O 1
ATOM 3782 N N . VAL B 1 215 ? -14.438 -9.164 -6.734 1 97.25 215 VAL B N 1
ATOM 3783 C CA . VAL B 1 215 ? -15.734 -9.633 -6.27 1 97.25 215 VAL B CA 1
ATOM 3784 C C . VAL B 1 215 ? -15.766 -11.156 -6.277 1 97.25 215 VAL B C 1
ATOM 3786 O O . VAL B 1 215 ? -16.094 -11.781 -5.266 1 97.25 215 VAL B O 1
ATOM 3789 N N . LEU B 1 216 ? -15.32 -11.75 -7.336 1 98.25 216 LEU B N 1
ATOM 3790 C CA . LEU B 1 216 ? -15.531 -13.172 -7.594 1 98.25 216 LEU B CA 1
ATOM 3791 C C . LEU B 1 216 ? -14.547 -14.023 -6.789 1 98.25 216 LEU B C 1
ATOM 3793 O O . LEU B 1 216 ? -14.797 -15.211 -6.559 1 98.25 216 LEU B O 1
ATOM 3797 N N . ARG B 1 217 ? -13.43 -13.43 -6.309 1 96.81 217 ARG B N 1
ATOM 3798 C CA . ARG B 1 217 ? -12.398 -14.172 -5.582 1 96.81 217 ARG B CA 1
ATOM 3799 C C . ARG B 1 217 ? -12.242 -13.641 -4.16 1 96.81 217 ARG B C 1
ATOM 3801 O O . ARG B 1 217 ? -11.359 -14.078 -3.426 1 96.81 217 ARG B O 1
ATOM 3808 N N . ALA B 1 218 ? -13.078 -12.688 -3.785 1 97.31 218 ALA B N 1
ATOM 3809 C CA . ALA B 1 218 ? -12.969 -12.039 -2.48 1 97.31 218 ALA B CA 1
ATOM 3810 C C . ALA B 1 218 ? -13.57 -12.914 -1.384 1 97.31 218 ALA B C 1
ATOM 3812 O O . ALA B 1 218 ? -14.469 -12.477 -0.66 1 97.31 218 ALA B O 1
ATOM 3813 N N . TYR B 1 219 ? -12.961 -14.188 -1.309 1 97 219 TYR B N 1
ATOM 3814 C CA . TYR B 1 219 ? -13.43 -15.164 -0.332 1 97 219 TYR B CA 1
ATOM 3815 C C . TYR B 1 219 ? -12.258 -15.805 0.4 1 97 219 TYR B C 1
ATOM 3817 O O . TYR B 1 219 ? -11.227 -16.109 -0.21 1 97 219 TYR B O 1
ATOM 3825 N N . LEU B 1 220 ? -12.43 -15.93 1.706 1 95.56 220 LEU B N 1
ATOM 3826 C CA . LEU B 1 220 ? -11.539 -16.844 2.42 1 95.56 220 LEU B CA 1
ATOM 3827 C C . LEU B 1 220 ? -11.859 -18.297 2.08 1 95.56 220 LEU B C 1
ATOM 3829 O O . LEU B 1 220 ? -13.023 -18.656 1.894 1 95.56 220 LEU B O 1
ATOM 3833 N N . PRO B 1 221 ? -10.766 -19.062 2.033 1 94.94 221 PRO B N 1
ATOM 3834 C CA . PRO B 1 221 ? -11.047 -20.469 1.74 1 94.94 221 PRO B CA 1
ATOM 3835 C C . PRO B 1 221 ? -12.086 -21.078 2.682 1 94.94 221 PRO B C 1
ATOM 3837 O O . PRO B 1 221 ? -11.984 -20.906 3.902 1 94.94 221 PRO B O 1
ATOM 3840 N N . GLY B 1 222 ? -13.039 -21.641 2.129 1 95 222 GLY B N 1
ATOM 3841 C CA . GLY B 1 222 ? -14.148 -22.203 2.879 1 95 222 GLY B CA 1
ATOM 3842 C C . GLY B 1 222 ? -15.414 -21.375 2.795 1 95 222 GLY B C 1
ATOM 3843 O O . GLY B 1 222 ? -16.5 -21.828 3.158 1 95 222 GLY B O 1
ATOM 3844 N N . GLU B 1 223 ? -15.312 -20.203 2.266 1 96.75 223 GLU B N 1
ATOM 3845 C CA . GLU B 1 223 ? -16.469 -19.312 2.234 1 96.75 223 GLU B CA 1
ATOM 3846 C C . GLU B 1 223 ? -17.031 -19.188 0.824 1 96.75 223 GLU B C 1
ATOM 3848 O O . GLU B 1 223 ? -18.141 -18.672 0.638 1 96.75 223 GLU B O 1
ATOM 3853 N N . GLY B 1 224 ? -16.266 -19.641 -0.181 1 97.94 224 GLY B N 1
ATOM 3854 C CA . GLY B 1 224 ? -16.719 -19.578 -1.561 1 97.94 224 GLY B CA 1
ATOM 3855 C C . GLY B 1 224 ? -17.359 -20.859 -2.029 1 97.94 224 GLY B C 1
ATOM 3856 O O . GLY B 1 224 ? -17.938 -21.609 -1.229 1 97.94 224 GLY B O 1
ATOM 3857 N N . ASP B 1 225 ? -17.328 -21.047 -3.346 1 98.12 225 ASP B N 1
ATOM 3858 C CA . ASP B 1 225 ? -18.078 -22.141 -3.938 1 98.12 225 ASP B CA 1
ATOM 3859 C C . ASP B 1 225 ? -17.156 -23.312 -4.281 1 98.12 225 ASP B C 1
ATOM 3861 O O . ASP B 1 225 ? -17.609 -24.391 -4.648 1 98.12 225 ASP B O 1
ATOM 3865 N N . ILE B 1 226 ? -15.867 -23.141 -4.148 1 98.19 226 ILE B N 1
ATOM 3866 C CA . ILE B 1 226 ? -14.906 -24.172 -4.543 1 98.19 226 ILE B CA 1
ATOM 3867 C C . ILE B 1 226 ? -14.867 -25.281 -3.488 1 98.19 226 ILE B C 1
ATOM 3869 O O . ILE B 1 226 ? -14.828 -25 -2.287 1 98.19 226 ILE B O 1
ATOM 3873 N N . ASP B 1 227 ? -14.984 -26.5 -3.916 1 98.06 227 ASP B N 1
ATOM 3874 C CA . ASP B 1 227 ? -14.664 -27.609 -3.025 1 98.06 227 ASP B CA 1
ATOM 3875 C C . ASP B 1 227 ? -13.156 -27.688 -2.758 1 98.06 227 ASP B C 1
ATOM 3877 O O . ASP B 1 227 ? -12.461 -28.5 -3.354 1 98.06 227 ASP B O 1
ATOM 3881 N N . ILE B 1 228 ? -12.703 -26.922 -1.816 1 98.12 228 ILE B N 1
ATOM 3882 C CA . ILE B 1 228 ? -11.281 -26.688 -1.557 1 98.12 228 ILE B CA 1
ATOM 3883 C C . ILE B 1 228 ? -10.602 -28.016 -1.209 1 98.12 228 ILE B C 1
ATOM 3885 O O . ILE B 1 228 ? -9.477 -28.281 -1.637 1 98.12 228 ILE B O 1
ATOM 3889 N N . GLN B 1 229 ? -11.312 -28.781 -0.443 1 98.25 229 GLN B N 1
ATOM 3890 C CA . GLN B 1 229 ? -10.711 -30.047 -0.032 1 98.25 229 GLN B CA 1
ATOM 3891 C C . GLN B 1 229 ? -10.477 -30.969 -1.231 1 98.25 229 GLN B C 1
ATOM 3893 O O . GLN B 1 229 ? -9.445 -31.625 -1.325 1 98.25 229 GLN B O 1
ATOM 3898 N N . ALA B 1 230 ? -11.422 -31.047 -2.139 1 98.44 230 ALA B N 1
ATOM 3899 C CA . ALA B 1 230 ? -11.266 -31.875 -3.328 1 98.44 230 ALA B CA 1
ATOM 3900 C C . ALA B 1 230 ? -10.07 -31.438 -4.164 1 98.44 230 ALA B C 1
ATOM 3902 O O . ALA B 1 230 ? -9.32 -32.25 -4.68 1 98.44 230 ALA B O 1
ATOM 3903 N N . TRP B 1 231 ? -9.898 -30.141 -4.336 1 98.5 231 TRP B N 1
ATOM 3904 C CA . TRP B 1 231 ? -8.773 -29.609 -5.098 1 98.5 231 TRP B CA 1
ATOM 3905 C C . TRP B 1 231 ? -7.457 -29.875 -4.375 1 98.5 231 TRP B C 1
ATOM 3907 O O . TRP B 1 231 ? -6.457 -30.234 -5 1 98.5 231 TRP B O 1
ATOM 3917 N N . THR B 1 232 ? -7.496 -29.672 -3.059 1 98.5 232 THR B N 1
ATOM 3918 C CA . THR B 1 232 ? -6.32 -29.953 -2.244 1 98.5 232 THR B CA 1
ATOM 3919 C C . THR B 1 232 ? -5.918 -31.422 -2.381 1 98.5 232 THR B C 1
ATOM 3921 O O . THR B 1 232 ? -4.75 -31.734 -2.637 1 98.5 232 THR B O 1
ATOM 3924 N N . ASP B 1 233 ? -6.891 -32.281 -2.289 1 98.56 233 ASP B N 1
ATOM 3925 C CA . ASP B 1 233 ? -6.637 -33.719 -2.396 1 98.56 233 ASP B CA 1
ATOM 3926 C C . ASP B 1 233 ? -6.113 -34.062 -3.785 1 98.56 233 ASP B C 1
ATOM 3928 O O . ASP B 1 233 ? -5.262 -34.938 -3.924 1 98.56 233 ASP B O 1
ATOM 3932 N N . ALA B 1 234 ? -6.633 -33.438 -4.77 1 98.81 234 ALA B N 1
ATOM 3933 C CA . ALA B 1 234 ? -6.207 -33.688 -6.145 1 98.81 234 ALA B CA 1
ATOM 3934 C C . ALA B 1 234 ? -4.73 -33.375 -6.332 1 98.81 234 ALA B C 1
ATOM 3936 O O . ALA B 1 234 ? -3.982 -34.156 -6.926 1 98.81 234 ALA B O 1
ATOM 3937 N N . VAL B 1 235 ? -4.277 -32.219 -5.824 1 98.75 235 VAL B N 1
ATOM 3938 C CA . VAL B 1 235 ? -2.871 -31.844 -5.93 1 98.75 235 VAL B CA 1
ATOM 3939 C C . VAL B 1 235 ? -2.014 -32.844 -5.176 1 98.75 235 VAL B C 1
ATOM 3941 O O . VAL B 1 235 ? -1.004 -33.344 -5.699 1 98.75 235 VAL B O 1
ATOM 3944 N N . LYS B 1 236 ? -2.436 -33.219 -4 1 98.5 236 LYS B N 1
ATOM 3945 C CA . LYS B 1 236 ? -1.678 -34.156 -3.182 1 98.5 236 LYS B CA 1
ATOM 3946 C C . LYS B 1 236 ? -1.579 -35.531 -3.859 1 98.5 236 LYS B C 1
ATOM 3948 O O . LYS B 1 236 ? -0.557 -36.219 -3.752 1 98.5 236 LYS B O 1
ATOM 3953 N N . ALA B 1 237 ? -2.617 -35.844 -4.539 1 98.5 237 ALA B N 1
ATOM 3954 C CA . ALA B 1 237 ? -2.666 -37.156 -5.203 1 98.5 237 ALA B CA 1
ATOM 3955 C C . ALA B 1 237 ? -1.609 -37.25 -6.301 1 98.5 237 ALA B C 1
ATOM 3957 O O . ALA B 1 237 ? -1.192 -38.344 -6.676 1 98.5 237 ALA B O 1
ATOM 3958 N N . THR B 1 238 ? -1.197 -36.125 -6.863 1 98.62 238 THR B N 1
ATOM 3959 C CA . THR B 1 238 ? -0.152 -36.156 -7.883 1 98.62 238 THR B CA 1
ATOM 3960 C C . THR B 1 238 ? 1.189 -36.562 -7.281 1 98.62 238 THR B C 1
ATOM 3962 O O . THR B 1 238 ? 2.096 -36.969 -8 1 98.62 238 THR B O 1
ATOM 3965 N N . GLY B 1 239 ? 1.33 -36.312 -6.004 1 98.44 239 GLY B N 1
ATOM 3966 C CA . GLY B 1 239 ? 2.607 -36.5 -5.332 1 98.44 239 GLY B CA 1
ATOM 3967 C C . GLY B 1 239 ? 3.42 -35.219 -5.238 1 98.44 239 GLY B C 1
ATOM 3968 O O . GLY B 1 239 ? 4.543 -35.219 -4.727 1 98.44 239 GLY B O 1
ATOM 3969 N N . PHE B 1 240 ? 2.924 -34.125 -5.676 1 98.44 240 PHE B N 1
ATOM 3970 C CA . PHE B 1 240 ? 3.602 -32.844 -5.562 1 98.44 240 PHE B CA 1
ATOM 3971 C C . PHE B 1 240 ? 3.873 -32.5 -4.102 1 98.44 240 PHE B C 1
ATOM 3973 O O . PHE B 1 240 ? 2.982 -32.625 -3.256 1 98.44 240 PHE B O 1
ATOM 3980 N N . ASP B 1 241 ? 5.07 -32.094 -3.834 1 96.81 241 ASP B N 1
ATOM 3981 C CA . ASP B 1 241 ? 5.453 -31.75 -2.465 1 96.81 241 ASP B CA 1
ATOM 3982 C C . ASP B 1 241 ? 6.172 -30.406 -2.402 1 96.81 241 ASP B C 1
ATOM 3984 O O . ASP B 1 241 ? 7.137 -30.25 -1.65 1 96.81 241 ASP B O 1
ATOM 3988 N N . GLY B 1 242 ? 5.734 -29.453 -3.201 1 98.12 242 GLY B N 1
ATOM 3989 C CA . GLY B 1 242 ? 6.398 -28.156 -3.293 1 98.12 242 GLY B CA 1
ATOM 3990 C C . GLY B 1 242 ? 5.66 -27.047 -2.559 1 98.12 242 GLY B C 1
ATOM 3991 O O . GLY B 1 242 ? 5.188 -27.25 -1.437 1 98.12 242 GLY B O 1
ATOM 3992 N N . VAL B 1 243 ? 5.578 -25.875 -3.123 1 98.62 243 VAL B N 1
ATOM 3993 C CA . VAL B 1 243 ? 5.191 -24.641 -2.436 1 98.62 243 VAL B CA 1
ATOM 3994 C C . VAL B 1 243 ? 3.689 -24.422 -2.596 1 98.62 243 VAL B C 1
ATOM 3996 O O . VAL B 1 243 ? 3.15 -24.531 -3.699 1 98.62 243 VAL B O 1
ATOM 3999 N N . TRP B 1 244 ? 3.031 -24.188 -1.509 1 98.75 244 TRP B N 1
ATOM 4000 C CA . TRP B 1 244 ? 1.646 -23.734 -1.467 1 98.75 244 TRP B CA 1
ATOM 4001 C C . TRP B 1 244 ? 1.563 -22.281 -0.974 1 98.75 244 TRP B C 1
ATOM 4003 O O . TRP B 1 244 ? 2.131 -21.953 0.066 1 98.75 244 TRP B O 1
ATOM 4013 N N . SER B 1 245 ? 0.859 -21.469 -1.708 1 98.56 245 SER B N 1
ATOM 4014 C CA . SER B 1 245 ? 0.708 -20.062 -1.366 1 98.56 245 SER B CA 1
ATOM 4015 C C . SER B 1 245 ? -0.762 -19.656 -1.295 1 98.56 245 SER B C 1
ATOM 4017 O O . SER B 1 245 ? -1.477 -19.719 -2.297 1 98.56 245 SER B O 1
ATOM 4019 N N . PRO B 1 246 ? -1.234 -19.281 -0.143 1 97.5 246 PRO B N 1
ATOM 4020 C CA . PRO B 1 246 ? -2.553 -18.641 -0.149 1 97.5 246 PRO B CA 1
ATOM 4021 C C . PRO B 1 246 ? -2.568 -17.328 -0.923 1 97.5 246 PRO B C 1
ATOM 4023 O O . PRO B 1 246 ? -1.903 -16.359 -0.527 1 97.5 246 PRO B O 1
ATOM 4026 N N . GLU B 1 247 ? -3.26 -17.312 -1.943 1 98 247 GLU B N 1
ATOM 4027 C CA . GLU B 1 247 ? -3.379 -16.125 -2.781 1 98 247 GLU B CA 1
ATOM 4028 C C . GLU B 1 247 ? -4.738 -15.461 -2.602 1 98 247 GLU B C 1
ATOM 4030 O O . GLU B 1 247 ? -5.684 -15.75 -3.342 1 98 247 GLU B O 1
ATOM 4035 N N . LEU B 1 248 ? -4.816 -14.617 -1.655 1 97.81 248 LEU B N 1
ATOM 4036 C CA . LEU B 1 248 ? -6.066 -13.953 -1.307 1 97.81 248 LEU B CA 1
ATOM 4037 C C . LEU B 1 248 ? -6.203 -12.625 -2.049 1 97.81 248 LEU B C 1
ATOM 4039 O O . LEU B 1 248 ? -5.367 -11.734 -1.894 1 97.81 248 LEU B O 1
ATOM 4043 N N . TYR B 1 249 ? -7.23 -12.578 -2.879 1 97.62 249 TYR B N 1
ATOM 4044 C CA . TYR B 1 249 ? -7.621 -11.352 -3.576 1 97.62 249 TYR B CA 1
ATOM 4045 C C . TYR B 1 249 ? -8.914 -10.781 -3 1 97.62 249 TYR B C 1
ATOM 4047 O O . TYR B 1 249 ? -10.008 -11.117 -3.469 1 97.62 249 TYR B O 1
ATOM 4055 N N . SER B 1 250 ? -8.734 -9.898 -2.02 1 98 250 SER B N 1
ATOM 4056 C CA . SER B 1 250 ? -9.906 -9.398 -1.312 1 98 250 SER B CA 1
ATOM 4057 C C . SER B 1 250 ? -9.68 -7.984 -0.794 1 98 250 SER B C 1
ATOM 4059 O O . SER B 1 250 ? -8.992 -7.789 0.208 1 98 250 SER B O 1
ATOM 4061 N N . PRO B 1 251 ? -10.359 -7.016 -1.452 1 98.06 251 PRO B N 1
ATOM 4062 C CA . PRO B 1 251 ? -10.211 -5.633 -0.996 1 98.06 251 PRO B CA 1
ATOM 4063 C C . PRO B 1 251 ? -10.57 -5.457 0.477 1 98.06 251 PRO B C 1
ATOM 4065 O O . PRO B 1 251 ? -9.898 -4.711 1.194 1 98.06 251 PRO B O 1
ATOM 4068 N N . LEU B 1 252 ? -11.547 -6.137 0.958 1 97.44 252 LEU B N 1
ATOM 4069 C CA . LEU B 1 252 ? -11.922 -6.059 2.365 1 97.44 252 LEU B CA 1
ATOM 4070 C C . LEU B 1 252 ? -10.82 -6.613 3.256 1 97.44 252 LEU B C 1
ATOM 4072 O O . LEU B 1 252 ? -10.414 -5.969 4.227 1 97.44 252 LEU B O 1
ATOM 4076 N N . CYS B 1 253 ? -10.266 -7.766 2.895 1 97.94 253 CYS B N 1
ATOM 4077 C CA . CYS B 1 253 ? -9.266 -8.422 3.734 1 97.94 253 CYS B CA 1
ATOM 4078 C C . CYS B 1 253 ? -7.941 -7.676 3.695 1 97.94 253 CYS B C 1
ATOM 4080 O O . CYS B 1 253 ? -7.203 -7.664 4.684 1 97.94 253 CYS B O 1
ATOM 4082 N N . TRP B 1 254 ? -7.711 -7.016 2.58 1 98.56 254 TRP B N 1
ATOM 4083 C CA . TRP B 1 254 ? -6.477 -6.25 2.443 1 98.56 254 TRP B CA 1
ATOM 4084 C C . TRP B 1 254 ? -6.414 -5.133 3.479 1 98.56 254 TRP B C 1
ATOM 4086 O O . TRP B 1 254 ? -5.344 -4.566 3.723 1 98.56 254 TRP B O 1
ATOM 4096 N N . GLU B 1 255 ? -7.574 -4.801 4.117 1 98.69 255 GLU B N 1
ATOM 4097 C CA . GLU B 1 255 ? -7.641 -3.729 5.105 1 98.69 255 GLU B CA 1
ATOM 4098 C C . GLU B 1 255 ? -7.539 -4.281 6.527 1 98.69 255 GLU B C 1
ATOM 4100 O O . GLU B 1 255 ? -7.516 -3.52 7.496 1 98.69 255 GLU B O 1
ATOM 4105 N N . MET B 1 256 ? -7.43 -5.555 6.711 1 98.44 256 MET B N 1
ATOM 4106 C CA . MET B 1 256 ? -7.215 -6.16 8.023 1 98.44 256 MET B CA 1
ATOM 4107 C C . MET B 1 256 ? -5.777 -5.961 8.484 1 98.44 256 MET B C 1
ATOM 4109 O O . MET B 1 256 ? -4.91 -5.598 7.691 1 98.44 256 MET B O 1
ATOM 4113 N N . ASP B 1 257 ? -5.59 -6.172 9.781 1 98.69 257 ASP B N 1
ATOM 4114 C CA . ASP B 1 257 ? -4.207 -6.195 10.242 1 98.69 257 ASP B CA 1
ATOM 4115 C C . ASP B 1 257 ? -3.391 -7.238 9.477 1 98.69 257 ASP B C 1
ATOM 4117 O O . ASP B 1 257 ? -3.801 -8.398 9.367 1 98.69 257 ASP B O 1
ATOM 4121 N N . HIS B 1 258 ? -2.254 -6.852 9.008 1 98.75 258 HIS B N 1
ATOM 4122 C CA . HIS B 1 258 ? -1.479 -7.707 8.117 1 98.75 258 HIS B CA 1
ATOM 4123 C C . HIS B 1 258 ? -1.09 -9.008 8.812 1 98.75 258 HIS B C 1
ATOM 4125 O O . HIS B 1 258 ? -1.154 -10.086 8.203 1 98.75 258 HIS B O 1
ATOM 4131 N N . GLY B 1 259 ? -0.637 -8.875 10.055 1 98.62 259 GLY B N 1
ATOM 4132 C CA . GLY B 1 259 ? -0.26 -10.07 10.797 1 98.62 259 GLY B CA 1
ATOM 4133 C C . GLY B 1 259 ? -1.435 -10.984 11.094 1 98.62 259 GLY B C 1
ATOM 4134 O O . GLY B 1 259 ? -1.334 -12.203 10.945 1 98.62 259 GLY B O 1
ATOM 4135 N N . GLU B 1 260 ? -2.562 -10.344 11.508 1 98.62 260 GLU B N 1
ATOM 4136 C CA . GLU B 1 260 ? -3.77 -11.117 11.781 1 98.62 260 GLU B CA 1
ATOM 4137 C C . GLU B 1 260 ? -4.258 -11.836 10.523 1 98.62 260 GLU B C 1
ATOM 4139 O O . GLU B 1 260 ? -4.66 -13 10.578 1 98.62 260 GLU B O 1
ATOM 4144 N N . LEU B 1 261 ? -4.203 -11.164 9.453 1 98.5 261 LEU B N 1
ATOM 4145 C CA . LEU B 1 261 ? -4.652 -11.742 8.195 1 98.5 261 LEU B CA 1
ATOM 4146 C C . LEU B 1 261 ? -3.74 -12.891 7.77 1 98.5 261 LEU B C 1
ATOM 4148 O O . LEU B 1 261 ? -4.219 -13.945 7.359 1 98.5 261 LEU B O 1
ATOM 4152 N N . ALA B 1 262 ? -2.43 -12.648 7.812 1 98.69 262 ALA B N 1
ATOM 4153 C CA . ALA B 1 262 ? -1.469 -13.68 7.438 1 98.69 262 ALA B CA 1
ATOM 4154 C C . ALA B 1 262 ? -1.67 -14.945 8.266 1 98.69 262 ALA B C 1
ATOM 4156 O O . ALA B 1 262 ? -1.638 -16.047 7.734 1 98.69 262 ALA B O 1
ATOM 4157 N N . LYS B 1 263 ? -1.89 -14.727 9.555 1 98.56 263 LYS B N 1
ATOM 4158 C CA . LYS B 1 263 ? -2.125 -15.859 10.445 1 98.56 263 LYS B CA 1
ATOM 4159 C C . LYS B 1 263 ? -3.412 -16.594 10.078 1 98.56 263 LYS B C 1
ATOM 4161 O O . LYS B 1 263 ? -3.428 -17.828 9.984 1 98.56 263 LYS B O 1
ATOM 4166 N N . LYS B 1 264 ? -4.434 -15.828 9.891 1 97.69 264 LYS B N 1
ATOM 4167 C CA . LYS B 1 264 ? -5.73 -16.391 9.531 1 97.69 264 LYS B CA 1
ATOM 4168 C C . LYS B 1 264 ? -5.641 -17.219 8.258 1 97.69 264 LYS B C 1
ATOM 4170 O O . LYS B 1 264 ? -6.191 -18.328 8.188 1 97.69 264 LYS B O 1
ATOM 4175 N N . VAL B 1 265 ? -4.945 -16.766 7.289 1 97.44 265 VAL B N 1
ATOM 4176 C CA . VAL B 1 265 ? -4.906 -17.375 5.965 1 97.44 265 VAL B CA 1
ATOM 4177 C C . VAL B 1 265 ? -4.078 -18.656 6.012 1 97.44 265 VAL B C 1
ATOM 4179 O O . VAL B 1 265 ? -4.461 -19.688 5.43 1 97.44 265 VAL B O 1
ATOM 4182 N N . ILE B 1 266 ? -2.949 -18.656 6.766 1 97.94 266 ILE B N 1
ATOM 4183 C CA . ILE B 1 266 ? -2.127 -19.844 6.836 1 97.94 266 ILE B CA 1
ATOM 4184 C C . ILE B 1 266 ? -2.848 -20.922 7.648 1 97.94 266 ILE B C 1
ATOM 4186 O O . ILE B 1 266 ? -2.736 -22.109 7.355 1 97.94 266 ILE B O 1
ATOM 4190 N N . GLU B 1 267 ? -3.582 -20.516 8.68 1 97.56 267 GLU B N 1
ATOM 4191 C CA . GLU B 1 267 ? -4.348 -21.469 9.484 1 97.56 267 GLU B CA 1
ATOM 4192 C C . GLU B 1 267 ? -5.43 -22.156 8.648 1 97.56 267 GLU B C 1
ATOM 4194 O O . GLU B 1 267 ? -5.664 -23.359 8.789 1 97.56 267 GLU B O 1
ATOM 4199 N N . THR B 1 268 ? -6.027 -21.375 7.832 1 97 268 THR B N 1
ATOM 4200 C CA . THR B 1 268 ? -7.047 -21.938 6.961 1 97 268 THR B CA 1
ATOM 4201 C C . THR B 1 268 ? -6.434 -22.922 5.98 1 97 268 THR B C 1
ATOM 4203 O O . THR B 1 268 ? -6.98 -24.016 5.754 1 97 268 THR B O 1
ATOM 4206 N N . MET B 1 269 ? -5.332 -22.562 5.363 1 97.62 269 MET B N 1
ATOM 4207 C CA . MET B 1 269 ? -4.652 -23.469 4.445 1 97.62 269 MET B CA 1
ATOM 4208 C C . MET B 1 269 ? -4.234 -24.75 5.164 1 97.62 269 MET B C 1
ATOM 4210 O O . MET B 1 269 ? -4.371 -25.844 4.617 1 97.62 269 MET B O 1
ATOM 4214 N N . THR B 1 270 ? -3.754 -24.609 6.426 1 97.25 270 THR B N 1
ATOM 4215 C CA . THR B 1 270 ? -3.312 -25.75 7.211 1 97.25 270 THR B CA 1
ATOM 4216 C C . THR B 1 270 ? -4.48 -26.703 7.5 1 97.25 270 THR B C 1
ATOM 4218 O O . THR B 1 270 ? -4.316 -27.922 7.488 1 97.25 270 THR B O 1
ATOM 4221 N N . LYS B 1 271 ? -5.605 -26.141 7.68 1 96.62 271 LYS B N 1
ATOM 4222 C CA . LYS B 1 271 ? -6.801 -26.938 7.922 1 96.62 271 LYS B CA 1
ATOM 4223 C C . LYS B 1 271 ? -7.102 -27.844 6.734 1 96.62 271 LYS B C 1
ATOM 4225 O O . LYS B 1 271 ? -7.504 -29 6.914 1 96.62 271 LYS B O 1
ATOM 4230 N N . TYR B 1 272 ? -6.844 -27.375 5.535 1 97.12 272 TYR B N 1
ATOM 4231 C CA . TYR B 1 272 ? -7.207 -28.125 4.332 1 97.12 272 TYR B CA 1
ATOM 4232 C C . TYR B 1 272 ? -6.062 -29.031 3.881 1 97.12 272 TYR B C 1
ATOM 4234 O O . TYR B 1 272 ? -6.277 -30.016 3.176 1 97.12 272 TYR B O 1
ATOM 4242 N N . THR B 1 273 ? -4.848 -28.672 4.262 1 96.06 273 THR B N 1
ATOM 4243 C CA . THR B 1 273 ? -3.701 -29.406 3.75 1 96.06 273 THR B CA 1
ATOM 4244 C C . THR B 1 273 ? -3.18 -30.391 4.793 1 96.06 273 THR B C 1
ATOM 4246 O O . THR B 1 273 ? -2.41 -31.297 4.469 1 96.06 273 THR B O 1
ATOM 4249 N N . GLY B 1 274 ? -3.662 -30.312 6.043 1 89.69 274 GLY B N 1
ATOM 4250 C CA . GLY B 1 274 ? -3.195 -31.172 7.125 1 89.69 274 GLY B CA 1
ATOM 4251 C C . GLY B 1 274 ? -1.857 -30.734 7.695 1 89.69 274 GLY B C 1
ATOM 4252 O O . GLY B 1 274 ? -0.938 -30.406 6.945 1 89.69 274 GLY B O 1
#

Secondary structure (DSSP, 8-state):
-EEEEETTTTTTS-HHHHHHHHHHHT-SEEEEEHHHHHHHHHTT--HHHHHHHHHHTT-EEEEEEEEE-TT--SHHHHHHHHHHHHHHHHHHHHTT--EEEEE--STTTTS-HHHHHHHHHHHHHHHHHHHHHHT-EEEEEP-TTSSS--HHHHHHHHHHH--TTEEEEEEHHHHHHHSS--HHHHHTS-GGGEEEEEE-B--PPPTT----HHHHT-B-TTTSSS-HHHHHHHHHHHT--SEEEE----TTGGGS-HHHHHHHHHHHHHHHH-/-EEEEETTTTTTS-HHHHHHHHHHHT-SEEEEEHHHHHHHHHTT--HHHHHHHHHHTT-EEEEEEEEE-TT--SHHHHHHHHHHHHHHHHHHHHTT--EEEEE--STTTTS-HHHHHHHHHHHHHHHHHHHHHHT-EEEEE--TTSSS-SHHHHHHHHHHH--TTEEEEEEHHHHHHHSS--HHHHHTS-GGGEEEEEE-B--PPPTT----HHHHT-B-TTTSSS-HHHHHHHHHHHT--SEEEE----TTGGGS-HHHHHHHHHHHHHHHH-

InterPro domains:
  IPR013022 Xylose isomerase-like, TIM barrel domain [PF01261] (20-269)
  IPR036237 Xylose isomerase-like superfamily [SSF51658] (2-272)
  IPR050312 IolE/XylA/MocC-like [PTHR12110] (20-264)

Nearest PDB structures (foldseek):
  1i6n-assembly1_A  TM=9.018E-01  e=1.135E-21  Bacillus subtilis
  3cqj-assembly1_B  TM=8.425E-01  e=2.439E-13  Escherichia coli
  3cqi-assembly1_B  TM=8.416E-01  e=6.966E-13  Escherichia coli
  3dx5-assembly1_A  TM=8.107E-01  e=5.848E-13  Bacillus anthracis
  3cqk-assembly1_B  TM=8.309E-01  e=2.371E-12  Escherichia coli

Sequence (548 aa):
MMKALHGLSTYHCNVVTEARIAAETGYDGLEFLFNKLLRYLDNGGTTAALKRRVDGFGLKTLCVNALVGIERYQGKEKEQMLAEATRLTQAAAELECPTVQMQAVHSIDHLPQEQIENIVAENIARIADIGLKYGVRYQIEIIAHTRFNTLPQALEAIERVGRPNVGLVIDFWHLYATGASTPADVAALDPALIYGVHFGDGRKPGPGEAWDESVLRAYLPGEGDIDIQAWTDAVKATGFDGVWSPELYSPLCWEMDHGELAKKVIETMTKYTGMMKALHGLSTYHCNVVTEARIAAETGYDGLEFLFNKLLRYLDNGGTTAALKRRVDGFGLKTLCVNALVGIERYQGKEKEQMLAEATRLTQAAAELECPTVQMQAVHSIDHLPQEQIENIVAENIARIADIGLKYGVRYQIEIIAHTRFNTLPQALEAIERVGRPNVGLVIDFWHLYATGASTPADVAALDPALIYGVHFGDGRKPGPGEAWDESVLRAYLPGEGDIDIQAWTDAVKATGFDGVWSPELYSPLCWEMDHGELAKKVIETMTKYTG

Foldseek 3Di:
DFEAAECLLLVPDALLVSLVLCLVQPGQAYAAEQVRVVVCVVVPHDLVVSLCSNVVSNHAHAEHEAQEALLQADDPRLVVSLVSLLVVLQSCLSSVHAEHEYEHDAPPVVDDLVVSLVSSLVSVLSSLVSNVVRNHAYAYAAAQVYSRQEPVSQVVSCVSSVHLRYAHEAEQCSHVQNVRDDLQNLLPDQLSRYSEYAQFAFAHADVVGDPDCQHGGQDQPPGHDGPRLSNLVSNVNNVHDHYYYHNHRYPVSSPDDSSVSSNVRVVSVVVSND/DFEAAECLLLVPDALLVVLVLCLVQPGQAYAAEQVRVVVCVVVPHDLVVSLCSNVVSNHAHAEHDAQEALLQADDPRLVVSLVSLLVSLQSCLSSVHAEHEYEHDAPPVVDDLVVSLVSSLVSVLSSQVSNVVRNHAYAYAAAQVYSRQEPVSQVVSCVSSVHLRYAHEAEQCSHVQNVRDDLQNLLPDQLSRYSEYAQFAFAHDDVVGDPDCQHGGQDQPPGHDGPRLSNLVSNVNNVHDHYYYHNHRYPVSSPDDSSVSSNVRVVSVVVSND